Protein AF-A7B5L1-F1 (afdb_monomer_lite)

pLDDT: mean 74.88, std 20.3, range [23.23, 96.5]

Foldseek 3Di:
DPLVLVVLVLVLVCLVVDDLVVVVVLVPDPVSCCVVVDPCVVPVPPPDDPPDDPPPPPPVVVVLQPKPPPPPPPVVVVVVVVVLVVQLVVLVVVVVVVVVVVVVQVVQWAFDPDPLLVVLLVVLCVLVVPPDDQGETEGQPDLAWDWDDQPRIHIYGYVVCVVVDDSLLSSLRSNLNVLCVVVSVNNVVVSLSVQCSNPVVPVVSVVSSLVSVLVVSLVSLLVSVVSDDPVCLVVSLVSLVVSLVSSVPPDDPPPPDDRDDPVSNVVSSVSSVVHDDDDPVNVVVVVVVSVVSSVVSVSCSVVSSVVPPPPQFADDDPPQPAEDEDDPPVVCVPDDAKFWDQDLVVRHIYIYPVVRVRGRIRCNLVVLVLLLVLCPVVVVAHPVRFWDAAPQDDDPDPLLRGIDGSVSCNVVSRSVSSSVSDVVCDDVSSVVSVVVVVVVVVDSDDDDDPDSDDDD

InterPro domains:
  IPR001460 Penicillin-binding protein, transpeptidase [PF00905] (351-441)
  IPR008756 Peptidase M56 [PF05569] (2-272)
  IPR012338 Beta-lactamase/transpeptidase-like [G3DSA:3.40.710.10] (311-445)
  IPR012338 Beta-lactamase/transpeptidase-like [SSF56601] (328-439)
  IPR052173 Beta-lactam antibiotic response regulator [PTHR34978] (2-307)

Secondary structure (DSSP, 8-state):
-GGGGHHHHHHHHTGGGS-THHHHHHTT-GGG-GGGS-GGGT--S-TT-----TT-TTHHHHHHHS-------HHHHHHHHHHHHHHHHHHHHHHHHHHHHHHHHHHT-EE---HHHHHHHHHHHHHTT-SSPPPEEEESS-SS-EEE-SSS-EEEEEHHHHHS--HHHHHHHHHHHHHHHHHTHHHHHHHHHHHHHHTTT-HHHHHHHHHHHHHHHHHHHHHHHTTS-GGGHHHHHHHHHHHHHHHHTS--TT---SSPPHHHHHHHHHHHHT--PPPHHHHHHHHHHHHHHHHHHHHTHHHHHHHHS-TTB----TT---EEE---GGGSTT----EEEEETTTTEEEEE-HHHHHB----GGGHHHHHHHHHHHHTSS-SS---B---S---SSGGGSS-B-HHHHHHTT-HHHHHHHHHHH-HHHHHHHHHHHHHHHTS-------------

Sequence (456 aa):
MQYRLWFLLLSFMAVPFLPANIFSILQKFPALHLSDFPKRLFLSVPDGQVFIGENSTIGIVNDFAVSISSKTSSPVHLLLFSLWAVGAVTMSVLAARSFLRLRTLEQSALPLQNQQVKRLYENCCKEMHCKKKIPIYSTAFLKSPVTVGLIHPRIYLPIHLISDFNAKDMRFMLLHELQHCRQKDTRIVFLMNLAGILYWFNPFVWYALKEMRCDRELSCDSAVLHLLDETDYQAYGNTLINFAEKISHIPFPYATGMSGSMKQITRRILNIAAFQKETKRGKARGFLIYILIAFLSLSYAPVLAAAGSPQNEYRLPNDMKNISTIDLSNHFNGYQGSFVLYDTNQNAWNIFNIENAKERIAPNSTYKIYDALLGLESGIITPEDSDMTWNGEDYPFDAWEANQTLSSAMKNSVNWYFQSIDSQLGFHSVKSFYRRFNTEINRPVQTSTYTGQIYL

Radius of gyration: 35.28 Å; chains: 1; bounding box: 77×57×94 Å

Organism: Mediterraneibacter gnavus (strain ATCC 29149 / DSM 114966 / JCM 6515 / VPI C7-9) (NCBI:txid411470)

Structure (mmCIF, N/CA/C/O backbone):
data_AF-A7B5L1-F1
#
_entry.id   AF-A7B5L1-F1
#
loop_
_atom_site.group_PDB
_atom_site.id
_atom_site.type_symbol
_atom_site.label_atom_id
_atom_site.label_alt_id
_atom_site.label_comp_id
_atom_site.label_asym_id
_atom_site.label_entity_id
_atom_site.label_seq_id
_atom_site.pdbx_PDB_ins_code
_atom_site.Cartn_x
_atom_site.Cartn_y
_atom_site.Cartn_z
_atom_site.occupancy
_atom_site.B_iso_or_equiv
_atom_site.auth_seq_id
_atom_site.auth_comp_id
_atom_site.auth_asym_id
_atom_site.auth_atom_id
_atom_site.pdbx_PDB_model_num
ATOM 1 N N . MET A 1 1 ? 1.319 6.213 18.695 1.00 52.88 1 MET A N 1
ATOM 2 C CA . MET A 1 1 ? 2.142 6.744 17.575 1.00 52.88 1 MET A CA 1
ATOM 3 C C . MET A 1 1 ? 2.578 5.642 16.610 1.00 52.88 1 MET A C 1
ATOM 5 O O . MET A 1 1 ? 2.729 5.933 15.434 1.00 52.88 1 MET A O 1
ATOM 9 N N . GLN A 1 2 ? 2.735 4.400 17.076 1.00 63.69 2 GLN A N 1
ATOM 10 C CA . GLN A 1 2 ? 3.438 3.331 16.359 1.00 63.69 2 GLN A CA 1
ATOM 11 C C . GLN A 1 2 ? 2.842 2.974 14.987 1.00 63.69 2 GLN A C 1
ATOM 13 O O . GLN A 1 2 ? 3.548 3.102 13.994 1.00 63.69 2 GLN A O 1
ATOM 18 N N . TYR A 1 3 ? 1.542 2.665 14.872 1.00 76.19 3 TYR A N 1
ATOM 19 C CA . TYR A 1 3 ? 1.007 2.250 13.564 1.00 76.19 3 TYR A CA 1
ATOM 20 C C . TYR A 1 3 ? 0.977 3.373 12.510 1.00 76.19 3 TYR A C 1
ATOM 22 O O . TYR A 1 3 ? 0.849 3.103 11.318 1.00 76.19 3 TYR A O 1
ATOM 30 N N . ARG A 1 4 ? 1.098 4.646 12.919 1.00 77.50 4 ARG A N 1
ATOM 31 C CA . ARG A 1 4 ? 1.105 5.770 11.972 1.00 77.50 4 ARG A CA 1
ATOM 32 C C . ARG A 1 4 ? 2.359 5.785 11.098 1.00 77.50 4 ARG A C 1
ATOM 34 O O . ARG A 1 4 ? 2.313 6.368 10.023 1.00 77.50 4 ARG A O 1
ATOM 41 N N . LEU A 1 5 ? 3.441 5.122 11.517 1.00 79.88 5 LEU A N 1
ATOM 42 C CA . LEU A 1 5 ? 4.642 4.932 10.695 1.00 79.88 5 LEU A CA 1
ATOM 43 C C . LEU A 1 5 ? 4.323 4.207 9.382 1.00 79.88 5 LEU A C 1
ATOM 45 O O . LEU A 1 5 ? 4.891 4.541 8.347 1.00 79.88 5 LEU A O 1
ATOM 49 N N . TRP A 1 6 ? 3.345 3.298 9.388 1.00 84.94 6 TRP A N 1
ATOM 50 C CA . TRP A 1 6 ? 2.910 2.602 8.179 1.00 84.94 6 TRP A CA 1
ATOM 51 C C . TRP A 1 6 ? 2.299 3.540 7.131 1.00 84.94 6 TRP A C 1
ATOM 53 O O . TRP A 1 6 ? 2.307 3.204 5.951 1.00 84.94 6 TRP A O 1
ATOM 63 N N . PHE A 1 7 ? 1.839 4.744 7.505 1.00 82.38 7 PHE A N 1
ATOM 64 C CA . PHE A 1 7 ? 1.414 5.730 6.508 1.00 82.38 7 PHE A CA 1
ATOM 65 C C . PHE A 1 7 ? 2.577 6.221 5.649 1.00 82.38 7 PHE A C 1
ATOM 67 O O . PHE A 1 7 ? 2.346 6.511 4.480 1.00 82.38 7 PHE A O 1
ATOM 74 N N . LEU A 1 8 ? 3.809 6.273 6.172 1.00 81.31 8 LEU A N 1
ATOM 75 C CA . LEU A 1 8 ? 4.983 6.619 5.364 1.00 81.31 8 LEU A CA 1
ATOM 76 C C . LEU A 1 8 ? 5.222 5.561 4.292 1.00 81.31 8 LEU A C 1
ATOM 78 O O . LEU A 1 8 ? 5.408 5.910 3.133 1.00 81.31 8 LEU A O 1
ATOM 82 N N . LEU A 1 9 ? 5.113 4.281 4.660 1.00 82.88 9 LEU A N 1
ATOM 83 C CA . LEU A 1 9 ? 5.200 3.181 3.704 1.00 82.88 9 LEU A CA 1
ATOM 84 C C . LEU A 1 9 ? 4.096 3.274 2.642 1.00 82.88 9 LEU A C 1
ATOM 86 O O . LEU A 1 9 ? 4.396 3.233 1.455 1.00 82.88 9 LEU A O 1
ATOM 90 N N . LEU A 1 10 ? 2.835 3.457 3.048 1.00 81.25 10 LEU A N 1
ATOM 91 C CA . LEU A 1 10 ? 1.718 3.598 2.104 1.00 81.25 10 LEU A CA 1
ATOM 92 C C . LEU A 1 10 ? 1.875 4.825 1.190 1.00 81.25 10 LEU A C 1
ATOM 94 O O . LEU A 1 10 ? 1.542 4.756 0.010 1.00 81.25 10 LEU A O 1
ATOM 98 N N . SER A 1 11 ? 2.405 5.933 1.715 1.00 78.25 11 SER A N 1
ATOM 99 C CA . SER A 1 11 ? 2.653 7.158 0.943 1.00 78.25 11 SER A CA 1
ATOM 100 C C . SER A 1 11 ? 3.792 6.964 -0.053 1.00 78.25 11 SER A C 1
ATOM 102 O O . SER A 1 11 ? 3.667 7.368 -1.203 1.00 78.25 11 SER A O 1
ATOM 104 N N . PHE A 1 12 ? 4.872 6.299 0.364 1.00 78.75 12 PHE A N 1
ATOM 105 C CA . PHE A 1 12 ? 5.990 5.947 -0.507 1.00 78.75 12 PHE A CA 1
ATOM 106 C C . PHE A 1 12 ? 5.551 5.001 -1.624 1.00 78.75 12 PHE A C 1
ATOM 108 O O . PHE A 1 12 ? 5.904 5.196 -2.781 1.00 78.75 12 PHE A O 1
ATOM 115 N N . MET A 1 13 ? 4.710 4.018 -1.302 1.00 78.00 13 MET A N 1
ATOM 116 C CA . MET A 1 13 ? 4.131 3.137 -2.306 1.00 78.00 13 MET A CA 1
ATOM 117 C C . MET A 1 13 ? 3.318 3.926 -3.336 1.00 78.00 13 MET A C 1
ATOM 119 O O . MET A 1 13 ? 3.435 3.641 -4.515 1.00 78.00 13 MET A O 1
ATOM 123 N N . ALA A 1 14 ? 2.584 4.970 -2.947 1.00 76.75 14 ALA A N 1
ATOM 124 C CA . ALA A 1 14 ? 1.811 5.780 -3.890 1.00 76.75 14 ALA A CA 1
ATOM 125 C C . ALA A 1 14 ? 2.658 6.634 -4.865 1.00 76.75 14 ALA A C 1
ATOM 127 O O . ALA A 1 14 ? 2.110 7.131 -5.847 1.00 76.75 14 ALA A O 1
ATOM 128 N N . VAL A 1 15 ? 3.970 6.797 -4.631 1.00 73.00 15 VAL A N 1
ATOM 129 C CA . VAL A 1 15 ? 4.866 7.669 -5.421 1.00 73.00 15 VAL A CA 1
ATOM 130 C C . VAL A 1 15 ? 4.861 7.381 -6.929 1.00 73.00 15 VAL A C 1
ATOM 132 O O . VAL A 1 15 ? 4.736 8.344 -7.681 1.00 73.00 15 VAL A O 1
ATOM 135 N N . PRO A 1 16 ? 4.926 6.124 -7.413 1.00 68.06 16 PRO A N 1
ATOM 136 C CA . PRO A 1 16 ? 4.916 5.828 -8.847 1.00 68.06 16 PRO A CA 1
ATOM 137 C C . PRO A 1 16 ? 3.616 6.231 -9.558 1.00 68.06 16 PRO A C 1
ATOM 139 O O . PRO A 1 16 ? 3.598 6.328 -10.779 1.00 68.06 16 PRO A O 1
ATOM 142 N N . PHE A 1 17 ? 2.529 6.461 -8.814 1.00 68.50 17 PHE A N 1
ATOM 143 C CA . PHE A 1 17 ? 1.244 6.903 -9.363 1.00 68.50 17 PHE A CA 1
ATOM 144 C C . PHE A 1 17 ? 1.065 8.426 -9.330 1.00 68.50 17 PHE A C 1
ATOM 146 O O . PHE A 1 17 ? 0.053 8.935 -9.814 1.00 68.50 17 PHE A O 1
ATOM 153 N N . LEU A 1 18 ? 2.006 9.166 -8.736 1.00 66.56 18 LEU A N 1
ATOM 154 C CA . LEU A 1 18 ? 1.955 10.622 -8.708 1.00 66.56 18 LEU A CA 1
ATOM 155 C C . LEU A 1 18 ? 2.479 11.190 -10.036 1.00 66.56 18 LEU A C 1
ATOM 157 O O . LEU A 1 18 ? 3.530 10.759 -10.510 1.00 66.56 18 LEU A O 1
ATOM 161 N N . PRO A 1 19 ? 1.796 12.180 -10.639 1.00 60.25 19 PRO A N 1
ATOM 162 C CA . PRO A 1 19 ? 2.269 12.796 -11.872 1.00 60.25 19 PRO A CA 1
ATOM 163 C C . PRO A 1 19 ? 3.638 13.460 -11.673 1.00 60.25 19 PRO A C 1
ATOM 165 O O . PRO A 1 19 ? 3.857 14.168 -10.686 1.00 60.25 19 PRO A O 1
ATOM 168 N N . ALA A 1 20 ? 4.538 13.290 -12.650 1.00 56.50 20 ALA A N 1
ATOM 169 C CA . ALA A 1 20 ? 5.910 13.815 -12.625 1.00 56.50 20 ALA A CA 1
ATOM 170 C C . ALA A 1 20 ? 5.982 15.333 -12.343 1.00 56.50 20 ALA A C 1
ATOM 172 O O . ALA A 1 20 ? 6.915 15.816 -11.698 1.00 56.50 20 ALA A O 1
ATOM 173 N N . ASN A 1 21 ? 4.940 16.077 -12.729 1.00 56.50 21 ASN A N 1
ATOM 174 C CA . ASN A 1 21 ? 4.799 17.517 -12.498 1.00 56.50 21 ASN A CA 1
ATOM 175 C C . ASN A 1 21 ? 4.759 17.915 -11.010 1.00 56.50 21 ASN A C 1
ATOM 177 O O . ASN A 1 21 ? 5.046 19.061 -10.680 1.00 56.50 21 ASN A O 1
ATOM 181 N N . ILE A 1 22 ? 4.421 17.001 -10.094 1.00 58.28 22 ILE A N 1
ATOM 182 C CA . ILE A 1 22 ? 4.465 17.278 -8.647 1.00 58.28 22 ILE A CA 1
ATOM 183 C C . ILE A 1 22 ? 5.921 17.378 -8.166 1.00 58.28 22 ILE A C 1
ATOM 185 O O . ILE A 1 22 ? 6.236 18.194 -7.299 1.00 58.28 22 ILE A O 1
ATOM 189 N N . PHE A 1 23 ? 6.829 16.601 -8.759 1.00 55.53 23 PHE A N 1
ATOM 190 C CA . PHE A 1 23 ? 8.241 16.565 -8.372 1.00 55.53 23 PHE A CA 1
ATOM 191 C C . PHE A 1 23 ? 9.069 17.686 -9.013 1.00 55.53 23 PHE A C 1
ATOM 193 O O . PHE A 1 23 ? 10.079 18.094 -8.439 1.00 55.53 23 PHE A O 1
ATOM 200 N N . SER A 1 24 ? 8.614 18.265 -10.130 1.00 52.69 24 SER A N 1
ATOM 201 C CA . SER A 1 24 ? 9.244 19.460 -10.714 1.00 52.69 24 SER A CA 1
ATOM 202 C C . SER A 1 24 ? 9.114 20.697 -9.811 1.00 52.69 24 SER A C 1
ATOM 204 O O . SER A 1 24 ? 9.954 21.592 -9.859 1.00 52.69 24 SER A O 1
ATOM 206 N N . ILE A 1 25 ? 8.111 20.737 -8.922 1.00 50.81 25 ILE A N 1
ATOM 207 C CA . ILE A 1 25 ? 7.971 21.778 -7.892 1.00 50.81 25 ILE A CA 1
ATOM 208 C C . ILE A 1 25 ? 9.052 21.630 -6.813 1.00 50.81 25 ILE A C 1
ATOM 210 O O . ILE A 1 25 ? 9.597 22.638 -6.367 1.00 50.81 25 ILE A O 1
ATOM 214 N N . LEU A 1 26 ? 9.418 20.400 -6.426 1.00 46.28 26 LEU A N 1
ATOM 215 C CA . LEU A 1 26 ? 10.521 20.169 -5.482 1.00 46.28 26 LEU A CA 1
ATOM 216 C C . LEU A 1 26 ? 11.881 20.565 -6.073 1.00 46.28 26 LEU A C 1
ATOM 218 O O . LEU A 1 26 ? 12.726 21.075 -5.343 1.00 46.28 26 LEU A O 1
ATOM 222 N N . GLN A 1 27 ? 12.066 20.415 -7.389 1.00 49.78 27 GLN A N 1
ATOM 223 C CA . GLN A 1 27 ? 13.276 20.864 -8.092 1.00 49.78 27 GLN A CA 1
ATOM 224 C C . GLN A 1 27 ? 13.449 22.397 -8.098 1.00 49.78 27 GLN A C 1
ATOM 226 O O . GLN A 1 27 ? 14.557 22.879 -8.305 1.00 49.78 27 GLN A O 1
ATOM 231 N N . LYS A 1 28 ? 12.394 23.181 -7.824 1.00 49.62 28 LYS A N 1
ATOM 232 C CA . LYS A 1 28 ? 12.468 24.654 -7.734 1.00 49.62 28 LYS A CA 1
ATOM 233 C C . LYS A 1 28 ? 13.022 25.170 -6.400 1.00 49.62 28 LYS A C 1
ATOM 235 O O . LYS A 1 28 ? 13.259 26.369 -6.281 1.00 49.62 28 LYS A O 1
ATOM 240 N N . PHE A 1 29 ? 13.222 24.306 -5.401 1.00 50.44 29 PHE A N 1
ATOM 241 C CA . PHE A 1 29 ? 13.777 24.695 -4.104 1.00 50.44 29 PHE A CA 1
ATOM 242 C C . PHE A 1 29 ? 15.279 24.366 -4.035 1.00 50.44 29 PHE A C 1
ATOM 244 O O . PHE A 1 29 ? 15.634 23.204 -3.834 1.00 50.44 29 PHE A O 1
ATOM 251 N N . PRO A 1 30 ? 16.181 25.363 -4.130 1.00 48.88 30 PRO A N 1
ATOM 252 C CA . PRO A 1 30 ? 17.630 25.129 -4.159 1.00 48.88 30 PRO A CA 1
ATOM 253 C C . PRO A 1 30 ? 18.183 24.500 -2.867 1.00 48.88 30 PRO A C 1
ATOM 255 O O . PRO A 1 30 ? 19.207 23.831 -2.900 1.00 48.88 30 PRO A O 1
ATOM 258 N N . ALA A 1 31 ? 17.487 24.629 -1.731 1.00 48.00 31 ALA A N 1
ATOM 259 C CA . ALA A 1 31 ? 17.870 23.985 -0.467 1.00 48.00 31 ALA A CA 1
ATOM 260 C C . ALA A 1 31 ? 17.554 22.472 -0.407 1.00 48.00 31 ALA A C 1
ATOM 262 O O . ALA A 1 31 ? 18.081 21.765 0.447 1.00 48.00 31 ALA A O 1
ATOM 263 N N . LEU A 1 32 ? 16.688 21.978 -1.299 1.00 43.12 32 LEU A N 1
ATOM 264 C CA . LEU A 1 32 ? 16.340 20.559 -1.475 1.00 43.12 32 LEU A CA 1
ATOM 265 C C . LEU A 1 32 ? 16.986 19.967 -2.734 1.00 43.12 32 LEU A C 1
ATOM 267 O O . LEU A 1 32 ? 16.693 18.829 -3.104 1.00 43.12 32 LEU A O 1
ATOM 271 N N . HIS A 1 33 ? 17.880 20.728 -3.372 1.00 43.31 33 HIS A N 1
ATOM 272 C CA . HIS A 1 33 ? 18.732 20.274 -4.458 1.00 43.31 33 HIS A CA 1
ATOM 273 C C . HIS A 1 33 ? 19.763 19.293 -3.879 1.00 43.31 33 HIS A C 1
ATOM 275 O O . HIS A 1 33 ? 20.939 19.584 -3.704 1.00 43.31 33 HIS A O 1
ATOM 281 N N . LEU A 1 34 ? 19.308 18.077 -3.573 1.00 40.06 34 LEU A N 1
ATOM 282 C CA . LEU A 1 34 ? 20.147 16.935 -3.217 1.00 40.06 34 LEU A CA 1
ATOM 283 C C . LEU A 1 34 ? 20.913 16.409 -4.453 1.00 40.06 34 LEU A C 1
ATOM 285 O O . LEU A 1 34 ? 21.236 15.229 -4.532 1.00 40.06 34 LEU A O 1
ATOM 289 N N . SER A 1 35 ? 21.181 17.272 -5.442 1.00 42.44 35 SER A N 1
ATOM 290 C CA . SER A 1 35 ? 21.966 16.957 -6.638 1.00 42.44 35 SER A CA 1
ATOM 291 C C . SER A 1 35 ? 23.436 16.697 -6.320 1.00 42.44 35 SER A C 1
ATOM 293 O O . SER A 1 35 ? 24.105 16.051 -7.124 1.00 42.44 35 SER A O 1
ATOM 295 N N . ASP A 1 36 ? 23.899 17.156 -5.151 1.00 35.78 36 ASP A N 1
ATOM 296 C CA . ASP A 1 36 ? 25.274 16.986 -4.669 1.00 35.78 36 ASP A CA 1
ATOM 297 C C . ASP A 1 36 ? 25.410 15.890 -3.599 1.00 35.78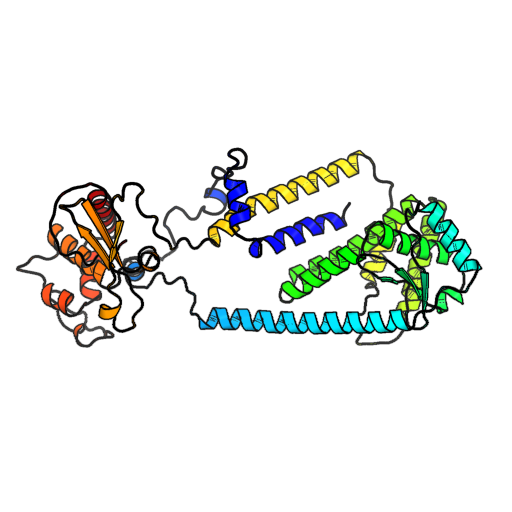 36 ASP A C 1
ATOM 299 O O . ASP A 1 36 ? 26.522 15.575 -3.172 1.00 35.78 36 ASP A O 1
ATOM 303 N N . PHE A 1 37 ? 24.309 15.240 -3.190 1.00 35.38 37 PHE A N 1
ATOM 304 C CA . PHE A 1 37 ? 24.430 13.946 -2.511 1.00 35.38 37 PHE A CA 1
ATOM 305 C C . PHE A 1 37 ? 25.050 12.982 -3.518 1.00 35.38 37 PHE A C 1
ATOM 307 O O . PHE A 1 37 ? 24.601 12.953 -4.668 1.00 35.38 37 PHE A O 1
ATOM 314 N N . PRO A 1 38 ? 26.104 12.237 -3.155 1.00 34.69 38 PRO A N 1
ATOM 315 C CA . PRO A 1 38 ? 26.978 11.657 -4.147 1.00 34.69 38 PRO A CA 1
ATOM 316 C C . PRO A 1 38 ? 26.167 10.700 -5.015 1.00 34.69 38 PRO A C 1
ATOM 318 O O . PRO A 1 38 ? 25.833 9.597 -4.584 1.00 34.69 38 PRO A O 1
ATOM 321 N N . LYS A 1 39 ? 25.951 11.083 -6.283 1.00 34.31 39 LYS A N 1
ATOM 322 C CA . LYS A 1 39 ? 25.639 10.145 -7.372 1.00 34.31 39 LYS A CA 1
ATOM 323 C C . LYS A 1 39 ? 26.540 8.903 -7.273 1.00 34.31 39 LYS A C 1
ATOM 325 O O . LYS A 1 39 ? 26.098 7.808 -7.573 1.00 34.31 39 LYS A O 1
ATOM 330 N N . ARG A 1 40 ? 27.745 9.047 -6.708 1.00 29.19 40 ARG A N 1
ATOM 331 C CA . ARG A 1 40 ? 28.707 7.979 -6.410 1.00 29.19 40 ARG A CA 1
ATOM 332 C C . ARG A 1 40 ? 28.276 6.901 -5.399 1.00 29.19 40 ARG A C 1
ATOM 334 O O . ARG A 1 40 ? 28.949 5.885 -5.378 1.00 29.19 40 ARG A O 1
ATOM 341 N N . LEU A 1 41 ? 27.244 7.059 -4.554 1.00 30.66 41 LEU A N 1
ATOM 342 C CA . LEU A 1 41 ? 26.928 6.020 -3.542 1.00 30.66 41 LEU A CA 1
ATOM 343 C C . LEU A 1 41 ? 26.017 4.892 -4.069 1.00 30.66 41 LEU A C 1
ATOM 345 O O . LEU A 1 41 ? 26.055 3.788 -3.539 1.00 30.66 41 LEU A O 1
ATOM 349 N N . PHE A 1 42 ? 25.225 5.160 -5.115 1.00 28.73 42 PHE A N 1
ATOM 350 C CA . PHE A 1 42 ? 24.426 4.149 -5.834 1.00 28.73 42 PHE A CA 1
ATOM 351 C C . PHE A 1 42 ? 24.822 4.011 -7.315 1.00 28.73 42 PHE A C 1
ATOM 353 O O . PHE A 1 42 ? 24.472 3.020 -7.946 1.00 28.73 42 PHE A O 1
ATOM 360 N N . LEU A 1 43 ? 25.591 4.966 -7.855 1.00 29.42 43 LEU A N 1
ATOM 361 C CA . LEU A 1 43 ? 26.266 4.895 -9.155 1.00 29.42 43 LEU A CA 1
ATOM 362 C C . LEU A 1 43 ? 27.789 4.969 -8.960 1.00 29.42 43 LEU A C 1
ATOM 364 O O . LEU A 1 43 ? 28.482 5.719 -9.638 1.00 29.42 43 LEU A O 1
ATOM 368 N N . SER A 1 44 ? 28.333 4.179 -8.032 1.00 29.44 44 SER A N 1
ATOM 369 C CA . SER A 1 44 ? 29.707 3.672 -8.159 1.00 29.44 44 SER A CA 1
ATOM 370 C C . SER A 1 44 ? 29.747 2.454 -9.092 1.00 29.44 44 SER A C 1
ATOM 372 O O . SER A 1 44 ? 30.523 1.528 -8.888 1.00 29.44 44 SER A O 1
ATOM 374 N N . VAL A 1 45 ? 28.921 2.455 -10.139 1.00 27.61 45 VAL A N 1
ATOM 375 C CA . VAL A 1 45 ? 29.394 1.961 -11.428 1.00 27.61 45 VAL A CA 1
ATOM 376 C C . VAL A 1 45 ? 30.197 3.137 -11.982 1.00 27.61 45 VAL A C 1
ATOM 378 O O . VAL A 1 45 ? 29.608 4.206 -12.160 1.00 27.61 45 VAL A O 1
ATOM 381 N N . PRO A 1 46 ? 31.525 3.015 -12.143 1.00 25.62 46 PRO A N 1
ATOM 382 C CA . PRO A 1 46 ? 32.336 4.067 -12.743 1.00 25.62 46 PRO A CA 1
ATOM 383 C C . PRO A 1 46 ? 31.664 4.540 -14.030 1.00 25.62 46 PRO A C 1
ATOM 385 O O . PRO A 1 46 ? 31.119 3.708 -14.760 1.00 25.62 46 PRO A O 1
ATOM 388 N N . ASP A 1 47 ? 31.687 5.850 -14.291 1.00 30.66 47 ASP A N 1
ATOM 389 C CA . ASP A 1 47 ? 31.295 6.412 -15.583 1.00 30.66 47 ASP A CA 1
ATOM 390 C C . ASP A 1 47 ? 31.871 5.532 -16.703 1.00 30.66 47 ASP A C 1
ATOM 392 O O . ASP A 1 47 ? 33.077 5.507 -16.940 1.00 30.66 47 ASP A O 1
ATOM 396 N N . GLY A 1 48 ? 30.993 4.758 -17.343 1.00 34.84 48 GLY A N 1
ATOM 397 C CA . GLY A 1 48 ? 31.331 3.877 -18.450 1.00 34.84 48 GLY A CA 1
ATOM 398 C C . GLY A 1 48 ? 32.223 2.679 -18.120 1.00 34.84 48 GLY A C 1
ATOM 399 O O . GLY A 1 48 ? 33.261 2.545 -18.750 1.00 34.84 48 GLY A O 1
ATOM 400 N N . GLN A 1 49 ? 31.783 1.759 -17.259 1.00 26.42 49 GLN A N 1
ATOM 401 C CA . GLN A 1 49 ? 32.033 0.324 -17.469 1.00 26.42 49 GLN A CA 1
ATOM 402 C C . GLN A 1 49 ? 30.797 -0.485 -17.056 1.00 26.42 49 GLN A C 1
ATOM 404 O O . GLN A 1 49 ? 30.652 -0.927 -15.917 1.00 26.42 49 GLN A O 1
ATOM 409 N N . VAL A 1 50 ? 29.891 -0.704 -18.014 1.00 24.86 50 VAL A N 1
ATOM 410 C CA . VAL A 1 50 ? 29.166 -1.979 -18.056 1.00 24.86 50 VAL A CA 1
ATOM 411 C C . VAL A 1 50 ? 30.259 -3.048 -18.078 1.00 24.86 50 VAL A C 1
ATOM 413 O O . VAL A 1 50 ? 31.171 -2.940 -18.897 1.00 24.86 50 VAL A O 1
ATOM 416 N N . PHE A 1 51 ? 30.215 -4.024 -17.168 1.00 23.55 51 PHE A N 1
ATOM 417 C CA . PHE A 1 51 ? 31.048 -5.227 -17.248 1.00 23.55 51 PHE A CA 1
ATOM 418 C C . PHE A 1 51 ? 30.664 -5.988 -18.521 1.00 23.55 51 PHE A C 1
ATOM 420 O O . PHE A 1 51 ? 29.876 -6.929 -18.506 1.00 23.55 51 PHE A O 1
ATOM 427 N N . ILE A 1 52 ? 31.197 -5.524 -19.640 1.00 27.36 52 ILE A N 1
ATOM 428 C CA . ILE A 1 52 ? 31.374 -6.295 -20.847 1.00 27.36 52 ILE A CA 1
ATOM 429 C C . ILE A 1 52 ? 32.785 -6.841 -20.700 1.00 27.36 52 ILE A C 1
ATOM 431 O O . ILE A 1 52 ? 33.735 -6.068 -20.563 1.00 27.36 52 ILE A O 1
ATOM 435 N N . GLY A 1 53 ? 32.905 -8.167 -20.624 1.00 25.42 53 GLY A N 1
ATOM 436 C CA . GLY A 1 53 ? 34.203 -8.829 -20.660 1.00 25.42 53 GLY A CA 1
ATOM 437 C C . GLY A 1 53 ? 35.051 -8.236 -21.784 1.00 25.42 53 GLY A C 1
ATOM 438 O O . GLY A 1 53 ? 34.528 -7.870 -22.833 1.00 25.42 53 GLY A O 1
ATOM 439 N N . GLU A 1 54 ? 36.344 -8.115 -21.524 1.00 28.09 54 GLU A N 1
ATOM 440 C CA . GLU A 1 54 ? 37.357 -7.312 -22.224 1.00 28.09 54 GLU A CA 1
ATOM 441 C C . GLU A 1 54 ? 37.592 -7.653 -23.719 1.00 28.09 54 GLU A C 1
ATOM 443 O O . GLU A 1 54 ? 38.600 -7.263 -24.287 1.00 28.09 54 GLU A O 1
ATOM 448 N N . ASN A 1 55 ? 36.658 -8.334 -24.393 1.00 31.00 55 ASN A N 1
ATOM 449 C CA . ASN A 1 55 ? 36.812 -8.899 -25.735 1.00 31.00 55 ASN A CA 1
ATOM 450 C C . ASN A 1 55 ? 35.732 -8.503 -26.759 1.00 31.00 55 ASN A C 1
ATOM 452 O O . ASN A 1 55 ? 35.582 -9.187 -27.768 1.00 31.00 55 ASN A O 1
ATOM 456 N N . SER A 1 56 ? 34.972 -7.422 -26.575 1.00 31.69 56 SER A N 1
ATOM 457 C CA . SER A 1 56 ? 33.987 -7.033 -27.600 1.00 31.69 56 SER A CA 1
ATOM 458 C C . SER A 1 56 ? 34.007 -5.547 -27.932 1.00 31.69 56 SER A C 1
ATOM 460 O O . SER A 1 56 ? 33.120 -4.784 -27.549 1.00 31.69 56 SER A O 1
ATOM 462 N N . THR A 1 57 ? 34.972 -5.181 -28.775 1.00 39.84 57 THR A N 1
ATOM 463 C CA . THR A 1 57 ? 34.905 -4.042 -29.712 1.00 39.84 57 THR A CA 1
ATOM 464 C C . THR A 1 57 ? 33.603 -4.024 -30.539 1.00 39.84 57 THR A C 1
ATOM 466 O O . THR A 1 57 ? 33.192 -2.975 -31.018 1.00 39.84 57 THR A O 1
ATOM 469 N N . ILE A 1 58 ? 32.895 -5.157 -30.612 1.00 39.75 58 ILE A N 1
ATOM 470 C CA . ILE A 1 58 ? 31.633 -5.386 -31.335 1.00 39.75 58 ILE A CA 1
ATOM 471 C C . ILE A 1 58 ? 30.401 -4.750 -30.639 1.00 39.75 58 ILE A C 1
ATOM 473 O O . ILE A 1 58 ? 29.380 -4.519 -31.281 1.00 39.75 58 ILE A O 1
ATOM 477 N N . GLY A 1 59 ? 30.457 -4.429 -29.338 1.00 36.03 59 GLY A N 1
ATOM 478 C CA . GLY A 1 59 ? 29.255 -4.101 -28.547 1.00 36.03 59 GLY A CA 1
ATOM 479 C C . GLY A 1 59 ? 28.665 -2.692 -28.721 1.00 36.03 59 GLY A C 1
ATOM 480 O O . GLY A 1 59 ? 27.452 -2.536 -28.643 1.00 36.03 59 GLY A O 1
ATOM 481 N N . ILE A 1 60 ? 29.488 -1.665 -28.961 1.00 41.69 60 ILE A N 1
ATOM 482 C CA . ILE A 1 60 ? 29.031 -0.257 -28.958 1.00 41.69 60 ILE A CA 1
ATOM 483 C C . ILE A 1 60 ? 28.520 0.183 -30.337 1.00 41.69 60 ILE A C 1
ATOM 485 O O . ILE A 1 60 ? 27.560 0.938 -30.423 1.00 41.69 60 ILE A O 1
ATOM 489 N N . VAL A 1 61 ? 29.094 -0.331 -31.427 1.00 43.31 61 VAL A N 1
ATOM 490 C CA . VAL A 1 61 ? 28.598 -0.062 -32.793 1.00 43.31 61 VAL A CA 1
ATOM 491 C C . VAL A 1 61 ? 27.264 -0.779 -33.026 1.00 43.31 61 VAL A C 1
ATOM 493 O O . VAL A 1 61 ? 26.356 -0.235 -33.654 1.00 43.31 61 VAL A O 1
ATOM 496 N N . ASN A 1 62 ? 27.086 -1.954 -32.409 1.00 40.59 62 ASN A N 1
ATOM 497 C CA . ASN A 1 62 ? 25.779 -2.602 -32.319 1.00 40.59 62 ASN A CA 1
ATOM 498 C C . ASN A 1 62 ? 24.754 -1.744 -31.558 1.00 40.59 62 ASN A C 1
ATOM 500 O O . ASN A 1 62 ? 23.580 -1.815 -31.882 1.00 40.59 62 ASN A O 1
ATOM 504 N N . ASP A 1 63 ? 25.168 -0.902 -30.609 1.00 41.47 63 ASP A N 1
ATOM 505 C CA . ASP A 1 63 ? 24.281 0.003 -29.855 1.00 41.47 63 ASP A CA 1
ATOM 506 C C . ASP A 1 63 ? 23.766 1.181 -30.718 1.00 41.47 63 ASP A C 1
ATOM 508 O O . ASP A 1 63 ? 22.686 1.712 -30.475 1.00 41.47 63 ASP A O 1
ATOM 512 N N . PHE A 1 64 ? 24.489 1.556 -31.786 1.00 45.41 64 PHE A N 1
ATOM 513 C CA . PHE A 1 64 ? 24.024 2.524 -32.798 1.00 45.41 64 PHE A CA 1
ATOM 514 C C . PHE A 1 64 ? 23.154 1.890 -33.897 1.00 45.41 64 PHE A C 1
ATOM 516 O O . PHE A 1 64 ? 22.390 2.592 -34.565 1.00 45.41 64 PHE A O 1
ATOM 523 N N . ALA A 1 65 ? 23.273 0.575 -34.102 1.00 38.78 65 ALA A N 1
ATOM 524 C CA . ALA A 1 65 ? 22.483 -0.193 -35.066 1.00 38.78 65 ALA A CA 1
ATOM 525 C C . ALA A 1 65 ? 21.216 -0.811 -34.445 1.00 38.78 65 ALA A C 1
ATOM 527 O O . ALA A 1 65 ? 20.224 -1.030 -35.140 1.00 38.78 65 ALA A O 1
ATOM 528 N N . VAL A 1 66 ? 21.229 -1.082 -33.140 1.00 37.16 66 VAL A N 1
ATOM 529 C CA . VAL A 1 66 ? 20.074 -1.543 -32.377 1.00 37.16 66 VAL A CA 1
ATOM 530 C C . VAL A 1 66 ? 19.304 -0.310 -31.936 1.00 37.16 66 VAL A C 1
ATOM 532 O O . VAL A 1 66 ? 19.782 0.510 -31.162 1.00 37.16 66 VAL A O 1
ATOM 535 N N . SER A 1 67 ? 18.085 -0.168 -32.450 1.00 38.44 67 SER A N 1
ATOM 536 C CA . SER A 1 67 ? 17.164 0.886 -32.040 1.00 38.44 67 SER A CA 1
ATOM 537 C C . SER A 1 67 ? 17.157 1.042 -30.516 1.00 38.44 67 SER A C 1
ATOM 539 O O . SER A 1 67 ? 16.780 0.096 -29.820 1.00 38.44 67 SER A O 1
ATOM 541 N N . ILE A 1 68 ? 17.450 2.247 -30.008 1.00 42.72 68 ILE A N 1
ATOM 542 C CA . ILE A 1 68 ? 17.171 2.682 -28.623 1.00 42.72 68 ILE A CA 1
ATOM 543 C C . ILE A 1 68 ? 15.646 2.837 -28.452 1.00 42.72 68 ILE A C 1
ATOM 545 O O . ILE A 1 68 ? 15.116 3.816 -27.934 1.00 42.72 68 ILE A O 1
ATOM 549 N N . SER A 1 69 ? 14.887 1.857 -28.935 1.00 39.69 69 SER A N 1
ATOM 550 C CA . SER A 1 69 ? 13.501 1.687 -28.576 1.00 39.69 69 SER A CA 1
ATOM 551 C C . SER A 1 69 ? 13.509 0.969 -27.236 1.00 39.69 69 SER A C 1
ATOM 553 O O . SER A 1 69 ? 13.337 -0.239 -27.133 1.00 39.69 69 SER A O 1
ATOM 555 N N . SER A 1 70 ? 13.665 1.747 -26.166 1.00 46.91 70 SER A N 1
ATOM 556 C CA . SER A 1 70 ? 13.288 1.329 -24.812 1.00 46.91 70 SER A CA 1
ATOM 557 C C . SER A 1 70 ? 11.776 1.072 -24.680 1.00 46.91 70 SER A C 1
ATOM 559 O O . SER A 1 70 ? 11.284 0.790 -23.585 1.00 46.91 70 SER A O 1
ATOM 561 N N . LYS A 1 71 ? 11.018 1.086 -25.790 1.00 45.12 71 LYS A N 1
ATOM 562 C CA . LYS A 1 71 ? 9.763 0.350 -25.906 1.00 45.12 71 LYS A CA 1
ATOM 563 C C . LYS A 1 71 ? 10.091 -1.138 -25.785 1.00 45.12 71 LYS A C 1
ATOM 565 O O . LYS A 1 71 ? 10.189 -1.849 -26.781 1.00 45.12 71 LYS A O 1
ATOM 570 N N . THR A 1 72 ? 10.227 -1.610 -24.539 1.00 48.88 72 THR A N 1
ATOM 571 C CA . THR A 1 72 ? 9.979 -3.017 -24.190 1.00 48.88 72 THR A CA 1
ATOM 572 C C . THR A 1 72 ? 8.847 -3.511 -25.078 1.00 48.88 72 THR A C 1
ATOM 574 O O . THR A 1 72 ? 7.841 -2.808 -25.215 1.00 48.88 72 THR A O 1
ATOM 577 N N . SER A 1 73 ? 9.069 -4.627 -25.778 1.00 52.94 73 SER A N 1
ATOM 578 C CA . SER A 1 73 ? 8.178 -5.091 -26.840 1.00 52.94 73 SER A CA 1
ATOM 579 C C . SER A 1 73 ? 6.723 -4.917 -26.402 1.00 52.94 73 SER A C 1
ATOM 581 O O . SER A 1 73 ? 6.302 -5.463 -25.384 1.00 52.94 73 SER A O 1
ATOM 583 N N . SER A 1 74 ? 5.974 -4.096 -27.149 1.00 63.62 74 SER A N 1
ATOM 584 C CA . SER A 1 74 ? 4.571 -3.743 -26.885 1.00 63.62 74 SER A CA 1
ATOM 585 C C . SER A 1 74 ? 3.714 -4.884 -26.288 1.00 63.62 74 SER A C 1
ATOM 587 O O . SER A 1 74 ? 2.989 -4.618 -25.321 1.00 63.62 74 SER A O 1
ATOM 589 N N . PRO A 1 75 ? 3.818 -6.156 -26.744 1.00 76.31 75 PRO A N 1
ATOM 590 C CA . PRO A 1 75 ? 3.069 -7.259 -26.138 1.00 76.31 75 PRO A CA 1
ATOM 591 C C . PRO A 1 75 ? 3.425 -7.569 -24.677 1.00 76.31 75 PRO A C 1
ATOM 593 O O . PRO A 1 75 ? 2.533 -7.948 -23.926 1.00 76.31 75 PRO A O 1
ATOM 596 N N . VAL A 1 76 ? 4.677 -7.411 -24.237 1.00 78.81 76 VAL A N 1
ATOM 597 C CA . VAL A 1 76 ? 5.086 -7.731 -22.856 1.00 78.81 76 VAL A CA 1
ATOM 598 C C . VAL A 1 76 ? 4.474 -6.743 -21.869 1.00 78.81 76 VAL A C 1
ATOM 600 O O . VAL A 1 76 ? 3.937 -7.161 -20.844 1.00 78.81 76 VAL A O 1
ATOM 603 N N . HIS A 1 77 ? 4.481 -5.446 -22.189 1.00 77.81 77 HIS A N 1
ATOM 604 C CA . HIS A 1 77 ? 3.814 -4.442 -21.358 1.00 77.81 77 HIS A CA 1
ATOM 605 C C . HIS A 1 77 ? 2.302 -4.697 -21.285 1.00 77.81 77 HIS A C 1
ATOM 607 O O . HIS A 1 77 ? 1.723 -4.672 -20.199 1.00 77.81 77 HIS A O 1
ATOM 613 N N . LEU A 1 78 ? 1.667 -4.998 -22.423 1.00 82.75 78 LEU A N 1
ATOM 614 C CA . LEU A 1 78 ? 0.245 -5.347 -22.467 1.00 82.75 78 LEU A CA 1
ATOM 615 C C . LEU A 1 78 ? -0.060 -6.603 -21.642 1.00 82.75 78 LEU A C 1
ATOM 617 O O . LEU A 1 78 ? -1.032 -6.612 -20.888 1.00 82.75 78 LEU A O 1
ATOM 621 N N . LEU A 1 79 ? 0.785 -7.633 -21.726 1.00 89.81 79 LEU A N 1
ATOM 622 C CA . LEU A 1 79 ? 0.641 -8.863 -20.953 1.00 89.81 79 LEU A CA 1
ATOM 623 C C . LEU A 1 79 ? 0.767 -8.584 -19.452 1.00 89.81 79 LEU A C 1
ATOM 625 O O . LEU A 1 79 ? -0.133 -8.950 -18.698 1.00 89.81 79 LEU A O 1
ATOM 629 N N . LEU A 1 80 ? 1.820 -7.891 -19.013 1.00 86.50 80 LEU A N 1
ATOM 630 C CA . LEU A 1 80 ? 2.025 -7.547 -17.601 1.00 86.50 80 LEU A CA 1
ATOM 631 C C . LEU A 1 80 ? 0.899 -6.664 -17.053 1.00 86.50 80 LEU A C 1
ATOM 633 O O . LEU A 1 80 ? 0.397 -6.918 -15.957 1.00 86.50 80 LEU A O 1
ATOM 637 N N . PHE A 1 81 ? 0.455 -5.671 -17.826 1.00 88.31 81 PHE A N 1
ATOM 638 C C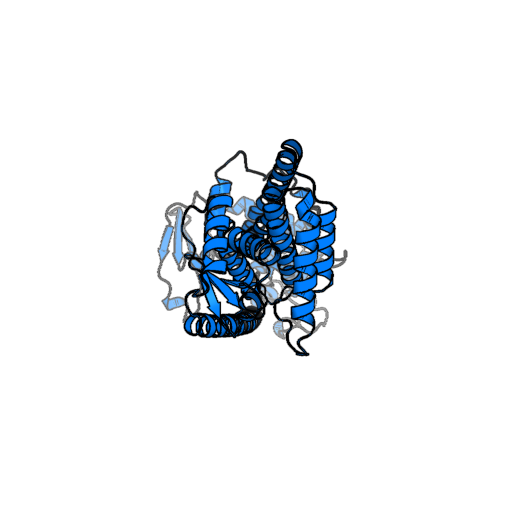A . PHE A 1 81 ? -0.681 -4.830 -17.463 1.00 88.31 81 PHE A CA 1
ATOM 639 C C . PHE A 1 81 ? -1.975 -5.643 -17.363 1.00 88.31 81 PHE A C 1
ATOM 641 O O . PHE A 1 81 ? -2.716 -5.493 -16.394 1.00 88.31 81 PHE A O 1
ATOM 648 N N . SER A 1 82 ? -2.232 -6.543 -18.317 1.00 89.94 82 SER A N 1
ATOM 649 C CA . SER A 1 82 ? -3.416 -7.407 -18.293 1.00 89.94 82 SER A CA 1
ATOM 650 C C . SER A 1 82 ? -3.412 -8.342 -17.081 1.00 89.94 82 SER A C 1
ATOM 652 O O . SER A 1 82 ? -4.419 -8.439 -16.382 1.00 89.94 82 SER A O 1
ATOM 654 N N . LEU A 1 83 ? -2.266 -8.953 -16.759 1.00 93.19 83 LEU A N 1
ATOM 655 C CA . LEU A 1 83 ? -2.099 -9.815 -15.591 1.00 93.19 83 LEU A CA 1
ATOM 656 C C . LEU A 1 83 ? -2.343 -9.035 -14.295 1.00 93.19 83 LEU A C 1
ATOM 658 O O . LEU A 1 83 ? -3.082 -9.489 -13.416 1.00 93.19 83 LEU A O 1
ATOM 662 N N . TRP A 1 84 ? -1.760 -7.839 -14.189 1.00 94.00 84 TRP A N 1
ATOM 663 C CA . TRP A 1 84 ? -1.986 -6.951 -13.054 1.00 94.00 84 TRP A CA 1
ATOM 664 C C . TRP A 1 84 ? -3.466 -6.569 -12.922 1.00 94.00 84 TRP A C 1
ATOM 666 O O . TRP A 1 84 ? -4.024 -6.682 -11.826 1.00 94.00 84 TRP A O 1
ATOM 676 N N . ALA A 1 85 ? -4.112 -6.186 -14.028 1.00 93.25 85 ALA A N 1
ATOM 677 C CA . ALA A 1 85 ? -5.509 -5.766 -14.068 1.00 93.25 85 ALA A CA 1
ATOM 678 C C . ALA A 1 85 ? -6.463 -6.902 -13.675 1.00 93.25 85 ALA A C 1
ATOM 680 O O . ALA A 1 85 ? -7.369 -6.682 -12.873 1.00 93.25 85 ALA A O 1
ATOM 681 N N . VAL A 1 86 ? -6.238 -8.127 -14.161 1.00 95.75 86 VAL A N 1
ATOM 682 C CA . VAL A 1 86 ? -7.035 -9.308 -13.786 1.00 95.75 86 VAL A CA 1
ATOM 683 C C . VAL A 1 86 ? -6.972 -9.553 -12.279 1.00 95.75 86 VAL A C 1
ATOM 685 O O . VAL A 1 86 ? -8.008 -9.753 -11.635 1.00 95.75 86 VAL A O 1
ATOM 688 N N . GLY A 1 87 ? -5.780 -9.490 -11.683 1.00 94.00 87 GLY A N 1
ATOM 689 C CA . GLY A 1 87 ? -5.642 -9.644 -10.237 1.00 94.00 87 GLY A CA 1
ATOM 690 C C . GLY A 1 87 ? -6.276 -8.493 -9.449 1.00 94.00 87 GLY A C 1
ATOM 691 O O . GLY A 1 87 ? -6.991 -8.740 -8.476 1.00 94.00 87 GLY A O 1
ATOM 692 N N . ALA A 1 88 ? -6.126 -7.246 -9.908 1.00 93.81 88 ALA A N 1
ATOM 693 C CA . ALA A 1 88 ? -6.755 -6.080 -9.285 1.00 93.81 88 ALA A CA 1
ATOM 694 C C . ALA A 1 88 ? -8.294 -6.150 -9.343 1.00 93.81 88 ALA A C 1
ATOM 696 O O . ALA A 1 88 ? -8.966 -5.869 -8.345 1.00 93.81 88 ALA A O 1
ATOM 697 N N . VAL A 1 89 ? -8.866 -6.585 -10.470 1.00 95.62 89 VAL A N 1
ATOM 698 C CA . VAL A 1 89 ? -10.310 -6.830 -10.622 1.00 95.62 89 VAL A CA 1
ATOM 699 C C . VAL A 1 89 ? -10.760 -7.945 -9.686 1.00 95.62 89 VAL A C 1
ATOM 701 O O . VAL A 1 89 ? -11.741 -7.774 -8.966 1.00 95.62 89 VAL A O 1
ATOM 704 N N . THR A 1 90 ? -10.019 -9.052 -9.617 1.00 94.38 90 THR A N 1
ATOM 705 C CA . THR A 1 90 ? -10.333 -10.173 -8.716 1.00 94.38 90 THR A CA 1
ATOM 706 C C . THR A 1 90 ? -10.375 -9.715 -7.256 1.00 94.38 90 THR A C 1
ATOM 708 O O . THR A 1 90 ? -11.362 -9.951 -6.554 1.00 94.38 90 THR A O 1
ATOM 711 N N . MET A 1 91 ? -9.356 -8.978 -6.806 1.00 91.56 91 MET A N 1
ATOM 712 C CA . MET A 1 91 ? -9.309 -8.414 -5.454 1.00 91.56 91 MET A CA 1
ATOM 713 C C . MET A 1 91 ? -10.429 -7.404 -5.197 1.00 91.56 91 MET A C 1
ATOM 715 O O . MET A 1 91 ? -11.019 -7.400 -4.115 1.00 91.56 91 MET A O 1
ATOM 719 N N . SER A 1 92 ? -10.777 -6.593 -6.196 1.00 93.19 92 SER A N 1
ATOM 720 C CA . SER A 1 92 ? -11.891 -5.644 -6.116 1.00 93.19 92 SER A CA 1
ATOM 721 C C . SER A 1 92 ? -13.238 -6.356 -5.983 1.00 93.19 92 SER A C 1
ATOM 723 O O . SER A 1 92 ? -14.058 -5.955 -5.161 1.00 93.19 92 SER A O 1
ATOM 725 N N . VAL A 1 93 ? -13.460 -7.453 -6.716 1.00 94.00 93 VAL A N 1
ATOM 726 C CA . VAL A 1 93 ? -14.672 -8.282 -6.598 1.00 94.00 93 VAL A CA 1
ATOM 727 C C . VAL A 1 93 ? -14.764 -8.919 -5.210 1.00 94.00 93 VAL A C 1
ATOM 729 O O . VAL A 1 93 ? -15.835 -8.904 -4.601 1.00 94.00 93 VAL A O 1
ATOM 732 N N . LEU A 1 94 ? -13.658 -9.440 -4.667 1.00 90.62 94 LEU A N 1
ATOM 733 C CA . LEU A 1 94 ? -13.626 -9.987 -3.305 1.00 90.62 94 LEU A CA 1
ATOM 734 C C . LEU A 1 94 ? -13.932 -8.912 -2.250 1.00 90.62 94 LEU A C 1
ATOM 736 O O . LEU A 1 94 ? -14.743 -9.141 -1.349 1.00 90.62 94 LEU A O 1
ATOM 740 N N . ALA A 1 95 ? -13.345 -7.721 -2.390 1.00 87.88 95 ALA A N 1
ATOM 741 C CA . ALA A 1 95 ? -13.617 -6.584 -1.516 1.00 87.88 95 ALA A CA 1
ATOM 742 C C . ALA A 1 95 ? -15.079 -6.115 -1.623 1.00 87.88 95 ALA A C 1
ATOM 744 O O . ALA A 1 95 ? -15.726 -5.885 -0.601 1.00 87.88 95 ALA A O 1
ATOM 745 N N . ALA A 1 96 ? -15.633 -6.049 -2.837 1.00 89.62 96 ALA A N 1
ATOM 746 C CA . ALA A 1 96 ? -17.027 -5.692 -3.080 1.00 89.62 96 ALA A CA 1
ATOM 747 C C . ALA A 1 96 ? -17.989 -6.716 -2.465 1.00 89.62 96 ALA A C 1
ATOM 749 O O . ALA A 1 96 ? -18.934 -6.326 -1.785 1.00 89.62 96 ALA A O 1
ATOM 750 N N . ARG A 1 97 ? -17.728 -8.023 -2.611 1.00 89.38 97 ARG A N 1
ATOM 751 C CA . ARG A 1 97 ? -18.513 -9.084 -1.952 1.00 89.38 97 ARG A CA 1
ATOM 752 C C . ARG A 1 97 ? -18.493 -8.946 -0.431 1.00 89.38 97 ARG A C 1
ATOM 754 O O . ARG A 1 97 ? -19.541 -9.049 0.204 1.00 89.38 97 ARG A O 1
ATOM 761 N N . SER A 1 98 ? -17.324 -8.673 0.148 1.00 85.06 98 SER A N 1
ATOM 762 C CA . SER A 1 98 ? -17.184 -8.417 1.587 1.00 85.06 98 SER A CA 1
ATOM 763 C C . SER A 1 98 ? -17.995 -7.190 2.026 1.00 85.06 98 SER A C 1
ATOM 765 O O . SER A 1 98 ? -18.740 -7.245 3.005 1.00 85.06 98 SER A O 1
ATOM 767 N N . PHE A 1 99 ? -17.937 -6.107 1.248 1.00 85.19 99 PHE A N 1
ATOM 768 C CA . PHE A 1 99 ? -18.699 -4.889 1.506 1.00 85.19 99 PHE A CA 1
ATOM 769 C C . PHE A 1 99 ? -20.216 -5.090 1.372 1.00 85.19 99 PHE A C 1
ATOM 771 O O . PHE A 1 99 ? -20.978 -4.588 2.194 1.00 85.19 99 PHE A O 1
ATOM 778 N N . LEU A 1 100 ? -20.673 -5.860 0.382 1.00 86.50 100 LEU A N 1
ATOM 779 C CA . LEU A 1 100 ? -22.087 -6.204 0.225 1.00 86.50 100 LEU A CA 1
ATOM 780 C C . LEU A 1 100 ? -22.588 -7.043 1.400 1.00 86.50 100 LEU A C 1
ATOM 782 O O . LEU A 1 100 ? -23.631 -6.725 1.961 1.00 86.50 100 LEU A O 1
ATOM 786 N N . ARG A 1 101 ? -21.815 -8.046 1.837 1.00 85.81 101 ARG A N 1
ATOM 787 C CA . ARG A 1 101 ? -22.135 -8.830 3.038 1.00 85.81 101 ARG A CA 1
ATOM 788 C C . ARG A 1 101 ? -22.256 -7.932 4.266 1.00 85.81 101 ARG A C 1
ATOM 790 O O . ARG A 1 101 ? -23.188 -8.091 5.049 1.00 85.81 101 ARG A O 1
ATOM 797 N N . LEU A 1 102 ? -21.347 -6.970 4.415 1.00 82.38 102 LEU A N 1
ATOM 798 C CA . LEU A 1 102 ? -21.414 -5.980 5.484 1.00 82.38 102 LEU A CA 1
ATOM 799 C C . LEU A 1 102 ? -22.686 -5.136 5.390 1.00 82.38 102 LEU A C 1
ATOM 801 O O . LEU A 1 102 ? -23.369 -4.965 6.389 1.00 82.38 102 LEU A O 1
ATOM 805 N N . ARG A 1 103 ? -23.060 -4.678 4.194 1.00 85.06 103 ARG A N 1
ATOM 806 C CA . ARG A 1 103 ? -24.292 -3.912 3.976 1.00 85.06 103 ARG A CA 1
ATOM 807 C C . ARG A 1 103 ? -25.547 -4.712 4.330 1.00 85.06 103 ARG A C 1
ATOM 809 O O . ARG A 1 103 ? -26.452 -4.163 4.950 1.00 85.06 103 ARG A O 1
ATOM 816 N N . THR A 1 104 ? -25.593 -5.999 3.994 1.00 85.81 104 THR A N 1
ATOM 817 C CA . THR A 1 104 ? -26.685 -6.896 4.407 1.00 85.81 104 THR A CA 1
ATOM 818 C C . THR A 1 104 ? -26.756 -7.024 5.934 1.00 85.81 104 THR A C 1
ATOM 820 O O . THR A 1 104 ? -27.849 -7.008 6.503 1.00 85.81 104 THR A O 1
ATOM 823 N N . LEU A 1 105 ? -25.604 -7.086 6.617 1.00 82.69 105 LEU A N 1
ATOM 824 C CA . LEU A 1 105 ? -25.542 -7.066 8.084 1.00 82.69 105 LEU A CA 1
ATOM 825 C C . LEU A 1 105 ? -26.058 -5.741 8.660 1.00 82.69 105 LEU A C 1
ATOM 827 O O . LEU A 1 105 ? -26.823 -5.770 9.621 1.00 82.69 105 LEU A O 1
ATOM 831 N N . GLU A 1 106 ? -25.681 -4.601 8.070 1.00 83.38 106 GLU A N 1
ATOM 832 C CA . GLU A 1 106 ? -26.162 -3.279 8.494 1.00 83.38 106 GLU A CA 1
ATOM 833 C C . GLU A 1 106 ? -27.684 -3.154 8.345 1.00 83.38 106 GLU A C 1
ATOM 835 O O . GLU A 1 106 ? -28.346 -2.634 9.237 1.00 83.38 106 GLU A O 1
ATOM 840 N N . GLN A 1 107 ? -28.247 -3.663 7.244 1.00 85.56 107 GLN A N 1
ATOM 841 C CA . GLN A 1 107 ? -29.694 -3.654 6.991 1.00 85.56 107 GLN A CA 1
ATOM 842 C C . GLN A 1 107 ? -30.479 -4.541 7.962 1.00 85.56 107 GLN A C 1
ATOM 844 O O . GLN A 1 107 ? -31.638 -4.257 8.246 1.00 85.56 107 GLN A O 1
ATOM 849 N N . SER A 1 108 ? -29.849 -5.597 8.477 1.00 85.31 108 SER A N 1
ATOM 850 C CA . SER A 1 108 ? -30.461 -6.524 9.437 1.00 85.31 108 SER A CA 1
ATOM 851 C C . SER A 1 108 ? -30.273 -6.086 10.895 1.00 85.31 108 SER A C 1
ATOM 853 O O . SER A 1 108 ? -30.728 -6.771 11.811 1.00 85.31 108 SER A O 1
ATOM 855 N N . ALA A 1 109 ? -29.549 -4.990 11.138 1.00 88.56 109 ALA A N 1
ATOM 856 C CA . ALA A 1 109 ? -29.240 -4.520 12.477 1.00 88.56 109 ALA A CA 1
ATOM 857 C C . ALA A 1 109 ? -30.383 -3.678 13.055 1.00 88.56 109 ALA A C 1
ATOM 859 O O . ALA A 1 109 ? -30.966 -2.829 12.383 1.00 88.56 109 ALA A O 1
ATOM 860 N N . LEU A 1 110 ? -30.661 -3.878 14.340 1.00 90.00 110 LEU A N 1
ATOM 861 C CA . LEU A 1 110 ? -31.700 -3.152 15.066 1.00 90.00 110 LEU A CA 1
ATOM 862 C C . LEU A 1 110 ? -31.070 -2.113 15.998 1.00 90.00 110 LEU A C 1
ATOM 864 O O . LEU A 1 110 ? -29.979 -2.351 16.517 1.00 90.00 110 LEU A O 1
ATOM 868 N N . PRO A 1 111 ? -31.713 -0.959 16.248 1.00 89.44 111 PRO A N 1
ATOM 869 C CA . PRO A 1 111 ? -31.260 -0.032 17.281 1.00 89.44 111 PRO A CA 1
ATOM 870 C C . PRO A 1 111 ? -31.129 -0.736 18.635 1.00 89.44 111 PRO A C 1
ATOM 872 O O . PRO A 1 111 ? -31.965 -1.569 18.979 1.00 89.44 111 PRO A O 1
ATOM 875 N N . LEU A 1 112 ? -30.105 -0.392 19.421 1.00 88.81 112 LEU A N 1
ATOM 876 C CA . LEU A 1 112 ? -29.896 -1.002 20.736 1.00 88.81 112 LEU A CA 1
ATOM 877 C C . LEU A 1 112 ? -31.092 -0.735 21.672 1.00 88.81 112 LEU A C 1
ATOM 879 O O . LEU A 1 112 ? -31.298 0.396 22.121 1.00 88.81 112 LEU A O 1
ATOM 883 N N . GLN A 1 113 ? -31.852 -1.788 21.988 1.00 86.88 113 GLN A N 1
ATOM 884 C CA . GLN A 1 113 ? -33.043 -1.707 22.846 1.00 86.88 113 GLN A CA 1
ATOM 885 C C . GLN A 1 113 ? -32.728 -1.870 24.341 1.00 86.88 113 GLN A C 1
ATOM 887 O O . GLN A 1 113 ? -33.409 -1.279 25.177 1.00 86.88 113 GLN A O 1
ATOM 892 N N . ASN A 1 114 ? -31.687 -2.634 24.700 1.00 89.06 114 ASN A N 1
ATOM 893 C CA . ASN A 1 114 ? -31.347 -2.896 26.101 1.00 89.06 114 ASN A CA 1
ATOM 894 C C . ASN A 1 114 ? -30.919 -1.601 26.822 1.00 89.06 114 ASN A C 1
ATOM 896 O O . ASN A 1 114 ? -29.896 -0.988 26.500 1.00 89.06 114 ASN A O 1
ATOM 900 N N . GLN A 1 115 ? -31.698 -1.198 27.831 1.00 90.06 115 GLN A N 1
ATOM 901 C CA . GLN A 1 115 ? -31.505 0.066 28.538 1.00 90.06 115 GLN A CA 1
ATOM 902 C C . GLN A 1 115 ? -30.237 0.085 29.409 1.00 90.06 115 GLN A C 1
ATOM 904 O O . GLN A 1 115 ? -29.619 1.140 29.542 1.00 90.06 115 GLN A O 1
ATOM 909 N N . GLN A 1 116 ? -29.821 -1.052 29.976 1.00 90.88 116 GLN A N 1
ATOM 910 C CA . GLN A 1 116 ? -28.603 -1.141 30.790 1.00 90.88 116 GLN A CA 1
ATOM 911 C C . GLN A 1 116 ? -27.358 -0.920 29.927 1.00 90.88 116 GLN A C 1
ATOM 913 O O . GLN A 1 116 ? -26.540 -0.053 30.238 1.00 90.88 116 GLN A O 1
ATOM 918 N N . VAL A 1 117 ? -27.266 -1.622 28.792 1.00 90.75 117 VAL A N 1
ATOM 919 C CA . VAL A 1 117 ? -26.161 -1.456 27.833 1.00 90.75 117 VAL A CA 1
ATOM 920 C C . VAL A 1 117 ? -26.150 -0.036 27.267 1.00 90.75 117 VAL A C 1
ATOM 922 O O . VAL A 1 117 ? -25.091 0.574 27.147 1.00 90.75 117 VAL A O 1
ATOM 925 N N . LYS A 1 118 ? -27.326 0.541 26.985 1.00 91.75 118 LYS A N 1
ATOM 926 C CA . LYS A 1 118 ? -27.439 1.926 26.511 1.00 91.75 118 LYS A CA 1
ATOM 927 C C . LYS A 1 118 ? -26.923 2.944 27.535 1.00 91.75 118 LYS A C 1
ATOM 929 O O . LYS A 1 118 ? -26.185 3.848 27.154 1.00 91.75 118 LYS A O 1
ATOM 934 N N . ARG A 1 119 ? -27.262 2.794 28.823 1.00 92.88 119 ARG A N 1
ATOM 935 C CA . ARG A 1 119 ? -26.731 3.658 29.899 1.00 92.88 119 ARG A CA 1
ATOM 936 C C . ARG A 1 119 ? -25.216 3.510 30.032 1.00 92.88 119 ARG A C 1
ATOM 938 O O . ARG A 1 119 ? -24.515 4.511 30.150 1.00 92.88 119 ARG A O 1
ATOM 945 N N . LEU A 1 120 ? -24.709 2.278 29.968 1.00 93.44 120 LEU A N 1
ATOM 946 C CA . LEU A 1 120 ? -23.273 2.009 30.028 1.00 93.44 120 LEU A CA 1
ATOM 947 C C . LEU A 1 120 ? -22.529 2.658 28.855 1.00 93.44 120 LEU A C 1
ATOM 949 O O . LEU A 1 120 ? -21.515 3.320 29.061 1.00 93.44 120 LEU A O 1
ATOM 953 N N . TYR A 1 121 ? -23.077 2.542 27.646 1.00 93.62 121 TYR A N 1
ATOM 954 C CA . TYR A 1 121 ? -22.577 3.216 26.452 1.00 93.62 121 TYR A CA 1
ATOM 955 C C . TYR A 1 121 ? -22.538 4.740 26.621 1.00 93.62 121 TYR A C 1
ATOM 957 O O . TYR A 1 121 ? -21.522 5.369 26.333 1.00 93.62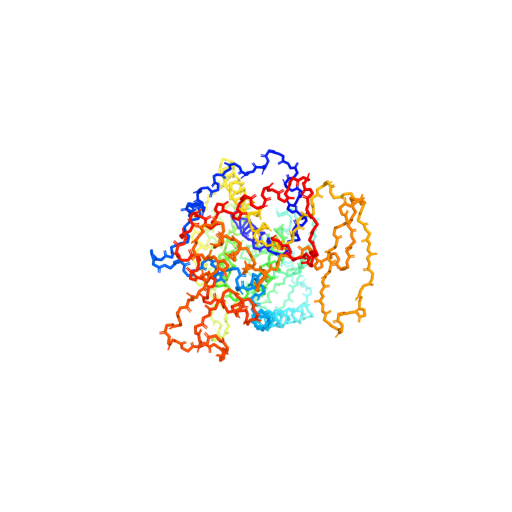 121 TYR A O 1
ATOM 965 N N . GLU A 1 122 ? -23.611 5.346 27.135 1.00 92.50 122 GLU A N 1
ATOM 966 C CA . GLU A 1 122 ? -23.666 6.793 27.363 1.00 92.50 122 GLU A CA 1
ATOM 967 C C . GLU A 1 122 ? -22.637 7.258 28.405 1.00 92.50 122 GLU A C 1
ATOM 969 O O . GLU A 1 122 ? -22.024 8.311 28.221 1.00 92.50 122 GLU A O 1
ATOM 974 N N . ASN A 1 123 ? -22.380 6.458 29.443 1.00 93.44 123 ASN A N 1
ATOM 975 C CA . ASN A 1 123 ? -21.310 6.718 30.409 1.00 93.44 123 ASN A CA 1
ATOM 976 C C . ASN A 1 123 ? -19.922 6.623 29.759 1.00 93.44 123 ASN A C 1
ATOM 978 O O . ASN A 1 123 ? -19.117 7.539 29.921 1.00 93.44 123 ASN A O 1
ATOM 982 N N . CYS A 1 124 ? -19.672 5.590 28.949 1.00 93.44 124 CYS A N 1
ATOM 983 C CA . CYS A 1 124 ? -18.415 5.447 28.208 1.00 93.44 124 CYS A CA 1
ATOM 984 C C . CYS A 1 124 ? -18.195 6.622 27.240 1.00 93.44 124 CYS A C 1
ATOM 986 O O . CYS A 1 124 ? -17.090 7.143 27.131 1.00 93.44 124 CYS A O 1
ATOM 988 N N . CYS A 1 125 ? -19.242 7.102 26.560 1.00 91.94 125 CYS A N 1
ATOM 989 C CA . CYS A 1 125 ? -19.141 8.279 25.694 1.00 91.94 125 CYS A CA 1
ATOM 990 C C . CYS A 1 125 ? -18.755 9.554 26.453 1.00 91.94 125 CYS A C 1
ATOM 992 O O . CYS A 1 125 ? -18.017 10.382 25.908 1.00 91.94 125 CYS A O 1
ATOM 994 N N . LYS A 1 126 ? -19.256 9.724 27.684 1.00 90.94 126 LYS A N 1
ATOM 995 C CA . LYS A 1 126 ? -18.875 10.843 28.558 1.00 90.94 126 LYS A CA 1
ATOM 996 C C . LYS A 1 126 ? -17.411 10.722 28.979 1.00 90.94 126 LYS A C 1
ATOM 998 O O . LYS A 1 126 ? -16.664 11.676 28.798 1.00 90.94 126 LYS A O 1
ATOM 1003 N N . GLU A 1 127 ? -16.993 9.541 29.431 1.00 90.94 127 GLU A N 1
ATOM 1004 C CA . GLU A 1 127 ? -15.607 9.229 29.814 1.00 90.94 127 GLU A CA 1
ATOM 1005 C C . GLU A 1 127 ? -14.618 9.506 28.661 1.00 90.94 127 GLU A C 1
ATOM 1007 O O . GLU A 1 127 ? -13.603 10.185 28.815 1.00 90.94 127 GLU A O 1
ATOM 1012 N N . MET A 1 128 ? -14.985 9.097 27.446 1.00 88.31 128 MET A N 1
ATOM 1013 C CA . MET A 1 128 ? -14.201 9.282 26.218 1.00 88.31 128 MET A CA 1
ATOM 1014 C C . MET A 1 128 ? -14.247 10.706 25.642 1.00 88.31 128 MET A C 1
ATOM 1016 O O . MET A 1 128 ? -13.560 10.991 24.649 1.00 88.31 128 MET A O 1
ATOM 1020 N N . HIS A 1 129 ? -15.062 11.597 26.221 1.00 88.19 129 HIS A N 1
ATOM 1021 C CA . HIS A 1 129 ? -15.321 12.952 25.729 1.00 88.19 129 HIS A CA 1
ATOM 1022 C C . HIS A 1 129 ? -15.701 12.966 24.235 1.00 88.19 129 HIS A C 1
ATOM 1024 O O . HIS A 1 129 ? -15.118 13.687 23.413 1.00 88.19 129 HIS A O 1
ATOM 1030 N N . CYS A 1 130 ? -16.651 12.109 23.848 1.00 84.88 130 CYS A N 1
ATOM 1031 C CA . CYS A 1 130 ? -17.091 11.972 22.461 1.00 84.88 130 CYS A CA 1
ATOM 1032 C C . CYS A 1 130 ? -17.744 13.269 21.951 1.00 84.88 130 CYS A C 1
ATOM 1034 O O . CYS A 1 130 ? -18.794 13.682 22.430 1.00 84.88 130 CYS A O 1
ATOM 1036 N N . LYS A 1 131 ? -17.164 13.885 20.909 1.00 78.00 131 LYS A N 1
ATOM 1037 C CA . LYS A 1 131 ? -17.689 15.129 20.304 1.00 78.00 131 LYS A CA 1
ATOM 1038 C C . LYS A 1 131 ? -19.026 14.958 19.573 1.00 78.00 131 LYS A C 1
ATOM 1040 O O . LYS A 1 131 ? -19.739 15.931 19.364 1.00 78.00 131 LYS A O 1
ATOM 1045 N N . LYS A 1 132 ? -19.331 13.744 19.108 1.00 82.56 132 LYS A N 1
ATOM 1046 C CA . LYS A 1 132 ? -20.566 13.393 18.394 1.00 82.56 132 LYS A CA 1
ATOM 1047 C C . LYS A 1 132 ? -21.077 12.060 18.928 1.00 82.56 132 LYS A C 1
ATOM 1049 O O . LYS A 1 132 ? -20.269 11.164 19.171 1.00 82.56 132 LYS A O 1
ATOM 1054 N N . LYS A 1 133 ? -22.398 11.924 19.086 1.00 84.44 133 LYS A N 1
ATOM 1055 C CA . LYS A 1 133 ? -23.025 10.662 19.499 1.00 84.44 133 LYS A CA 1
ATOM 1056 C C . LYS A 1 133 ? -22.888 9.648 18.363 1.00 84.44 133 LYS A C 1
ATOM 1058 O O . LYS A 1 133 ? -23.393 9.880 17.267 1.00 84.44 133 LYS A O 1
ATOM 1063 N N . ILE A 1 134 ? -22.177 8.555 18.621 1.00 88.94 134 ILE A N 1
ATOM 1064 C CA . ILE A 1 134 ? -22.000 7.471 17.653 1.00 88.94 134 ILE A CA 1
ATOM 1065 C C . ILE A 1 134 ? -23.251 6.574 17.720 1.00 88.94 134 ILE A C 1
ATOM 1067 O O . ILE A 1 134 ? -23.686 6.214 18.816 1.00 88.94 134 ILE A O 1
ATOM 1071 N N . PRO A 1 135 ? -23.910 6.248 16.601 1.00 90.94 135 PRO A N 1
ATOM 1072 C CA . PRO A 1 135 ? -25.033 5.317 16.627 1.00 90.94 135 PRO A CA 1
ATOM 1073 C C . PRO A 1 135 ? -24.576 3.905 17.014 1.00 90.94 135 PRO A C 1
ATOM 1075 O O . PRO A 1 135 ? -23.540 3.442 16.530 1.00 90.94 135 PRO A O 1
ATOM 1078 N N . ILE A 1 136 ? -25.363 3.230 17.854 1.00 92.62 136 ILE A N 1
ATOM 1079 C CA . ILE A 1 136 ? -25.109 1.856 18.297 1.00 92.62 136 ILE A CA 1
ATOM 1080 C C . ILE A 1 136 ? -26.300 0.953 17.961 1.00 92.62 136 ILE A C 1
ATOM 1082 O O . ILE A 1 136 ? -27.454 1.291 18.241 1.00 92.62 136 ILE A O 1
ATOM 1086 N N . TYR A 1 137 ? -26.003 -0.189 17.349 1.00 91.75 137 TYR A N 1
ATOM 1087 C CA . TYR A 1 137 ? -26.973 -1.175 16.879 1.00 91.75 137 TYR A CA 1
ATOM 1088 C C . TYR A 1 137 ? -26.647 -2.560 17.443 1.00 91.75 137 TYR A C 1
ATOM 1090 O O . TYR A 1 137 ? -25.510 -2.833 17.819 1.00 91.75 137 TYR A O 1
ATOM 1098 N N . SER A 1 138 ? -27.637 -3.443 17.472 1.00 90.31 138 SER A N 1
ATOM 1099 C CA . SER A 1 138 ? -27.528 -4.848 17.861 1.00 90.31 138 SER A CA 1
ATOM 1100 C C . SER A 1 138 ? -27.860 -5.772 16.687 1.00 90.31 138 SER A C 1
ATOM 1102 O O . SER A 1 138 ? -28.800 -5.503 15.939 1.00 90.31 138 SER A O 1
ATOM 1104 N N . THR A 1 139 ? -27.117 -6.869 16.525 1.00 87.00 139 THR A N 1
ATOM 1105 C CA . THR A 1 139 ? -27.324 -7.851 15.444 1.00 87.00 139 THR A CA 1
ATOM 1106 C C . THR A 1 139 ? -27.002 -9.283 15.884 1.00 87.00 139 THR A C 1
ATOM 1108 O O . THR A 1 139 ? -26.086 -9.512 16.670 1.00 87.00 139 THR A O 1
ATOM 1111 N N . ALA A 1 140 ? -27.755 -10.266 15.382 1.00 83.50 140 ALA A N 1
ATOM 1112 C CA . ALA A 1 140 ? -27.530 -11.689 15.666 1.00 83.50 140 ALA A CA 1
ATOM 1113 C C . ALA A 1 140 ? -26.374 -12.290 14.848 1.00 83.50 140 ALA A C 1
ATOM 1115 O O . ALA A 1 140 ? -25.836 -13.338 15.187 1.00 83.50 140 ALA A O 1
ATOM 1116 N N . PHE A 1 141 ? -25.998 -11.634 13.749 1.00 78.62 141 PHE A N 1
ATOM 1117 C CA . PHE A 1 141 ? -25.118 -12.204 12.727 1.00 78.62 141 PHE A CA 1
ATOM 1118 C C . PHE A 1 141 ? -23.633 -11.877 12.935 1.00 78.62 141 PHE A C 1
ATOM 1120 O O . PHE A 1 141 ? -22.788 -12.285 12.134 1.00 78.62 141 PHE A O 1
ATOM 1127 N N . LEU A 1 142 ? -23.302 -11.134 13.995 1.00 74.88 142 LEU A N 1
ATOM 1128 C CA . LEU A 1 142 ? -21.926 -10.840 14.375 1.00 74.88 142 LEU A CA 1
ATOM 1129 C C . LEU A 1 142 ? -21.460 -11.757 15.501 1.00 74.88 142 LEU A C 1
ATOM 1131 O O . LEU A 1 142 ? -22.195 -12.072 16.432 1.00 74.88 142 LEU A O 1
ATOM 1135 N N . LYS A 1 143 ? -20.186 -12.139 15.425 1.00 75.44 143 LYS A N 1
ATOM 1136 C CA . LYS A 1 143 ? -19.484 -12.846 16.503 1.00 75.44 143 LYS A CA 1
ATOM 1137 C C . LYS A 1 143 ? -18.787 -11.877 17.452 1.00 75.44 143 LYS A C 1
ATOM 1139 O O . LYS A 1 143 ? -18.640 -12.190 18.626 1.00 75.44 143 LYS A O 1
ATOM 1144 N N . SER A 1 144 ? -18.419 -10.698 16.949 1.00 75.12 144 SER A N 1
ATOM 1145 C CA . SER A 1 144 ? -17.706 -9.662 17.686 1.00 75.12 144 SER A CA 1
ATOM 1146 C C . SER A 1 144 ? -18.330 -8.288 17.493 1.00 75.12 144 SER A C 1
ATOM 1148 O O . SER A 1 144 ? -18.919 -8.068 16.431 1.00 75.12 144 SER A O 1
ATOM 1150 N N . PRO A 1 145 ? -18.188 -7.359 18.461 1.00 81.62 145 PRO A N 1
ATOM 1151 C CA . PRO A 1 145 ? -18.368 -5.943 18.200 1.00 81.62 145 PRO A CA 1
ATOM 1152 C C . PRO A 1 145 ? -17.549 -5.525 16.982 1.00 81.62 145 PRO A C 1
ATOM 1154 O O . PRO A 1 145 ? -16.429 -6.008 16.790 1.00 81.62 145 PRO A O 1
ATOM 1157 N N . VAL A 1 146 ? -18.141 -4.687 16.135 1.00 82.44 146 VAL A N 1
ATOM 1158 C CA . VAL A 1 146 ? -17.459 -4.118 14.971 1.00 82.44 146 VAL A CA 1
ATOM 1159 C C . VAL A 1 146 ? -17.885 -2.669 14.790 1.00 82.44 146 VAL A C 1
ATOM 1161 O O . VAL A 1 146 ? -19.076 -2.343 14.769 1.00 82.44 146 VAL A O 1
ATOM 1164 N N . THR A 1 147 ? -16.898 -1.809 14.573 1.00 85.31 147 THR A N 1
ATOM 1165 C CA . THR A 1 147 ? -17.090 -0.437 14.104 1.00 85.31 147 THR A CA 1
ATOM 1166 C C . THR A 1 147 ? -17.081 -0.376 12.571 1.00 85.31 147 THR A C 1
ATOM 1168 O O . THR A 1 147 ? -16.123 -0.795 11.923 1.00 85.31 147 THR A O 1
ATOM 1171 N N . VAL A 1 148 ? -18.132 0.193 11.972 1.00 84.00 148 VAL A N 1
ATOM 1172 C CA . VAL A 1 148 ? -18.309 0.307 10.509 1.00 84.00 148 VAL A CA 1
ATOM 1173 C C . VAL A 1 148 ? -18.653 1.745 10.120 1.00 84.00 148 VAL A C 1
ATOM 1175 O O . VAL A 1 148 ? -19.234 2.484 10.904 1.00 84.00 148 VAL A O 1
ATOM 1178 N N . GLY A 1 149 ? -18.321 2.154 8.893 1.00 80.88 149 GLY A N 1
ATOM 1179 C CA . GLY A 1 149 ? -18.679 3.459 8.326 1.00 80.88 149 GLY A CA 1
ATOM 1180 C C . GLY A 1 149 ? -17.484 4.405 8.176 1.00 80.88 149 GLY A C 1
ATOM 1181 O O . GLY A 1 149 ? -16.776 4.708 9.135 1.00 80.88 149 GLY A O 1
ATOM 1182 N N . LEU A 1 150 ? -17.248 4.878 6.946 1.00 78.44 150 LEU A N 1
ATOM 1183 C CA . LEU A 1 150 ? -16.052 5.653 6.583 1.00 78.44 150 LEU A CA 1
ATOM 1184 C C . LEU A 1 150 ? -16.098 7.112 7.080 1.00 78.44 150 LEU A C 1
ATOM 1186 O O . LEU A 1 150 ? -15.132 7.639 7.645 1.00 78.44 150 LEU A O 1
ATOM 1190 N N . ILE A 1 151 ? -17.232 7.778 6.849 1.00 81.00 151 ILE A N 1
ATOM 1191 C CA . ILE A 1 151 ? -17.463 9.183 7.224 1.00 81.00 151 ILE A CA 1
ATOM 1192 C C . ILE A 1 151 ? -18.239 9.263 8.543 1.00 81.00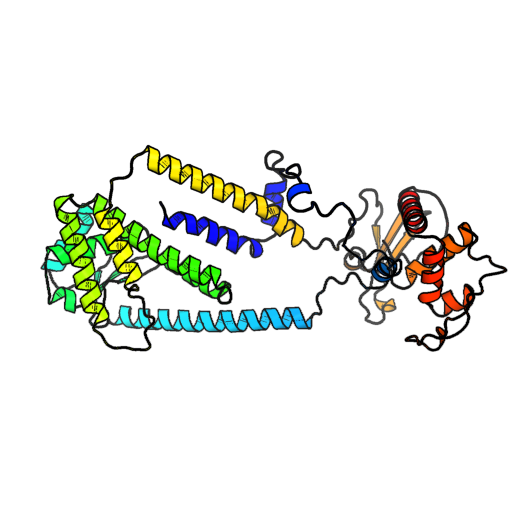 151 ILE A C 1
ATOM 1194 O O . ILE A 1 151 ? -17.885 10.063 9.411 1.00 81.00 151 ILE A O 1
ATOM 1198 N N . HIS A 1 152 ? -19.249 8.404 8.700 1.00 84.56 152 HIS A N 1
ATOM 1199 C CA . HIS A 1 152 ? -20.124 8.328 9.867 1.00 84.56 152 HIS A CA 1
ATOM 1200 C C . HIS A 1 152 ? -19.974 6.946 10.519 1.00 84.56 152 HIS A C 1
ATOM 1202 O O . HIS A 1 152 ? -20.638 6.010 10.070 1.00 84.56 152 HIS A O 1
ATOM 1208 N N . PRO A 1 153 ? -19.082 6.790 11.516 1.00 86.44 153 PRO A N 1
ATOM 1209 C CA . PRO A 1 153 ? -18.882 5.508 12.177 1.00 86.44 153 PRO A CA 1
ATOM 1210 C C . PRO A 1 153 ? -20.130 5.104 12.973 1.00 86.44 153 PRO A C 1
ATOM 1212 O O . PRO A 1 153 ? -20.833 5.956 13.521 1.00 86.44 153 PRO A O 1
ATOM 1215 N N . ARG A 1 154 ? -20.392 3.800 13.026 1.00 89.31 154 ARG A N 1
ATOM 1216 C CA . ARG A 1 154 ? -21.488 3.134 13.734 1.00 89.31 154 ARG A CA 1
ATOM 1217 C C . ARG A 1 154 ? -20.927 1.893 14.416 1.00 89.31 154 ARG A C 1
ATOM 1219 O O . ARG A 1 154 ? -20.099 1.200 13.827 1.00 89.31 154 ARG A O 1
ATOM 1226 N N . ILE A 1 155 ? -21.389 1.616 15.628 1.00 91.06 155 ILE A N 1
ATOM 1227 C CA . ILE A 1 155 ? -20.976 0.439 16.396 1.00 91.06 155 ILE A CA 1
ATOM 1228 C C . ILE A 1 155 ? -22.079 -0.612 16.290 1.00 91.06 155 ILE A C 1
ATOM 1230 O O . ILE A 1 155 ? -23.245 -0.316 16.552 1.00 91.06 155 ILE A O 1
ATOM 1234 N N . TYR A 1 156 ? -21.710 -1.835 15.924 1.00 88.88 156 TYR A N 1
ATOM 1235 C CA . TYR A 1 156 ? -22.613 -2.980 15.891 1.00 88.88 156 TYR A CA 1
ATOM 1236 C C . TYR A 1 156 ? -22.195 -3.975 16.965 1.00 88.88 156 TYR A C 1
ATOM 1238 O O . TYR A 1 156 ? -21.068 -4.464 16.956 1.00 88.88 156 TYR A O 1
ATOM 1246 N N . LEU A 1 157 ? -23.109 -4.268 17.886 1.00 88.56 157 LEU A N 1
ATOM 1247 C CA . LEU A 1 157 ? -22.921 -5.230 18.960 1.00 88.56 157 LEU A CA 1
ATOM 1248 C C . LEU A 1 157 ? -23.629 -6.550 18.644 1.00 88.56 157 LEU A C 1
ATOM 1250 O O . LEU A 1 157 ? -24.779 -6.546 18.196 1.00 88.56 157 LEU A O 1
ATOM 1254 N N . PRO A 1 158 ? -22.989 -7.692 18.910 1.00 86.50 158 PRO A N 1
ATOM 1255 C CA . PRO A 1 158 ? -23.642 -8.979 18.794 1.00 86.50 158 PRO A CA 1
ATOM 1256 C C . PRO A 1 158 ? -24.621 -9.215 19.956 1.00 86.50 158 PRO A C 1
ATOM 1258 O O . PRO A 1 158 ? -24.338 -8.859 21.100 1.00 86.50 158 PRO A O 1
ATOM 1261 N N . ILE A 1 159 ? -25.770 -9.837 19.675 1.00 85.19 159 ILE A N 1
ATOM 1262 C CA . ILE A 1 159 ? -26.827 -10.056 20.685 1.00 85.19 159 ILE A CA 1
ATOM 1263 C C . ILE A 1 159 ? -26.350 -10.950 21.838 1.00 85.19 159 ILE A C 1
ATOM 1265 O O . ILE A 1 159 ? -26.724 -10.703 22.979 1.00 85.19 159 ILE A O 1
ATOM 1269 N N . HIS A 1 160 ? -25.471 -11.925 21.581 1.00 82.31 160 HIS A N 1
ATOM 1270 C CA . HIS A 1 160 ? -24.955 -12.817 22.630 1.00 82.31 160 HIS A CA 1
ATOM 1271 C C . HIS A 1 160 ? -24.200 -12.068 23.741 1.00 82.31 160 HIS A C 1
ATOM 1273 O O . HIS A 1 160 ? -24.346 -12.420 24.904 1.00 82.31 160 HIS A O 1
ATOM 1279 N N . LEU A 1 161 ? -23.510 -10.964 23.423 1.00 80.62 161 LEU A N 1
ATOM 1280 C CA . LEU A 1 161 ? -22.863 -10.118 24.437 1.00 80.62 161 LEU A CA 1
ATOM 1281 C C . LEU A 1 161 ? -23.868 -9.317 25.272 1.00 80.62 161 LEU A C 1
ATOM 1283 O O . LEU A 1 161 ? -23.562 -8.902 26.386 1.00 80.62 161 LEU A O 1
ATOM 1287 N N . ILE A 1 162 ? -25.054 -9.061 24.722 1.00 83.00 162 ILE A N 1
ATOM 1288 C CA . ILE A 1 162 ? -26.144 -8.393 25.436 1.00 83.00 162 ILE A CA 1
ATOM 1289 C C . ILE A 1 162 ? -26.844 -9.390 26.368 1.00 83.00 162 ILE A C 1
ATOM 1291 O O . ILE A 1 162 ? -27.307 -8.992 27.433 1.00 83.00 162 ILE A O 1
ATOM 1295 N N . SER A 1 163 ? -26.918 -10.665 25.979 1.00 78.69 163 SER A N 1
ATOM 1296 C CA . SER A 1 163 ? -27.478 -11.747 26.796 1.00 78.69 163 SER A CA 1
ATOM 1297 C C . SER A 1 163 ? -26.539 -12.160 27.936 1.00 78.69 163 SER A C 1
ATOM 1299 O O . SER A 1 163 ? -26.976 -12.204 29.081 1.00 78.69 163 SER A O 1
ATOM 1301 N N . ASP A 1 164 ? -25.248 -12.362 27.655 1.00 79.94 164 ASP A N 1
ATOM 1302 C CA . ASP A 1 164 ? -24.196 -12.678 28.638 1.00 79.94 164 ASP A CA 1
ATOM 1303 C C . ASP A 1 164 ? -23.697 -11.410 29.364 1.00 79.94 164 ASP A C 1
ATOM 1305 O O . ASP A 1 164 ? -22.493 -11.184 29.517 1.00 79.94 164 ASP A O 1
ATOM 1309 N N . PHE A 1 165 ? -24.607 -10.510 29.745 1.00 82.06 165 PHE A N 1
ATOM 1310 C CA . PHE A 1 165 ? -24.237 -9.167 30.184 1.00 82.06 165 PHE A CA 1
ATOM 1311 C C . PHE A 1 165 ? -23.398 -9.180 31.472 1.00 82.06 165 PHE A C 1
ATOM 1313 O O . PHE A 1 165 ? -23.907 -9.384 32.573 1.00 82.06 165 PHE A O 1
ATOM 1320 N N . ASN A 1 166 ? -22.117 -8.842 31.331 1.00 88.81 166 ASN A N 1
ATOM 1321 C CA . ASN A 1 166 ? -21.247 -8.415 32.419 1.00 88.81 166 ASN A CA 1
ATOM 1322 C C . ASN A 1 166 ? -20.910 -6.932 32.222 1.00 88.81 166 ASN A C 1
ATOM 1324 O O . ASN A 1 166 ? -20.311 -6.545 31.217 1.00 88.81 166 ASN A O 1
ATOM 1328 N N . ALA A 1 167 ? -21.284 -6.093 33.191 1.00 88.38 167 ALA A N 1
ATOM 1329 C CA . ALA A 1 167 ? -21.106 -4.648 33.099 1.00 88.38 167 ALA A CA 1
ATOM 1330 C C . ALA A 1 167 ? -19.634 -4.228 32.921 1.00 88.38 167 ALA A C 1
ATOM 1332 O O . ALA A 1 167 ? -19.363 -3.269 32.196 1.00 88.38 167 ALA A O 1
ATOM 1333 N N . LYS A 1 168 ? -18.685 -4.937 33.550 1.00 90.38 168 LYS A N 1
ATOM 1334 C CA . LYS A 1 168 ? -17.258 -4.592 33.487 1.00 90.38 168 LYS A CA 1
ATOM 1335 C C . LYS A 1 168 ? -16.658 -4.971 32.130 1.00 90.38 168 LYS A C 1
ATOM 1337 O O . LYS A 1 168 ? -16.071 -4.120 31.463 1.00 90.38 168 LYS A O 1
ATOM 1342 N N . ASP A 1 169 ? -16.914 -6.194 31.678 1.00 89.75 169 ASP A N 1
ATOM 1343 C CA . ASP A 1 169 ? -16.434 -6.703 30.388 1.00 89.75 169 ASP A CA 1
ATOM 1344 C C . ASP A 1 169 ? -17.036 -5.904 29.220 1.00 89.75 169 ASP A C 1
ATOM 1346 O O . ASP A 1 169 ? -16.329 -5.482 28.303 1.00 89.75 169 ASP A O 1
ATOM 1350 N N . MET A 1 170 ? -18.338 -5.598 29.289 1.00 90.38 170 MET A N 1
ATOM 1351 C CA . MET A 1 170 ? -19.020 -4.770 28.292 1.00 90.38 170 MET A CA 1
ATOM 1352 C C . MET A 1 170 ? -18.456 -3.344 28.259 1.00 90.38 170 MET A C 1
ATOM 1354 O O . MET A 1 170 ? -18.274 -2.791 27.175 1.00 90.38 170 MET A O 1
ATOM 1358 N N . ARG A 1 171 ? -18.138 -2.741 29.418 1.00 93.12 171 ARG A N 1
ATOM 1359 C CA . ARG A 1 171 ? -17.489 -1.418 29.466 1.00 93.12 171 ARG A CA 1
ATOM 1360 C C . ARG A 1 171 ? -16.163 -1.448 28.714 1.00 93.12 171 ARG A C 1
ATOM 1362 O O . ARG A 1 171 ? -15.926 -0.582 27.877 1.00 93.12 171 ARG A O 1
ATOM 1369 N N . PHE A 1 172 ? -15.326 -2.447 28.973 1.00 92.75 172 PHE A N 1
ATOM 1370 C CA . PHE A 1 172 ? -14.035 -2.597 28.306 1.00 92.75 172 PHE A CA 1
ATOM 1371 C C . PHE A 1 172 ? -14.157 -2.757 26.786 1.00 92.75 172 PHE A C 1
ATOM 1373 O O . PHE A 1 172 ? -13.428 -2.095 26.044 1.00 92.75 172 PHE A O 1
ATOM 1380 N N . MET A 1 173 ? -15.112 -3.563 26.313 1.00 90.25 173 MET A N 1
ATOM 1381 C CA . MET A 1 173 ? -15.383 -3.719 24.879 1.00 90.25 173 MET A CA 1
ATOM 1382 C C . MET A 1 173 ? -15.894 -2.417 24.245 1.00 90.25 173 MET A C 1
ATOM 1384 O O . MET A 1 173 ? -15.438 -2.024 23.172 1.00 90.25 173 MET A O 1
ATOM 1388 N N . LEU A 1 174 ? -16.801 -1.703 24.920 1.00 91.81 174 LEU A N 1
ATOM 1389 C CA . LEU A 1 174 ? -17.333 -0.426 24.438 1.00 91.81 174 LEU A CA 1
ATOM 1390 C C . LEU A 1 174 ? -16.259 0.662 24.369 1.00 91.81 174 LEU A C 1
ATOM 1392 O O . LEU A 1 174 ? -16.215 1.396 23.382 1.00 91.81 174 LEU A O 1
ATOM 1396 N N . LEU A 1 175 ? -15.389 0.766 25.379 1.00 92.94 175 LEU A N 1
ATOM 1397 C CA . LEU A 1 175 ? -14.261 1.703 25.365 1.00 92.94 175 LEU A CA 1
ATOM 1398 C C . LEU A 1 175 ? -13.323 1.422 24.184 1.00 92.94 175 LEU A C 1
ATOM 1400 O O . LEU A 1 175 ? -12.907 2.362 23.508 1.00 92.94 175 LEU A O 1
ATOM 1404 N N . HIS A 1 176 ? -13.054 0.149 23.886 1.00 92.44 176 HIS A N 1
ATOM 1405 C CA . HIS A 1 176 ? -12.234 -0.266 22.746 1.00 92.44 176 HIS A CA 1
ATOM 1406 C C . HIS A 1 176 ? -12.865 0.125 21.392 1.00 92.44 176 HIS A C 1
ATOM 1408 O O . HIS A 1 176 ? -12.233 0.804 20.581 1.00 92.44 176 HIS A O 1
ATOM 1414 N N . GLU A 1 177 ? -14.145 -0.176 21.161 1.00 90.38 177 GLU A N 1
ATOM 1415 C CA . GLU A 1 177 ? -14.829 0.209 19.911 1.00 90.38 177 GLU A CA 1
ATOM 1416 C C . GLU A 1 177 ? -14.991 1.732 19.755 1.00 90.38 177 GLU A C 1
ATOM 1418 O O . GLU A 1 177 ? -14.793 2.305 18.675 1.00 90.38 177 GLU A O 1
ATOM 1423 N N . LEU A 1 178 ? -15.297 2.438 20.848 1.00 91.88 178 LEU A N 1
ATOM 1424 C CA . LEU A 1 178 ? -15.328 3.903 20.860 1.00 91.88 178 LEU A CA 1
ATOM 1425 C C . LEU A 1 178 ? -13.956 4.494 20.526 1.00 91.88 178 LEU A C 1
ATOM 1427 O O . LEU A 1 178 ? -13.867 5.532 19.859 1.00 91.88 178 LEU A O 1
ATOM 1431 N N . GLN A 1 179 ? -12.882 3.834 20.953 1.00 91.31 179 GLN A N 1
ATOM 1432 C CA . GLN A 1 179 ? -11.522 4.249 20.661 1.00 91.31 179 GLN A CA 1
ATOM 1433 C C . GLN A 1 179 ? -11.175 4.073 19.171 1.00 91.31 179 GLN A C 1
ATOM 1435 O O . GLN A 1 179 ? -10.585 4.993 18.591 1.00 91.31 179 GLN A O 1
ATOM 1440 N N . HIS A 1 180 ? -11.639 3.010 18.505 1.00 89.44 180 HIS A N 1
ATOM 1441 C CA . HIS A 1 180 ? -11.567 2.886 17.040 1.00 89.44 180 HIS A CA 1
ATOM 1442 C C . HIS A 1 180 ? -12.316 4.015 16.321 1.00 89.44 180 HIS A C 1
ATOM 1444 O O . HIS A 1 180 ? -11.787 4.631 15.385 1.00 89.44 180 HIS A O 1
ATOM 1450 N N . CYS A 1 181 ? -13.520 4.357 16.791 1.00 89.38 181 CYS A N 1
ATOM 1451 C CA . CYS A 1 181 ? -14.289 5.482 16.253 1.00 89.38 181 CYS A CA 1
ATOM 1452 C C . CYS A 1 181 ? -13.530 6.812 16.400 1.00 89.38 181 CYS A C 1
ATOM 1454 O O . CYS A 1 181 ? -13.479 7.617 15.465 1.00 89.38 181 CYS A O 1
ATOM 1456 N N . ARG A 1 182 ? -12.909 7.044 17.565 1.00 88.38 182 ARG A N 1
ATOM 1457 C CA . ARG A 1 182 ? -12.132 8.256 17.865 1.00 88.38 182 ARG A CA 1
ATOM 1458 C C . ARG A 1 182 ? -10.870 8.362 17.005 1.00 88.38 182 ARG A C 1
ATOM 1460 O O . ARG A 1 182 ? -10.540 9.462 16.558 1.00 88.38 182 ARG A O 1
ATOM 1467 N N . GLN A 1 183 ? -10.179 7.248 16.754 1.00 85.62 183 GLN A N 1
ATOM 1468 C CA . GLN A 1 183 ? -8.989 7.207 15.894 1.00 85.62 183 GLN A CA 1
ATOM 1469 C C . GLN A 1 183 ? -9.312 7.188 14.390 1.00 85.62 183 GLN A C 1
ATOM 1471 O O . GLN A 1 183 ? -8.421 7.446 13.582 1.00 85.62 183 GLN A O 1
ATOM 1476 N N . LYS A 1 184 ? -10.591 7.023 14.017 1.00 87.25 184 LYS A N 1
ATOM 1477 C CA . LYS A 1 184 ? -11.077 6.931 12.628 1.00 87.25 184 LYS A CA 1
ATOM 1478 C C . LYS A 1 184 ? -10.503 5.723 11.886 1.00 87.25 184 LYS A C 1
ATOM 1480 O O . LYS A 1 184 ? -10.232 5.801 10.684 1.00 87.25 184 LYS A O 1
ATOM 1485 N N . ASP A 1 185 ? -10.370 4.606 12.589 1.00 85.19 185 ASP A N 1
ATOM 1486 C CA . ASP A 1 185 ? -9.746 3.384 12.080 1.00 85.19 185 ASP A CA 1
ATOM 1487 C C . ASP A 1 185 ? -10.399 2.856 10.804 1.00 85.19 185 ASP A C 1
ATOM 1489 O O . ASP A 1 185 ? -9.701 2.351 9.929 1.00 85.19 185 ASP A O 1
ATOM 1493 N N . THR A 1 186 ? -11.702 3.072 10.606 1.00 84.50 186 THR A N 1
ATOM 1494 C CA . THR A 1 186 ? -12.391 2.680 9.369 1.00 84.50 186 THR A CA 1
ATOM 1495 C C . THR A 1 186 ? -11.764 3.294 8.114 1.00 84.50 186 THR A C 1
ATOM 1497 O O . THR A 1 186 ? -11.710 2.651 7.068 1.00 84.50 186 THR A O 1
ATOM 1500 N N . ARG A 1 187 ? -11.245 4.528 8.199 1.00 88.12 187 ARG A N 1
ATOM 1501 C CA . ARG A 1 187 ? -10.542 5.181 7.076 1.00 88.12 187 ARG A CA 1
ATOM 1502 C C . ARG A 1 187 ? -9.210 4.515 6.785 1.00 88.12 187 ARG A C 1
ATOM 1504 O O . ARG A 1 187 ? -8.809 4.396 5.635 1.00 88.12 187 ARG A O 1
ATOM 1511 N N . ILE A 1 188 ? -8.545 4.072 7.840 1.00 85.69 188 ILE A N 1
ATOM 1512 C CA . ILE A 1 188 ? -7.250 3.410 7.776 1.00 85.69 188 ILE A CA 1
ATOM 1513 C C . ILE A 1 188 ? -7.432 2.031 7.147 1.00 85.69 188 ILE A C 1
ATOM 1515 O O . ILE A 1 188 ? -6.748 1.710 6.184 1.00 85.69 188 ILE A O 1
ATOM 1519 N N . VAL A 1 189 ? -8.428 1.269 7.604 1.00 85.00 189 VAL A N 1
ATOM 1520 C CA . VAL A 1 189 ? -8.809 -0.023 7.016 1.00 85.00 189 VAL A CA 1
ATOM 1521 C C . VAL A 1 189 ? -9.176 0.125 5.537 1.00 85.00 189 VAL A C 1
ATOM 1523 O O . VAL A 1 189 ? -8.770 -0.702 4.725 1.00 85.00 189 VAL A O 1
ATOM 1526 N N . PHE A 1 190 ? -9.877 1.196 5.154 1.00 87.50 190 PHE A N 1
ATOM 1527 C CA . PHE A 1 190 ? -10.161 1.480 3.746 1.00 87.50 190 PHE A CA 1
ATOM 1528 C C . PHE A 1 190 ? -8.881 1.692 2.919 1.00 87.50 190 PHE A C 1
ATOM 1530 O O . PHE A 1 190 ? -8.723 1.055 1.879 1.00 87.50 190 PHE A O 1
ATOM 1537 N N . LEU A 1 191 ? -7.941 2.518 3.395 1.00 88.81 191 LEU A N 1
ATOM 1538 C CA . LEU A 1 191 ? -6.647 2.731 2.727 1.00 88.81 191 LEU A CA 1
ATOM 1539 C C . LEU A 1 191 ? -5.823 1.439 2.630 1.00 88.81 191 LEU A C 1
ATOM 1541 O O . LEU A 1 191 ? -5.219 1.166 1.597 1.00 88.81 191 LEU A O 1
ATOM 1545 N N . MET A 1 192 ? -5.833 0.620 3.682 1.00 88.12 192 MET A N 1
ATOM 1546 C CA . MET A 1 192 ? -5.171 -0.686 3.704 1.00 88.12 192 MET A CA 1
ATOM 1547 C C . MET A 1 192 ? -5.761 -1.647 2.668 1.00 88.12 192 MET A C 1
ATOM 1549 O O . MET A 1 192 ? -5.013 -2.345 1.988 1.00 88.12 192 MET A O 1
ATOM 1553 N N . ASN A 1 193 ? -7.088 -1.669 2.519 1.00 88.69 193 ASN A N 1
ATOM 1554 C CA . ASN A 1 193 ? -7.758 -2.485 1.506 1.00 88.69 193 ASN A CA 1
ATOM 1555 C C . ASN A 1 193 ? -7.431 -2.000 0.089 1.00 88.69 193 ASN A C 1
ATOM 1557 O O . ASN A 1 193 ? -7.160 -2.823 -0.778 1.00 88.69 193 ASN A O 1
ATOM 1561 N N . LEU A 1 194 ? -7.394 -0.682 -0.136 1.00 89.94 194 LEU A N 1
ATOM 1562 C CA . LEU A 1 194 ? -6.994 -0.110 -1.423 1.00 89.94 194 LEU A CA 1
ATOM 1563 C C . LEU A 1 194 ? -5.553 -0.499 -1.784 1.00 89.94 194 LEU A C 1
ATOM 1565 O O . LEU A 1 194 ? -5.302 -0.965 -2.893 1.00 89.94 194 LEU A O 1
ATOM 1569 N N . ALA A 1 195 ? -4.622 -0.387 -0.833 1.00 90.62 195 ALA A N 1
ATOM 1570 C CA . ALA A 1 195 ? -3.247 -0.840 -1.023 1.00 90.62 195 ALA A CA 1
ATOM 1571 C C . ALA A 1 195 ? -3.174 -2.352 -1.305 1.00 90.62 195 ALA A C 1
ATOM 1573 O O . ALA A 1 195 ? -2.444 -2.776 -2.196 1.00 90.62 195 ALA A O 1
ATOM 1574 N N . GLY A 1 196 ? -3.972 -3.168 -0.611 1.00 90.44 196 GLY A N 1
ATOM 1575 C CA . GLY A 1 196 ? -4.059 -4.609 -0.869 1.00 90.44 196 GLY A CA 1
ATOM 1576 C C . GLY A 1 196 ? -4.584 -4.962 -2.266 1.00 90.44 196 GLY A C 1
ATOM 1577 O O . GLY A 1 196 ? -4.180 -5.980 -2.818 1.00 90.44 196 GLY A O 1
ATOM 1578 N N . ILE A 1 197 ? -5.446 -4.126 -2.858 1.00 90.81 197 ILE A N 1
ATOM 1579 C CA . ILE A 1 197 ? -5.930 -4.298 -4.238 1.00 90.81 197 ILE A CA 1
ATOM 1580 C C . ILE A 1 197 ? -4.839 -3.920 -5.244 1.00 90.81 197 ILE A C 1
ATOM 1582 O O . ILE A 1 197 ? -4.562 -4.690 -6.159 1.00 90.81 197 ILE A O 1
ATOM 1586 N N . LEU A 1 198 ? -4.204 -2.756 -5.075 1.00 90.31 198 LEU A N 1
ATOM 1587 C CA . LEU A 1 198 ? -3.198 -2.252 -6.020 1.00 90.31 198 LEU A CA 1
ATOM 1588 C C . LEU A 1 198 ? -1.931 -3.118 -6.047 1.00 90.31 198 LEU A C 1
ATOM 1590 O O . LEU A 1 198 ? -1.345 -3.339 -7.108 1.00 90.31 198 LEU A O 1
ATOM 1594 N N . TYR A 1 199 ? -1.536 -3.635 -4.883 1.00 91.00 199 TYR A N 1
ATOM 1595 C CA . TYR A 1 199 ? -0.317 -4.419 -4.686 1.00 91.00 199 TYR A CA 1
ATOM 1596 C C . TYR A 1 199 ? -0.608 -5.872 -4.329 1.00 91.00 199 TYR A C 1
ATOM 1598 O O . TYR A 1 199 ? 0.143 -6.497 -3.581 1.00 91.00 199 TYR A O 1
ATOM 1606 N N . TRP A 1 200 ? -1.699 -6.421 -4.860 1.00 92.50 200 TRP A N 1
ATOM 1607 C CA . TRP A 1 200 ? -2.144 -7.782 -4.563 1.00 92.50 200 TRP A CA 1
ATOM 1608 C C . TRP A 1 200 ? -1.060 -8.845 -4.800 1.00 92.50 200 TRP A C 1
ATOM 1610 O O . TRP A 1 200 ? -1.027 -9.856 -4.103 1.00 92.50 200 TRP A O 1
ATOM 1620 N N . PHE A 1 201 ? -0.151 -8.602 -5.747 1.00 90.44 201 PHE A N 1
ATOM 1621 C CA . PHE A 1 201 ? 0.948 -9.497 -6.104 1.00 90.44 201 PHE A CA 1
ATOM 1622 C C . PHE A 1 201 ? 2.154 -9.403 -5.153 1.00 90.44 201 PHE A C 1
ATOM 1624 O O . PHE A 1 201 ? 3.033 -10.258 -5.197 1.00 90.44 201 PHE A O 1
ATOM 1631 N N . ASN A 1 202 ? 2.239 -8.369 -4.307 1.00 89.56 202 ASN A N 1
ATOM 1632 C CA . ASN A 1 202 ? 3.436 -8.084 -3.520 1.00 89.56 202 ASN A CA 1
ATOM 1633 C C . ASN A 1 202 ? 3.348 -8.692 -2.099 1.00 89.56 202 ASN A C 1
ATOM 1635 O O . ASN A 1 202 ? 2.622 -8.163 -1.248 1.00 89.56 202 ASN A O 1
ATOM 1639 N N . PRO A 1 203 ? 4.121 -9.750 -1.779 1.00 91.00 203 PRO A N 1
ATOM 1640 C CA . PRO A 1 203 ? 4.067 -10.410 -0.471 1.00 91.00 203 PRO A CA 1
ATOM 1641 C C . PRO A 1 203 ? 4.522 -9.509 0.688 1.00 91.00 203 PRO A C 1
ATOM 1643 O O . PRO A 1 203 ? 4.007 -9.633 1.802 1.00 91.00 203 PRO A O 1
ATOM 1646 N N . PHE A 1 204 ? 5.434 -8.561 0.446 1.00 89.81 204 PHE A N 1
ATOM 1647 C CA . PHE A 1 204 ? 5.883 -7.618 1.473 1.00 89.81 204 PHE A CA 1
ATOM 1648 C C . PHE A 1 204 ? 4.775 -6.646 1.874 1.00 89.81 204 PHE A C 1
ATOM 1650 O O . PHE A 1 204 ? 4.659 -6.297 3.048 1.00 89.81 204 PHE A O 1
ATOM 1657 N N . VAL A 1 205 ? 3.910 -6.265 0.930 1.00 89.12 205 VAL A N 1
ATOM 1658 C CA . VAL A 1 205 ? 2.736 -5.438 1.230 1.00 89.12 205 VAL A CA 1
ATOM 1659 C C . VAL A 1 205 ? 1.746 -6.218 2.083 1.00 89.12 205 VAL A C 1
ATOM 1661 O O . VAL A 1 205 ? 1.261 -5.696 3.082 1.00 89.12 205 VAL A O 1
ATOM 1664 N N . TRP A 1 206 ? 1.497 -7.491 1.772 1.00 89.50 206 TRP A N 1
ATOM 1665 C CA . TRP A 1 206 ? 0.651 -8.346 2.610 1.00 89.50 206 TRP A CA 1
ATOM 1666 C C . TRP A 1 206 ? 1.168 -8.470 4.044 1.00 89.50 206 TRP A C 1
ATOM 1668 O O . TRP A 1 206 ? 0.380 -8.374 4.993 1.00 89.50 206 TRP A O 1
ATOM 1678 N N . TYR A 1 207 ? 2.482 -8.638 4.206 1.00 89.38 207 TYR A N 1
ATOM 1679 C CA . TYR A 1 207 ? 3.133 -8.646 5.512 1.00 89.38 207 TYR A CA 1
ATOM 1680 C C . TYR A 1 207 ? 2.974 -7.302 6.236 1.00 89.38 207 TYR A C 1
ATOM 1682 O O . TYR A 1 207 ? 2.508 -7.272 7.375 1.00 89.38 207 TYR A O 1
ATOM 1690 N N . ALA A 1 208 ? 3.258 -6.185 5.563 1.00 89.25 208 ALA A N 1
ATOM 1691 C CA . ALA A 1 208 ? 3.112 -4.846 6.130 1.00 89.25 208 ALA A CA 1
ATOM 1692 C C . ALA A 1 208 ? 1.666 -4.548 6.554 1.00 89.25 208 ALA A C 1
ATOM 1694 O O . ALA A 1 208 ? 1.426 -4.074 7.660 1.00 89.25 208 ALA A O 1
ATOM 1695 N N . LEU A 1 209 ? 0.676 -4.891 5.724 1.00 88.69 209 LEU A N 1
ATOM 1696 C CA . LEU A 1 209 ? -0.741 -4.730 6.059 1.00 88.69 209 LEU A CA 1
ATOM 1697 C C . LEU A 1 209 ? -1.151 -5.615 7.246 1.00 88.69 209 LEU A C 1
ATOM 1699 O O . LEU A 1 209 ? -2.025 -5.231 8.025 1.00 88.69 209 LEU A O 1
ATOM 1703 N N . LYS A 1 210 ? -0.542 -6.796 7.405 1.00 87.50 210 LYS A N 1
ATOM 1704 C CA . LYS A 1 210 ? -0.758 -7.671 8.565 1.00 87.50 210 LYS A CA 1
ATOM 1705 C C . LYS A 1 210 ? -0.191 -7.059 9.845 1.00 87.50 210 LYS A C 1
ATOM 1707 O O . LYS A 1 210 ? -0.919 -6.997 10.835 1.00 87.50 210 LYS A O 1
ATOM 1712 N N . GLU A 1 211 ? 1.045 -6.572 9.818 1.00 88.00 211 GLU A N 1
ATOM 1713 C CA . GLU A 1 211 ? 1.662 -5.903 10.970 1.00 88.00 211 GLU A CA 1
ATOM 1714 C C . GLU A 1 211 ? 0.937 -4.601 11.320 1.00 88.00 211 GLU A C 1
ATOM 1716 O O . GLU A 1 211 ? 0.604 -4.375 12.479 1.00 88.00 211 GLU A O 1
ATOM 1721 N N . MET A 1 212 ? 0.543 -3.811 10.321 1.00 89.00 212 MET A N 1
ATOM 1722 C CA . MET A 1 212 ? -0.246 -2.597 10.523 1.00 89.00 212 MET A CA 1
ATOM 1723 C C . MET A 1 212 ? -1.600 -2.881 11.194 1.00 89.00 212 MET A C 1
ATOM 1725 O O . MET A 1 212 ? -2.034 -2.099 12.041 1.00 89.00 212 MET A O 1
ATOM 1729 N N . ARG A 1 213 ? -2.267 -4.007 10.877 1.00 86.44 213 ARG A N 1
ATOM 1730 C CA . ARG A 1 213 ? -3.481 -4.437 11.602 1.00 86.44 213 ARG A CA 1
ATOM 1731 C C . ARG A 1 213 ? -3.172 -4.747 13.063 1.00 86.44 213 ARG A C 1
ATOM 1733 O O . ARG A 1 213 ? -3.936 -4.333 13.927 1.00 86.44 213 ARG A O 1
ATOM 1740 N N . CYS A 1 214 ? -2.075 -5.452 13.333 1.00 86.75 214 CYS A N 1
ATOM 1741 C CA . CYS A 1 214 ? -1.660 -5.781 14.693 1.00 86.75 214 CYS A CA 1
ATOM 1742 C C . CYS A 1 214 ? -1.341 -4.517 15.504 1.00 86.75 214 CYS A C 1
ATOM 1744 O O . CYS A 1 214 ? -1.874 -4.335 16.594 1.00 86.75 214 CYS A O 1
ATOM 1746 N N . ASP A 1 215 ? -0.534 -3.610 14.956 1.00 88.81 215 ASP A N 1
ATOM 1747 C CA . ASP A 1 215 ? -0.138 -2.370 15.629 1.00 88.81 215 ASP A CA 1
ATOM 1748 C C . ASP A 1 215 ? -1.324 -1.422 15.868 1.00 88.81 215 ASP A C 1
ATOM 1750 O O . ASP A 1 215 ? -1.326 -0.657 16.836 1.00 88.81 215 ASP A O 1
ATOM 1754 N N . ARG A 1 216 ? -2.348 -1.466 15.005 1.00 89.00 216 ARG A N 1
ATOM 1755 C CA . ARG A 1 216 ? -3.604 -0.728 15.202 1.00 89.00 216 ARG A CA 1
ATOM 1756 C C . ARG A 1 216 ? -4.350 -1.219 16.444 1.00 89.00 216 ARG A C 1
ATOM 1758 O O . ARG A 1 216 ? -4.741 -0.392 17.263 1.00 89.00 216 ARG A O 1
ATOM 1765 N N . GLU A 1 217 ? -4.487 -2.535 16.613 1.00 88.62 217 GLU A N 1
ATOM 1766 C CA . GLU A 1 217 ? -5.098 -3.134 17.811 1.00 88.62 217 GLU A CA 1
ATOM 1767 C C . GLU A 1 217 ? -4.304 -2.787 19.076 1.00 88.62 217 GLU A C 1
ATOM 1769 O O . GLU A 1 217 ? -4.875 -2.283 20.039 1.00 88.62 217 GLU A O 1
ATOM 1774 N N . LEU A 1 218 ? -2.974 -2.934 19.041 1.00 89.94 218 LEU A N 1
ATOM 1775 C CA . LEU A 1 218 ? -2.101 -2.576 20.168 1.00 89.94 218 LEU A CA 1
ATOM 1776 C C . LEU A 1 218 ? -2.235 -1.099 20.550 1.00 89.94 218 LEU A C 1
ATOM 1778 O O . LEU A 1 218 ? -2.317 -0.759 21.728 1.00 89.94 218 LEU A O 1
ATOM 1782 N N . SER A 1 219 ? -2.293 -0.205 19.560 1.00 89.31 219 SER A N 1
ATOM 1783 C CA . SER A 1 219 ? -2.480 1.224 19.808 1.00 89.31 219 SER A CA 1
ATOM 1784 C C . SER A 1 219 ? -3.885 1.574 20.298 1.00 89.31 219 SER A C 1
ATOM 1786 O O . SER A 1 219 ? -4.043 2.638 20.907 1.00 89.31 219 SER A O 1
ATOM 1788 N N . CYS A 1 220 ? -4.895 0.760 19.988 1.00 89.12 220 CYS A N 1
ATOM 1789 C CA . CYS A 1 220 ? -6.236 0.898 20.539 1.00 89.12 220 CYS A CA 1
ATOM 1790 C C . CYS A 1 220 ? -6.226 0.487 22.015 1.00 89.12 220 CYS A C 1
ATOM 1792 O O . CYS A 1 220 ? -6.569 1.307 22.866 1.00 89.12 220 CYS A O 1
ATOM 1794 N N . ASP A 1 221 ? -5.704 -0.706 22.316 1.00 92.56 221 ASP A N 1
ATOM 1795 C CA . ASP A 1 221 ? -5.562 -1.238 23.675 1.00 92.56 221 ASP A CA 1
ATOM 1796 C C . ASP A 1 221 ? -4.792 -0.257 24.571 1.00 92.56 221 ASP A C 1
ATOM 1798 O O . ASP A 1 221 ? -5.294 0.164 25.608 1.00 92.56 221 ASP A O 1
ATOM 1802 N N . SER A 1 222 ? -3.618 0.218 24.137 1.00 91.75 222 SER A N 1
ATOM 1803 C CA . SER A 1 222 ? -2.833 1.206 24.891 1.00 91.75 222 SER A CA 1
ATOM 1804 C C . SER A 1 222 ? -3.582 2.521 25.133 1.00 91.75 222 SER A C 1
ATOM 1806 O O . SER A 1 222 ? -3.387 3.162 26.163 1.00 91.75 222 SER A O 1
ATOM 1808 N N . ALA A 1 223 ? -4.440 2.954 24.204 1.00 90.69 223 ALA A N 1
ATOM 1809 C CA . ALA A 1 223 ? -5.243 4.159 24.395 1.00 90.69 223 ALA A CA 1
ATOM 1810 C C . ALA A 1 223 ? -6.398 3.943 25.385 1.00 90.69 223 ALA A C 1
ATOM 1812 O O . ALA A 1 223 ? -6.724 4.873 26.118 1.00 90.69 223 ALA A O 1
ATOM 1813 N N . VAL A 1 224 ? -6.970 2.736 25.440 1.00 92.44 224 VAL A N 1
ATOM 1814 C CA . VAL A 1 224 ? -7.949 2.353 26.466 1.00 92.44 224 VAL A CA 1
ATOM 1815 C C . VAL A 1 224 ? -7.280 2.274 27.837 1.00 92.44 224 VAL A C 1
ATOM 1817 O O . VAL A 1 224 ? -7.792 2.859 28.782 1.00 92.44 224 VAL A O 1
ATOM 1820 N N . LEU A 1 225 ? -6.099 1.656 27.947 1.00 93.00 225 LEU A N 1
ATOM 1821 C CA . LEU A 1 225 ? -5.353 1.572 29.212 1.00 93.00 225 LEU A CA 1
ATOM 1822 C C . LEU A 1 225 ? -5.016 2.949 29.802 1.00 93.00 225 LEU A C 1
ATOM 1824 O O . LEU A 1 225 ? -4.944 3.096 31.013 1.00 93.00 225 LEU A O 1
ATOM 1828 N N . HIS A 1 226 ? -4.864 3.987 28.974 1.00 90.69 226 HIS A N 1
ATOM 1829 C CA . HIS A 1 226 ? -4.690 5.361 29.457 1.00 90.69 226 HIS A CA 1
ATOM 1830 C C . HIS A 1 226 ? -5.915 5.947 30.181 1.00 90.69 226 HIS A C 1
ATOM 1832 O O . HIS A 1 226 ? -5.765 6.959 30.865 1.00 90.69 226 HIS A O 1
ATOM 1838 N N . LEU A 1 227 ? -7.097 5.361 29.991 1.00 89.88 227 LEU A N 1
ATOM 1839 C CA . LEU A 1 227 ? -8.359 5.765 30.616 1.00 89.88 227 LEU A CA 1
ATOM 1840 C C . LEU A 1 227 ? -8.718 4.887 31.816 1.00 89.88 227 LEU A C 1
ATOM 1842 O O . LEU A 1 227 ? -9.562 5.270 32.617 1.00 89.88 227 LEU A O 1
ATOM 1846 N N . LEU A 1 228 ? -8.101 3.710 31.913 1.00 91.69 228 LEU A N 1
ATOM 1847 C CA . LEU A 1 228 ? -8.319 2.767 32.996 1.00 91.69 228 LEU A CA 1
ATOM 1848 C C . LEU A 1 228 ? -7.360 3.034 34.156 1.00 91.69 228 LEU A C 1
ATOM 1850 O O . LEU A 1 228 ? -6.243 3.524 33.970 1.00 91.69 228 LEU A O 1
ATOM 1854 N N . ASP A 1 229 ? -7.794 2.644 35.349 1.00 90.06 229 ASP A N 1
ATOM 1855 C CA . ASP A 1 229 ? -6.921 2.557 36.511 1.00 90.06 229 ASP A CA 1
ATOM 1856 C C . ASP A 1 229 ? -6.025 1.316 36.411 1.00 90.06 229 ASP A C 1
ATOM 1858 O O . ASP A 1 229 ? -6.374 0.317 35.778 1.00 90.06 229 ASP A O 1
ATOM 1862 N N . GLU A 1 230 ? -4.861 1.352 37.060 1.00 87.38 230 GLU A N 1
ATOM 1863 C CA . GLU A 1 230 ? -3.872 0.263 36.988 1.00 87.38 230 GLU A CA 1
ATOM 1864 C C . GLU A 1 230 ? -4.421 -1.071 37.521 1.00 87.38 230 GLU A C 1
ATOM 1866 O O . GLU A 1 230 ? -4.050 -2.141 37.039 1.00 87.38 230 GLU A O 1
ATOM 1871 N N . THR A 1 231 ? -5.377 -1.014 38.450 1.00 89.88 231 THR A N 1
ATOM 1872 C CA . THR A 1 231 ? -6.092 -2.179 38.990 1.00 89.88 231 THR A CA 1
ATOM 1873 C C . THR A 1 231 ? -6.991 -2.869 37.958 1.00 89.88 231 THR A C 1
ATOM 1875 O O . THR A 1 231 ? -7.310 -4.049 38.106 1.00 89.88 231 THR A O 1
ATOM 1878 N N . ASP A 1 232 ? -7.381 -2.168 36.890 1.00 92.38 232 ASP A N 1
ATOM 1879 C CA . ASP A 1 232 ? -8.280 -2.671 35.853 1.00 92.38 232 ASP A CA 1
ATOM 1880 C C . ASP A 1 232 ? -7.547 -3.304 34.659 1.00 92.38 232 ASP A C 1
ATOM 1882 O O . ASP A 1 232 ? -8.189 -3.965 33.840 1.00 92.38 232 ASP A O 1
ATOM 1886 N N . TYR A 1 233 ? -6.218 -3.179 34.554 1.00 92.12 233 TYR A N 1
ATOM 1887 C CA . TYR A 1 233 ? -5.454 -3.692 33.405 1.00 92.12 233 TYR A CA 1
ATOM 1888 C C . TYR A 1 233 ? -5.565 -5.214 33.252 1.00 92.12 233 TYR A C 1
ATOM 1890 O O . TYR A 1 233 ? -5.758 -5.722 32.146 1.00 92.12 233 TYR A O 1
ATOM 1898 N N . GLN A 1 234 ? -5.492 -5.950 34.365 1.00 92.69 234 GLN A N 1
ATOM 1899 C CA . GLN A 1 234 ? -5.637 -7.406 34.352 1.00 92.69 234 GLN A CA 1
ATOM 1900 C C . GLN A 1 234 ? -7.061 -7.820 33.962 1.00 92.69 234 GLN A C 1
ATOM 1902 O O . GLN A 1 234 ? -7.242 -8.727 33.152 1.00 92.69 234 GLN A O 1
ATOM 1907 N N . ALA A 1 235 ? -8.076 -7.134 34.496 1.00 92.75 235 ALA A N 1
ATOM 1908 C CA . ALA A 1 235 ? -9.471 -7.403 34.161 1.00 92.75 235 ALA A CA 1
ATOM 1909 C C . ALA A 1 235 ? -9.754 -7.126 32.672 1.00 92.75 235 ALA A C 1
ATOM 1911 O O . ALA A 1 235 ? -10.443 -7.908 32.014 1.00 92.75 235 ALA A O 1
ATOM 1912 N N . TYR A 1 236 ? -9.157 -6.064 32.125 1.00 93.56 236 TYR A N 1
ATOM 1913 C CA . TYR A 1 236 ? -9.197 -5.754 30.699 1.00 93.56 236 TYR A CA 1
ATOM 1914 C C . TYR A 1 236 ? -8.557 -6.865 29.853 1.00 93.56 236 TYR A C 1
ATOM 1916 O O . TYR A 1 236 ? -9.183 -7.377 28.924 1.00 93.56 236 TYR A O 1
ATOM 1924 N N . GLY A 1 237 ? -7.341 -7.296 30.206 1.00 91.69 237 GLY A N 1
ATOM 1925 C CA . GLY A 1 237 ? -6.650 -8.394 29.523 1.00 91.69 237 GLY A CA 1
ATOM 1926 C C . GLY A 1 237 ? -7.447 -9.702 29.546 1.00 91.69 237 GLY A C 1
ATOM 1927 O O . GLY A 1 237 ? -7.632 -10.328 28.504 1.00 91.69 237 GLY A O 1
ATOM 1928 N N . ASN A 1 238 ? -8.001 -10.071 30.704 1.00 90.94 238 ASN A N 1
ATOM 1929 C CA . ASN A 1 238 ? -8.846 -11.260 30.849 1.00 90.94 238 ASN A CA 1
ATOM 1930 C C . ASN A 1 238 ? -10.117 -11.174 29.995 1.00 90.94 238 ASN A C 1
ATOM 1932 O O . ASN A 1 238 ? -10.514 -12.165 29.388 1.00 90.94 238 ASN A O 1
ATOM 1936 N N . THR A 1 239 ? -10.719 -9.986 29.882 1.00 90.00 239 THR A N 1
ATOM 1937 C CA . THR A 1 239 ? -11.879 -9.765 29.004 1.00 90.00 239 THR A CA 1
ATOM 1938 C C . THR A 1 239 ? -11.539 -10.087 27.550 1.00 90.00 239 THR A C 1
ATOM 1940 O O . THR A 1 239 ? -12.310 -10.765 26.872 1.00 90.00 239 THR A O 1
ATOM 1943 N N . LEU A 1 240 ? -10.369 -9.650 27.070 1.00 86.88 240 LEU A N 1
ATOM 1944 C CA . LEU A 1 240 ? -9.914 -9.945 25.709 1.00 86.88 240 LEU A CA 1
ATOM 1945 C C . LEU A 1 240 ? -9.644 -11.441 25.493 1.00 86.88 240 LEU A C 1
ATOM 1947 O O . LEU A 1 240 ? -9.969 -11.953 24.422 1.00 86.88 240 LEU A O 1
ATOM 1951 N N . ILE A 1 241 ? -9.081 -12.140 26.487 1.00 85.56 241 ILE A N 1
ATOM 1952 C CA . ILE A 1 241 ? -8.824 -13.590 26.425 1.00 85.56 241 ILE A CA 1
ATOM 1953 C C . ILE A 1 241 ? -10.142 -14.365 26.363 1.00 85.56 241 ILE A C 1
ATOM 1955 O O . ILE A 1 241 ? -10.359 -15.099 25.400 1.00 85.56 241 ILE A O 1
ATOM 1959 N N . ASN A 1 242 ? -11.040 -14.141 27.327 1.00 82.81 242 ASN A N 1
ATOM 1960 C CA . ASN A 1 242 ? -12.338 -14.820 27.409 1.00 82.81 242 ASN A CA 1
ATOM 1961 C C . ASN A 1 242 ? -13.153 -14.620 26.127 1.00 82.81 242 ASN A C 1
ATOM 1963 O O . ASN A 1 242 ? -13.860 -15.508 25.653 1.00 82.81 242 ASN A O 1
ATOM 1967 N N . PHE A 1 243 ? -13.047 -13.431 25.541 1.00 77.50 243 PHE A N 1
ATOM 1968 C CA . PHE A 1 243 ? -13.721 -13.107 24.300 1.00 77.50 243 PHE A CA 1
ATOM 1969 C C . PHE A 1 243 ? -13.079 -13.774 23.073 1.00 77.50 243 PHE A C 1
ATOM 1971 O O . PHE A 1 243 ? -13.792 -14.304 22.220 1.00 77.50 243 PHE A O 1
ATOM 1978 N N . ALA A 1 244 ? -11.746 -13.794 22.987 1.00 76.19 244 ALA A N 1
ATOM 1979 C CA . ALA A 1 244 ? -11.031 -14.487 21.918 1.00 76.19 244 ALA A CA 1
ATOM 1980 C C . ALA A 1 244 ? -11.285 -16.004 21.943 1.00 76.19 244 ALA A C 1
ATOM 1982 O O . ALA A 1 244 ? -11.469 -16.604 20.884 1.00 76.19 244 ALA A O 1
ATOM 1983 N N . GLU A 1 245 ? -11.355 -16.603 23.134 1.00 71.50 245 GLU A N 1
ATOM 1984 C CA . GLU A 1 245 ? -11.711 -18.009 23.350 1.00 71.50 245 GLU A CA 1
ATOM 1985 C C . GLU A 1 245 ? -13.141 -18.305 22.870 1.00 71.50 245 GLU A C 1
ATOM 1987 O O . GLU A 1 245 ? -13.353 -19.188 22.040 1.00 71.50 245 GLU A O 1
ATOM 1992 N N . LYS A 1 246 ? -14.131 -17.492 23.268 1.00 67.81 246 LYS A N 1
ATOM 1993 C CA . LYS A 1 246 ? -15.520 -17.643 22.792 1.00 67.81 246 LYS A CA 1
ATOM 1994 C C . LYS A 1 246 ? -15.650 -17.571 21.261 1.00 67.81 246 LYS A C 1
ATOM 1996 O O . LYS A 1 246 ? -16.541 -18.200 20.692 1.00 67.81 246 LYS A O 1
ATOM 2001 N N . ILE A 1 247 ? -14.777 -16.827 20.576 1.00 64.75 247 ILE A N 1
ATOM 2002 C CA . ILE A 1 247 ? -14.786 -16.712 19.108 1.00 64.75 247 ILE A CA 1
ATOM 2003 C C . ILE A 1 247 ? -14.032 -17.866 18.424 1.00 64.75 247 ILE A C 1
ATOM 2005 O O . ILE A 1 247 ? -14.434 -18.277 17.329 1.00 64.75 247 ILE A O 1
ATOM 2009 N N . SER A 1 248 ? -12.961 -18.391 19.032 1.00 56.44 248 SER A N 1
ATOM 2010 C CA . SER A 1 248 ? -12.111 -19.440 18.445 1.00 56.44 248 SER A CA 1
ATOM 2011 C C . SER A 1 248 ? -12.782 -20.818 18.402 1.00 56.44 248 SER A C 1
ATOM 2013 O O . SER A 1 248 ? -12.509 -21.595 17.489 1.00 56.44 248 SER A O 1
ATOM 2015 N N . HIS A 1 249 ? -13.716 -21.102 19.314 1.00 48.44 249 HIS A N 1
ATOM 2016 C CA . HIS A 1 249 ? -14.428 -22.385 19.401 1.00 48.44 249 HIS A CA 1
ATOM 2017 C C . HIS A 1 249 ? -15.519 -22.619 18.336 1.00 48.44 249 HIS A C 1
ATOM 2019 O O . HIS A 1 249 ? -16.217 -23.631 18.388 1.00 48.44 249 HIS A O 1
ATOM 2025 N N . ILE A 1 250 ? -15.683 -21.736 17.342 1.00 45.69 250 ILE A N 1
ATOM 2026 C CA . ILE A 1 250 ? -16.704 -21.901 16.292 1.00 45.69 250 ILE A CA 1
ATOM 2027 C C . ILE A 1 250 ? -16.059 -22.522 15.034 1.00 45.69 250 ILE A C 1
ATOM 2029 O O . ILE A 1 250 ? -15.298 -21.834 14.347 1.00 45.69 250 ILE A O 1
ATOM 2033 N N . PRO A 1 251 ? -16.370 -23.785 14.683 1.00 31.88 251 PRO A N 1
ATOM 2034 C CA . PRO A 1 251 ? -15.609 -24.571 13.717 1.00 31.88 251 PRO A CA 1
ATOM 2035 C C . PRO A 1 251 ? -15.944 -24.152 12.281 1.00 31.88 251 PRO A C 1
ATOM 2037 O O . PRO A 1 251 ? -16.978 -24.528 11.740 1.00 31.88 251 PRO A O 1
ATOM 2040 N N . PHE A 1 252 ? -15.073 -23.375 11.635 1.00 37.84 252 PHE A N 1
ATOM 2041 C CA . PHE A 1 252 ? -15.115 -23.183 10.181 1.00 37.84 252 PHE A CA 1
ATOM 2042 C C . PHE A 1 252 ? -13.697 -23.263 9.591 1.00 37.84 252 PHE A C 1
ATOM 2044 O O . PHE A 1 252 ? -12.938 -22.300 9.711 1.00 37.84 252 PHE A O 1
ATOM 2051 N N . PRO A 1 253 ? -13.332 -24.374 8.921 1.00 34.19 253 PRO A N 1
ATOM 2052 C CA . PRO A 1 253 ? -11.959 -24.648 8.477 1.00 34.19 253 PRO A CA 1
ATOM 2053 C C . PRO A 1 253 ? -11.467 -23.784 7.300 1.00 34.19 253 PRO A C 1
ATOM 2055 O O . PRO A 1 253 ? -10.292 -23.842 6.956 1.00 34.19 253 PRO A O 1
ATOM 2058 N N . TYR A 1 254 ? -12.322 -22.940 6.711 1.00 31.64 254 TYR A N 1
ATOM 2059 C CA . TYR A 1 254 ? -11.969 -22.072 5.573 1.00 31.64 254 TYR A CA 1
ATOM 2060 C C . TYR A 1 254 ? -12.091 -20.570 5.859 1.00 31.64 254 TYR A C 1
ATOM 2062 O O . TYR A 1 254 ? -11.938 -19.746 4.958 1.00 31.64 254 TYR A O 1
ATOM 2070 N N . ALA A 1 255 ? -12.348 -20.176 7.107 1.00 32.66 255 ALA A N 1
ATOM 2071 C CA . ALA A 1 255 ? -12.401 -18.770 7.475 1.00 32.66 255 ALA A CA 1
ATOM 2072 C C . ALA A 1 255 ? -11.016 -18.285 7.928 1.00 32.66 255 ALA A C 1
ATOM 2074 O O . ALA A 1 255 ? -10.715 -18.248 9.117 1.00 32.66 255 ALA A O 1
ATOM 2075 N N . THR A 1 256 ? -10.204 -17.774 7.001 1.00 32.03 256 THR A N 1
ATOM 2076 C CA . THR A 1 256 ? -9.197 -16.735 7.305 1.00 32.03 256 THR A CA 1
ATOM 2077 C C . THR A 1 256 ? -9.912 -15.418 7.645 1.00 32.03 256 THR A C 1
ATOM 2079 O O . THR A 1 256 ? -9.705 -14.368 7.045 1.00 32.03 256 THR A O 1
ATOM 2082 N N . GLY A 1 257 ? -10.864 -15.484 8.571 1.00 32.59 257 GLY A N 1
ATOM 2083 C CA . GLY A 1 257 ? -11.807 -14.420 8.850 1.00 32.59 257 GLY A CA 1
ATOM 2084 C C . GLY A 1 257 ? -11.390 -13.673 10.093 1.00 32.59 257 GLY A C 1
ATOM 2085 O O . GLY A 1 257 ? -11.663 -14.175 11.170 1.00 32.59 257 GLY A O 1
ATOM 2086 N N . MET A 1 258 ? -10.786 -12.493 9.907 1.00 38.91 258 MET A N 1
ATOM 2087 C CA . MET A 1 258 ? -10.906 -11.250 10.705 1.00 38.91 258 MET A CA 1
ATOM 2088 C C . MET A 1 258 ? -10.768 -11.273 12.245 1.00 38.91 258 MET A C 1
ATOM 2090 O O . MET A 1 258 ? -10.635 -10.206 12.834 1.00 38.91 258 MET A O 1
ATOM 2094 N N . SER A 1 259 ? -10.750 -12.427 12.898 1.00 42.62 259 SER A N 1
ATOM 2095 C CA . SER A 1 259 ? -10.467 -12.630 14.309 1.00 42.62 259 SER A CA 1
ATOM 2096 C C . SER A 1 259 ? -8.989 -12.968 14.416 1.00 42.62 259 SER A C 1
ATOM 2098 O O . SER A 1 259 ? -8.501 -13.862 13.722 1.00 42.62 259 SER A O 1
ATOM 2100 N N . GLY A 1 260 ? -8.253 -12.186 15.200 1.00 54.84 260 GLY A N 1
ATOM 2101 C CA . GLY A 1 260 ? -6.796 -12.248 15.242 1.00 54.84 260 GLY A CA 1
ATOM 2102 C C . GLY A 1 260 ? -6.254 -13.656 15.496 1.00 54.84 260 GLY A C 1
ATOM 2103 O O . GLY A 1 260 ? -6.825 -14.438 16.248 1.00 54.84 260 GLY A O 1
ATOM 2104 N N . SER A 1 261 ? -5.119 -13.976 14.868 1.00 66.44 261 SER A N 1
ATOM 2105 C CA . SER A 1 261 ? -4.361 -15.201 15.161 1.00 66.44 261 SER A CA 1
ATOM 2106 C C . SER A 1 261 ? -4.028 -15.266 16.659 1.00 66.44 261 SER A C 1
ATOM 2108 O O . SER A 1 261 ? -3.799 -14.222 17.264 1.00 66.44 261 SER A O 1
ATOM 2110 N N . MET A 1 262 ? -3.899 -16.460 17.252 1.00 71.50 262 MET A N 1
ATOM 2111 C CA . MET A 1 262 ? -3.429 -16.616 18.642 1.00 71.50 262 MET A CA 1
ATOM 2112 C C . MET A 1 262 ? -2.174 -15.781 18.936 1.00 71.50 262 MET A C 1
ATOM 2114 O O . MET A 1 262 ? -2.107 -15.117 19.964 1.00 71.50 262 MET A O 1
ATOM 2118 N N . LYS A 1 263 ? -1.238 -15.694 17.977 1.00 78.12 263 LYS A N 1
ATOM 2119 C CA . LYS A 1 263 ? -0.046 -14.832 18.078 1.00 78.12 263 LYS A CA 1
ATOM 2120 C C . LYS A 1 263 ? -0.388 -13.349 18.298 1.00 78.12 263 LYS A C 1
ATOM 2122 O O . LYS A 1 263 ? 0.316 -12.659 19.028 1.00 78.12 263 LYS A O 1
ATOM 2127 N N . GLN A 1 264 ? -1.455 -12.856 17.671 1.00 79.94 264 GLN A N 1
ATOM 2128 C CA . GLN A 1 264 ? -1.928 -11.479 17.816 1.00 79.94 264 GLN A CA 1
ATOM 2129 C C . GLN A 1 264 ? -2.517 -11.240 19.209 1.00 79.94 264 GLN A C 1
ATOM 2131 O O . GLN A 1 264 ? -2.183 -10.237 19.830 1.00 79.94 264 GLN A O 1
ATOM 2136 N N . ILE A 1 265 ? -3.334 -12.165 19.724 1.00 83.94 265 ILE A N 1
ATOM 2137 C CA . ILE A 1 265 ? -3.857 -12.074 21.095 1.00 83.94 265 ILE A CA 1
ATOM 2138 C C . ILE A 1 265 ? -2.710 -12.119 22.107 1.00 83.94 265 ILE A C 1
ATOM 2140 O O . ILE A 1 265 ? -2.633 -11.240 22.960 1.00 83.94 265 ILE A O 1
ATOM 2144 N N . THR A 1 266 ? -1.753 -13.042 21.962 1.00 86.81 266 THR A N 1
ATOM 2145 C CA . THR A 1 266 ? -0.557 -13.095 22.820 1.00 86.81 266 THR A CA 1
ATOM 2146 C C . THR A 1 266 ? 0.187 -11.760 22.835 1.00 86.81 266 THR A C 1
ATOM 2148 O O . THR A 1 266 ? 0.509 -11.249 23.904 1.00 86.81 266 THR A O 1
ATOM 2151 N N . ARG A 1 267 ? 0.414 -11.147 21.666 1.00 88.44 267 ARG A N 1
ATOM 2152 C CA . ARG A 1 267 ? 1.096 -9.848 21.573 1.00 88.44 267 ARG A CA 1
ATOM 2153 C C . ARG A 1 267 ? 0.307 -8.723 22.252 1.00 88.44 267 ARG A C 1
ATOM 2155 O O . ARG A 1 267 ? 0.922 -7.878 22.895 1.00 88.44 267 ARG A O 1
ATOM 2162 N N . ARG A 1 268 ? -1.029 -8.728 22.160 1.00 91.25 268 ARG A N 1
ATOM 2163 C CA . ARG A 1 268 ? -1.896 -7.772 22.875 1.00 91.25 268 ARG A CA 1
ATOM 2164 C C . ARG A 1 268 ? -1.769 -7.917 24.387 1.00 91.25 268 ARG A C 1
ATOM 2166 O O . ARG A 1 268 ? -1.511 -6.925 25.059 1.00 91.25 268 ARG A O 1
ATOM 2173 N N . ILE A 1 269 ? -1.859 -9.140 24.911 1.00 91.38 269 ILE A N 1
ATOM 2174 C CA . ILE A 1 269 ? -1.748 -9.402 26.354 1.00 91.38 269 ILE A CA 1
ATOM 2175 C C . ILE A 1 269 ? -0.363 -9.032 26.888 1.00 91.38 269 ILE A C 1
ATOM 2177 O O . ILE A 1 269 ? -0.272 -8.361 27.912 1.00 91.38 269 ILE A O 1
ATOM 2181 N N . LEU A 1 270 ? 0.710 -9.383 26.172 1.00 90.81 270 LEU A N 1
ATOM 2182 C CA . LEU A 1 270 ? 2.069 -8.977 26.545 1.00 90.81 270 LEU A CA 1
ATOM 2183 C C . LEU A 1 270 ? 2.223 -7.450 26.569 1.00 90.81 270 LEU A C 1
ATOM 2185 O O . LEU A 1 270 ? 2.834 -6.913 27.487 1.00 90.81 270 LEU A O 1
ATOM 2189 N N . ASN A 1 271 ? 1.638 -6.744 25.598 1.00 90.69 271 ASN A N 1
ATOM 2190 C CA . ASN A 1 271 ? 1.680 -5.283 25.553 1.00 90.69 271 ASN A CA 1
ATOM 2191 C C . ASN A 1 271 ? 0.854 -4.629 26.673 1.00 90.69 271 ASN A C 1
ATOM 2193 O O . ASN A 1 271 ? 1.251 -3.588 27.183 1.00 90.69 271 ASN A O 1
ATOM 2197 N N . ILE A 1 272 ? -0.270 -5.235 27.070 1.00 91.94 272 ILE A N 1
ATOM 2198 C CA . ILE A 1 272 ? -1.072 -4.792 28.221 1.00 91.94 272 ILE A CA 1
ATOM 2199 C C . ILE A 1 272 ? -0.294 -5.010 29.524 1.00 91.94 272 ILE A C 1
ATOM 2201 O O . ILE A 1 272 ? -0.219 -4.105 30.348 1.00 91.94 272 ILE A O 1
ATOM 2205 N N . ALA A 1 273 ? 0.327 -6.179 29.693 1.00 89.50 273 ALA A N 1
ATOM 2206 C CA . ALA A 1 273 ? 1.106 -6.513 30.884 1.00 89.50 273 ALA A CA 1
ATOM 2207 C C . ALA A 1 273 ? 2.359 -5.634 31.038 1.00 89.50 273 ALA A C 1
ATOM 2209 O O . ALA A 1 273 ? 2.715 -5.249 32.147 1.00 89.50 273 ALA A O 1
ATOM 2210 N N . ALA A 1 274 ? 3.011 -5.291 29.926 1.00 89.00 274 ALA A N 1
ATOM 2211 C CA . ALA A 1 274 ? 4.178 -4.412 29.900 1.00 89.00 274 ALA A CA 1
ATOM 2212 C C . ALA A 1 274 ? 3.820 -2.921 29.754 1.00 89.00 274 ALA A C 1
ATOM 2214 O O . ALA A 1 274 ? 4.707 -2.098 29.511 1.00 89.00 274 ALA A O 1
ATOM 2215 N N . PHE A 1 275 ? 2.538 -2.554 29.849 1.00 86.88 275 PHE A N 1
ATOM 2216 C CA . PHE A 1 275 ? 2.103 -1.192 29.570 1.00 86.88 275 PHE A CA 1
ATOM 2217 C C . PHE A 1 275 ? 2.685 -0.196 30.574 1.00 86.88 275 PHE A C 1
ATOM 2219 O O . PHE A 1 275 ? 2.517 -0.315 31.786 1.00 86.88 275 PHE A O 1
ATOM 2226 N N . GLN A 1 276 ? 3.325 0.845 30.046 1.00 82.62 276 GLN A N 1
ATOM 2227 C CA . GLN A 1 276 ? 3.806 1.985 30.816 1.00 82.62 276 GLN A CA 1
ATOM 2228 C C . GLN A 1 276 ? 3.337 3.277 30.152 1.00 82.62 276 GLN A C 1
ATOM 2230 O O . GLN A 1 276 ? 3.392 3.424 28.928 1.00 82.62 276 GLN A O 1
ATOM 2235 N N . LYS A 1 277 ? 2.886 4.244 30.961 1.00 80.75 277 LYS A N 1
ATOM 2236 C CA . LYS A 1 277 ? 2.432 5.545 30.452 1.00 80.75 277 LYS A CA 1
ATOM 2237 C C . LYS A 1 277 ? 3.592 6.252 29.748 1.00 80.75 277 LYS A C 1
ATOM 2239 O O . LYS A 1 277 ? 4.630 6.525 30.346 1.00 80.75 277 LYS A O 1
ATOM 2244 N N . GLU A 1 278 ? 3.406 6.580 28.471 1.00 75.31 278 GLU A N 1
ATOM 2245 C CA . GLU A 1 278 ? 4.483 7.178 27.683 1.00 75.31 278 GLU A CA 1
ATOM 2246 C C . GLU A 1 278 ? 4.917 8.555 28.204 1.00 75.31 278 GLU A C 1
ATOM 2248 O O . GLU A 1 278 ? 4.113 9.483 28.349 1.00 75.31 278 GLU A O 1
ATOM 2253 N N . THR A 1 279 ? 6.228 8.721 28.395 1.00 82.12 279 THR A N 1
ATOM 2254 C CA . THR A 1 279 ? 6.828 10.004 28.775 1.00 82.12 279 THR A CA 1
ATOM 2255 C C . THR A 1 279 ? 6.869 10.977 27.592 1.00 82.12 279 THR A C 1
ATOM 2257 O O . THR A 1 279 ? 6.958 10.584 26.424 1.00 82.12 279 THR A O 1
ATOM 2260 N N . LYS A 1 280 ? 6.877 12.290 27.874 1.00 81.19 280 LYS A N 1
ATOM 2261 C CA . LYS A 1 280 ? 7.022 13.334 26.836 1.00 81.19 280 LYS A CA 1
ATOM 2262 C C . LYS A 1 280 ? 8.287 13.136 25.981 1.00 81.19 280 LYS A C 1
ATOM 2264 O O . LYS A 1 280 ? 8.246 13.351 24.772 1.00 81.19 280 LYS A O 1
ATOM 2269 N N . ARG A 1 281 ? 9.387 12.668 26.593 1.00 80.75 281 ARG A N 1
ATOM 2270 C CA . ARG A 1 281 ? 10.652 12.346 25.905 1.00 80.75 281 ARG A CA 1
ATOM 2271 C C . ARG A 1 281 ? 10.504 11.165 24.938 1.00 80.75 281 ARG A C 1
ATOM 2273 O O . ARG A 1 281 ? 11.042 11.229 23.837 1.00 80.75 281 ARG A O 1
ATOM 2280 N N . GLY A 1 282 ? 9.748 10.129 25.311 1.00 78.75 282 GLY A N 1
ATOM 2281 C CA . GLY A 1 282 ? 9.443 8.994 24.431 1.00 78.75 282 GLY A CA 1
ATOM 2282 C C . GLY A 1 282 ? 8.689 9.421 23.168 1.00 78.75 282 GLY A C 1
ATOM 2283 O O . GLY A 1 282 ? 9.102 9.089 22.057 1.00 78.75 282 GLY A O 1
ATOM 2284 N N . LYS A 1 283 ? 7.664 10.270 23.322 1.00 80.56 283 LYS A N 1
ATOM 2285 C CA . LYS A 1 283 ? 6.901 10.824 22.187 1.00 80.56 283 LYS A CA 1
ATOM 2286 C C . LYS A 1 283 ? 7.766 11.659 21.243 1.00 80.56 283 LYS A C 1
ATOM 2288 O O . LYS A 1 283 ? 7.634 11.527 20.030 1.00 80.56 283 LYS A O 1
ATOM 2293 N N . ALA A 1 284 ? 8.659 12.487 21.789 1.00 84.06 284 ALA A N 1
ATOM 2294 C CA . ALA A 1 284 ? 9.581 13.292 20.990 1.00 84.06 284 ALA A CA 1
ATOM 2295 C C . ALA A 1 284 ? 10.557 12.415 20.187 1.00 84.06 284 ALA A C 1
ATOM 2297 O O . ALA A 1 284 ? 10.727 12.634 18.991 1.00 84.06 284 ALA A O 1
ATOM 2298 N N . ARG A 1 285 ? 11.135 11.374 20.807 1.00 85.00 285 ARG A N 1
ATOM 2299 C CA . ARG A 1 285 ? 12.001 10.405 20.110 1.00 85.00 285 ARG A CA 1
ATOM 2300 C C . ARG A 1 285 ? 11.270 9.701 18.967 1.00 85.00 285 ARG A C 1
ATOM 2302 O O . ARG A 1 285 ? 11.793 9.648 17.860 1.00 85.00 285 ARG A O 1
ATOM 2309 N N . GLY A 1 286 ? 10.048 9.220 19.207 1.00 83.00 286 GLY A N 1
ATOM 2310 C CA . GLY A 1 286 ? 9.237 8.588 18.162 1.00 83.00 286 GLY A CA 1
ATOM 2311 C C . GLY A 1 286 ? 8.912 9.537 17.003 1.00 83.00 286 GLY A C 1
ATOM 2312 O O . GLY A 1 286 ? 8.952 9.134 15.844 1.00 83.00 286 GLY A O 1
ATOM 2313 N N . PHE A 1 287 ? 8.644 10.810 17.303 1.00 84.38 287 PHE A N 1
ATOM 2314 C CA . PHE A 1 287 ? 8.401 11.832 16.286 1.00 84.38 287 PHE A CA 1
ATOM 2315 C C . PHE A 1 287 ? 9.651 12.144 15.449 1.00 84.38 287 PHE A C 1
ATOM 2317 O O . PHE A 1 287 ? 9.552 12.257 14.230 1.00 84.38 287 PHE A O 1
ATOM 2324 N N . LEU A 1 288 ? 10.833 12.211 16.071 1.00 86.81 288 LEU A N 1
ATOM 2325 C CA . LEU A 1 288 ? 12.100 12.394 15.354 1.00 86.81 288 LEU A CA 1
ATOM 2326 C C . LEU A 1 288 ? 12.401 11.225 14.410 1.00 86.81 288 LEU A C 1
ATOM 2328 O O . LEU A 1 288 ? 12.766 11.454 13.260 1.00 86.81 288 LEU A O 1
ATOM 2332 N N . ILE A 1 289 ? 12.186 9.983 14.859 1.00 86.19 289 ILE A N 1
ATOM 2333 C CA . ILE A 1 289 ? 12.348 8.788 14.014 1.00 86.19 289 ILE A CA 1
ATOM 2334 C C . ILE A 1 289 ? 11.384 8.838 12.822 1.00 86.19 289 ILE A C 1
ATOM 2336 O O . ILE A 1 289 ? 11.786 8.566 11.693 1.00 86.19 289 ILE A O 1
ATOM 2340 N N . TYR A 1 290 ? 10.129 9.237 13.051 1.00 84.69 290 TYR A N 1
ATOM 2341 C CA . TYR A 1 290 ? 9.146 9.412 11.981 1.00 84.69 290 TYR A CA 1
ATOM 2342 C C . TYR A 1 290 ? 9.618 10.434 10.934 1.00 84.69 290 TYR A C 1
ATOM 2344 O O . TYR A 1 290 ? 9.558 10.148 9.741 1.00 84.69 290 TYR A O 1
ATOM 2352 N N . ILE A 1 291 ? 10.121 11.601 11.362 1.00 86.50 291 ILE A N 1
ATOM 2353 C CA . ILE A 1 291 ? 10.647 12.633 10.451 1.00 86.50 291 ILE A CA 1
ATOM 2354 C C . ILE A 1 291 ? 11.853 12.115 9.667 1.00 86.50 291 ILE A C 1
ATOM 2356 O O . ILE A 1 291 ? 11.923 12.334 8.461 1.00 86.50 291 ILE A O 1
ATOM 2360 N N . LEU A 1 292 ? 12.777 11.413 10.324 1.00 87.69 292 LEU A N 1
ATOM 2361 C CA . LEU A 1 292 ? 13.971 10.873 9.678 1.00 87.69 292 LEU A CA 1
ATOM 2362 C C . LEU A 1 292 ? 13.609 9.873 8.571 1.00 87.69 292 LEU A C 1
ATOM 2364 O O . LEU A 1 292 ? 14.114 9.981 7.457 1.00 87.69 292 LEU A O 1
ATOM 2368 N N . ILE A 1 293 ? 12.699 8.935 8.856 1.00 85.19 293 ILE A N 1
ATOM 2369 C CA . ILE A 1 293 ? 12.221 7.956 7.868 1.00 85.19 293 ILE A CA 1
ATOM 2370 C C . ILE A 1 293 ? 11.477 8.663 6.731 1.00 85.19 293 ILE A C 1
ATOM 2372 O O . ILE A 1 293 ? 11.691 8.337 5.566 1.00 85.19 293 ILE A O 1
ATOM 2376 N N . ALA A 1 294 ? 10.638 9.654 7.049 1.00 83.12 294 ALA A N 1
ATOM 2377 C CA . ALA A 1 294 ? 9.926 10.434 6.042 1.00 83.12 294 ALA A CA 1
ATOM 2378 C C . ALA A 1 294 ? 10.902 11.162 5.104 1.00 83.12 294 ALA A C 1
ATOM 2380 O O . ALA A 1 294 ? 10.759 11.071 3.887 1.00 83.12 294 ALA A O 1
ATOM 2381 N N . PHE A 1 295 ? 11.925 11.817 5.659 1.00 83.69 295 PHE A N 1
ATOM 2382 C CA . PHE A 1 295 ? 12.956 12.518 4.897 1.00 83.69 295 PHE A CA 1
ATOM 2383 C C . PHE A 1 295 ? 13.742 11.566 3.990 1.00 83.69 295 PHE A C 1
ATOM 2385 O O . PHE A 1 295 ? 13.837 11.818 2.791 1.00 83.69 295 PHE A O 1
ATOM 2392 N N . LEU A 1 296 ? 14.211 10.436 4.533 1.00 82.00 296 LEU A N 1
ATOM 2393 C CA . LEU A 1 296 ? 14.900 9.398 3.760 1.00 82.00 296 LEU A CA 1
ATOM 2394 C C . LEU A 1 296 ? 14.016 8.847 2.637 1.00 82.00 296 LEU A C 1
ATOM 2396 O O . LEU A 1 296 ? 14.482 8.678 1.521 1.00 82.00 296 LEU A O 1
ATOM 2400 N N . SER A 1 297 ? 12.730 8.595 2.895 1.00 75.44 297 SER A N 1
ATOM 2401 C CA . SER A 1 297 ? 11.815 8.103 1.857 1.00 75.44 297 SER A CA 1
ATOM 2402 C C . SER A 1 297 ? 11.575 9.136 0.749 1.00 75.44 297 SER A C 1
ATOM 2404 O O . SER A 1 297 ? 11.537 8.785 -0.429 1.00 75.44 297 SER A O 1
ATOM 2406 N N . LEU A 1 298 ? 11.476 10.420 1.108 1.00 72.56 298 LEU A N 1
ATOM 2407 C CA . LEU A 1 298 ? 11.222 11.502 0.163 1.00 72.56 298 LEU A CA 1
ATOM 2408 C C . LEU A 1 298 ? 12.462 11.836 -0.677 1.00 72.56 298 LEU A C 1
ATOM 2410 O O . LEU A 1 298 ? 12.309 12.200 -1.841 1.00 72.56 298 LEU A O 1
ATOM 2414 N N . SER A 1 299 ? 13.678 11.649 -0.147 1.00 71.38 299 SER A N 1
ATOM 2415 C CA . SER A 1 299 ? 14.914 11.871 -0.911 1.00 71.38 299 SER A CA 1
ATOM 2416 C C . SER A 1 299 ? 15.074 10.930 -2.109 1.00 71.38 299 SER A C 1
ATOM 2418 O O . SER A 1 299 ? 15.762 11.285 -3.061 1.00 71.38 299 SER A O 1
ATOM 2420 N N . TYR A 1 300 ? 14.413 9.765 -2.112 1.00 66.19 300 TYR A N 1
ATOM 2421 C CA . TYR A 1 300 ? 14.416 8.846 -3.260 1.00 66.19 300 TYR A CA 1
ATOM 2422 C C . TYR A 1 300 ? 13.365 9.187 -4.326 1.00 66.19 300 TYR A C 1
ATOM 2424 O O . TYR A 1 300 ? 13.467 8.713 -5.458 1.00 66.19 300 TYR A O 1
ATOM 2432 N N . ALA A 1 301 ? 12.367 10.019 -4.012 1.00 65.00 301 ALA A N 1
ATOM 2433 C CA . ALA A 1 301 ? 11.285 10.327 -4.946 1.00 65.00 301 ALA A CA 1
ATOM 2434 C C . ALA A 1 301 ? 11.758 11.028 -6.242 1.00 65.00 301 ALA A C 1
ATOM 2436 O O . ALA A 1 301 ? 11.302 10.627 -7.314 1.00 65.00 301 ALA A O 1
ATOM 2437 N N . PRO A 1 302 ? 12.710 11.988 -6.214 1.00 62.41 302 PRO A N 1
ATOM 2438 C CA . PRO A 1 302 ? 13.252 12.590 -7.434 1.00 62.41 302 PRO A CA 1
ATOM 2439 C C . PRO A 1 302 ? 14.005 11.597 -8.325 1.00 62.41 302 PRO A C 1
ATOM 2441 O O . PRO A 1 302 ? 13.952 11.727 -9.542 1.00 62.41 302 PRO A O 1
ATOM 2444 N N . VAL A 1 303 ? 14.683 10.601 -7.740 1.00 63.06 303 VAL A N 1
ATOM 2445 C CA . VAL A 1 303 ? 15.410 9.564 -8.494 1.00 63.06 303 VAL A CA 1
ATOM 2446 C C . VAL A 1 303 ? 14.426 8.675 -9.252 1.00 63.06 303 VAL A C 1
ATOM 2448 O O . VAL A 1 303 ? 14.613 8.424 -10.438 1.00 63.06 303 VAL A O 1
ATOM 2451 N N . LEU A 1 304 ? 13.341 8.260 -8.593 1.00 57.06 304 LEU A N 1
ATOM 2452 C CA . LEU A 1 304 ? 12.274 7.474 -9.218 1.00 57.06 304 LEU A CA 1
ATOM 2453 C C . LEU A 1 304 ? 11.534 8.272 -10.302 1.00 57.06 304 LEU A C 1
ATOM 2455 O O . LEU A 1 304 ? 11.243 7.735 -11.367 1.00 57.06 304 LEU A O 1
ATOM 2459 N N . ALA A 1 305 ? 11.273 9.560 -10.059 1.00 52.62 305 ALA A N 1
ATOM 2460 C CA . ALA A 1 305 ? 10.635 10.440 -11.035 1.00 52.62 305 ALA A CA 1
ATOM 2461 C C . ALA A 1 305 ? 11.536 10.721 -12.251 1.00 52.62 305 ALA A C 1
ATOM 2463 O O . ALA A 1 305 ? 11.049 10.730 -13.377 1.00 52.62 305 ALA A O 1
ATOM 2464 N N . ALA A 1 306 ? 12.843 10.912 -12.044 1.00 52.94 306 ALA A N 1
ATOM 2465 C CA . ALA A 1 306 ? 13.807 11.090 -13.129 1.00 52.94 306 ALA A CA 1
ATOM 2466 C C . ALA A 1 306 ? 13.978 9.809 -13.959 1.00 52.94 306 ALA A C 1
ATOM 2468 O O . ALA A 1 306 ? 14.021 9.891 -15.179 1.00 52.94 306 ALA A O 1
ATOM 2469 N N . ALA A 1 307 ? 14.002 8.634 -13.321 1.00 50.94 307 ALA A N 1
ATOM 2470 C CA . ALA A 1 307 ? 14.059 7.347 -14.018 1.00 50.94 307 ALA A CA 1
ATOM 2471 C C . ALA A 1 307 ? 12.794 7.051 -14.849 1.00 50.94 307 ALA A C 1
ATOM 2473 O O . ALA A 1 307 ? 12.867 6.320 -15.831 1.00 50.94 307 ALA A O 1
ATOM 2474 N N . GLY A 1 308 ? 11.641 7.607 -14.455 1.00 46.78 308 GLY A N 1
ATOM 2475 C CA . GLY A 1 308 ? 10.376 7.493 -15.188 1.00 46.78 308 GLY A CA 1
ATOM 2476 C C . GLY A 1 308 ? 10.119 8.606 -16.210 1.00 46.78 308 GLY A C 1
ATOM 2477 O O . GLY A 1 308 ? 9.143 8.523 -16.953 1.00 46.78 308 GLY A O 1
ATOM 2478 N N . SER A 1 309 ? 10.953 9.651 -16.254 1.00 46.62 309 SER A N 1
ATOM 2479 C CA . SER A 1 309 ? 10.855 10.687 -17.281 1.00 46.62 309 SER A CA 1
ATOM 2480 C C . SER A 1 309 ? 11.361 10.107 -18.602 1.00 46.62 309 SER A C 1
ATOM 2482 O O . SER A 1 309 ? 12.474 9.580 -18.622 1.00 46.62 309 SER A O 1
ATOM 2484 N N . PRO A 1 310 ? 10.610 10.207 -19.713 1.00 46.94 310 PRO A N 1
ATOM 2485 C CA . PRO A 1 310 ? 11.128 9.821 -21.016 1.00 46.94 310 PRO A CA 1
ATOM 2486 C C . PRO A 1 310 ? 12.309 10.739 -21.353 1.00 46.94 310 PRO A C 1
ATOM 2488 O O . PRO A 1 310 ? 12.146 11.874 -21.782 1.00 46.94 310 PRO A O 1
ATOM 2491 N N . GLN A 1 311 ? 13.528 10.251 -21.128 1.00 49.78 311 GLN A N 1
ATOM 2492 C CA . GLN A 1 311 ? 14.771 10.931 -21.501 1.00 49.78 311 GLN A CA 1
ATOM 2493 C C . GLN A 1 311 ? 15.006 10.895 -23.027 1.00 49.78 311 GLN A C 1
ATOM 2495 O O . GLN A 1 311 ? 16.054 11.323 -23.508 1.00 49.78 311 GLN A O 1
ATOM 2500 N N . ASN A 1 312 ? 14.041 10.361 -23.782 1.00 51.44 312 ASN A N 1
ATOM 2501 C CA . ASN A 1 312 ? 14.124 10.128 -25.218 1.00 51.44 312 ASN A CA 1
ATOM 2502 C C . ASN A 1 312 ? 13.816 11.376 -26.055 1.00 51.44 312 ASN A C 1
ATOM 2504 O O . ASN A 1 312 ? 13.869 11.282 -27.273 1.00 51.44 312 ASN A O 1
ATOM 2508 N N . GLU A 1 313 ? 13.521 12.529 -25.452 1.00 52.69 313 GLU A N 1
ATOM 2509 C CA . GLU A 1 313 ? 13.328 13.773 -26.202 1.00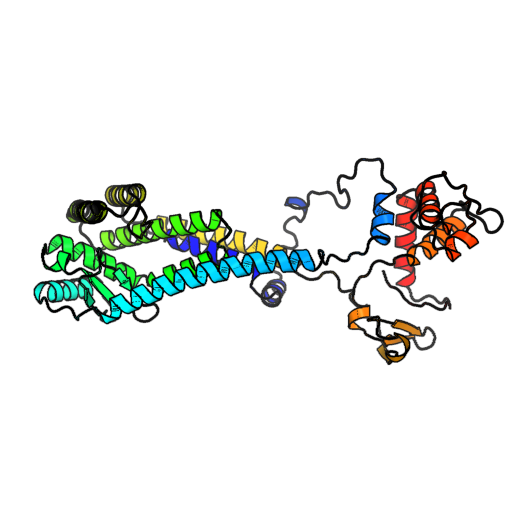 52.69 313 GLU A CA 1
ATOM 2510 C C . GLU A 1 313 ? 14.633 14.582 -26.302 1.00 52.69 313 GLU A C 1
ATOM 2512 O O . GLU A 1 313 ? 15.238 14.993 -25.304 1.00 52.69 313 GLU A O 1
ATOM 2517 N N . TYR A 1 314 ? 15.070 14.832 -27.533 1.00 59.50 314 TYR A N 1
ATOM 2518 C CA . TYR A 1 314 ? 16.084 15.806 -27.891 1.00 59.50 314 TYR A CA 1
ATOM 2519 C C . TYR A 1 314 ? 15.577 17.217 -27.577 1.00 59.50 314 TYR A C 1
ATOM 2521 O O . TYR A 1 314 ? 14.517 17.655 -28.032 1.00 59.50 314 TYR A O 1
ATOM 2529 N N . ARG A 1 315 ? 16.358 17.956 -26.784 1.00 58.91 315 ARG A N 1
ATOM 2530 C CA . ARG A 1 315 ? 16.082 19.363 -26.491 1.00 58.91 315 ARG A CA 1
ATOM 2531 C C . ARG A 1 315 ? 16.652 20.207 -27.617 1.00 58.91 315 ARG A C 1
ATOM 2533 O O . ARG A 1 315 ? 17.869 20.275 -27.763 1.00 58.91 315 ARG A O 1
ATOM 2540 N N . LEU A 1 316 ? 15.768 20.859 -28.366 1.00 63.34 316 LEU A N 1
ATOM 2541 C CA . LEU A 1 316 ? 16.161 21.805 -29.403 1.00 63.34 316 LEU A CA 1
ATOM 2542 C C . LEU A 1 316 ? 17.060 22.900 -28.790 1.00 63.34 316 LEU A C 1
ATOM 2544 O O . LEU A 1 316 ? 16.727 23.416 -27.717 1.00 63.34 316 LEU A O 1
ATOM 2548 N N . PRO A 1 317 ? 18.193 23.240 -29.428 1.00 61.47 317 PRO A N 1
ATOM 2549 C CA . PRO A 1 317 ? 19.069 24.308 -28.967 1.00 61.47 317 PRO A CA 1
ATOM 2550 C C . PRO A 1 317 ? 18.321 25.645 -28.827 1.00 61.47 317 PRO A C 1
ATOM 2552 O O . PRO A 1 317 ? 17.501 26.006 -29.671 1.00 61.47 317 PRO A O 1
ATOM 2555 N N . ASN A 1 318 ? 18.595 26.396 -27.754 1.00 57.59 318 ASN A N 1
ATOM 2556 C CA . ASN A 1 318 ? 17.913 27.670 -27.457 1.00 57.59 318 ASN A CA 1
ATOM 2557 C C . ASN A 1 318 ? 18.208 28.781 -28.488 1.00 57.59 318 ASN A C 1
ATOM 2559 O O . ASN A 1 318 ? 17.542 29.815 -28.506 1.00 57.59 318 ASN A O 1
ATOM 2563 N N . ASP A 1 319 ? 19.232 28.592 -29.311 1.00 59.84 319 ASP A N 1
ATOM 2564 C CA . ASP A 1 319 ? 19.680 29.453 -30.403 1.00 59.84 319 ASP A CA 1
ATOM 2565 C C . ASP A 1 319 ? 19.027 29.119 -31.754 1.00 59.84 319 ASP A C 1
ATOM 2567 O O . ASP A 1 319 ? 19.231 29.861 -32.718 1.00 59.84 319 ASP A O 1
ATOM 2571 N N . MET A 1 320 ? 18.184 28.080 -31.819 1.00 64.38 320 MET A N 1
ATOM 2572 C CA . MET A 1 320 ? 17.361 27.765 -32.987 1.00 64.38 320 MET A CA 1
ATOM 2573 C C . MET A 1 320 ? 16.314 28.871 -33.210 1.00 64.38 320 MET A C 1
ATOM 2575 O O . MET A 1 320 ? 15.213 28.853 -32.658 1.00 64.38 320 MET A O 1
ATOM 2579 N N . LYS A 1 321 ? 16.672 29.875 -34.013 1.00 65.94 321 LYS A N 1
ATOM 2580 C CA . LYS A 1 321 ? 15.773 30.945 -34.466 1.00 65.94 321 LYS A CA 1
ATOM 2581 C C . LYS A 1 321 ? 15.150 30.552 -35.812 1.00 65.94 321 LYS A C 1
ATOM 2583 O O . LYS A 1 321 ? 15.744 29.797 -36.570 1.00 65.94 321 LYS A O 1
ATOM 2588 N N . ASN A 1 322 ? 13.959 31.077 -36.102 1.00 76.12 322 ASN A N 1
ATOM 2589 C CA . ASN A 1 322 ? 13.251 30.907 -37.381 1.00 76.12 322 ASN A CA 1
ATOM 2590 C C . ASN A 1 322 ? 12.888 29.449 -37.734 1.00 76.12 322 ASN A C 1
ATOM 2592 O O . ASN A 1 322 ? 13.326 28.927 -38.756 1.00 76.12 322 ASN A O 1
ATOM 2596 N N . ILE A 1 323 ? 12.061 28.804 -36.903 1.00 80.31 323 ILE A N 1
ATOM 2597 C CA . ILE A 1 323 ? 11.460 27.500 -37.227 1.00 80.31 323 ILE A CA 1
ATOM 2598 C C . ILE A 1 323 ? 10.139 27.717 -37.975 1.00 80.31 323 ILE A C 1
ATOM 2600 O O . ILE A 1 323 ? 9.194 28.281 -37.421 1.00 80.31 323 ILE A O 1
ATOM 2604 N N . SER A 1 324 ? 10.051 27.224 -39.205 1.00 83.62 324 SER A N 1
ATOM 2605 C CA . SER A 1 324 ? 8.825 27.093 -39.992 1.00 83.62 324 SER A CA 1
ATOM 2606 C C . SER A 1 324 ? 8.400 25.630 -40.078 1.00 83.62 324 SER A C 1
ATOM 2608 O O . SER A 1 324 ? 9.215 24.712 -40.164 1.00 83.62 324 SER A O 1
ATOM 2610 N N . THR A 1 325 ? 7.089 25.396 -40.046 1.00 84.38 325 THR A N 1
ATOM 2611 C CA . THR A 1 325 ? 6.528 24.064 -40.290 1.00 84.38 325 THR A CA 1
ATOM 2612 C C . THR A 1 325 ? 6.245 23.908 -41.777 1.00 84.38 325 THR A C 1
ATOM 2614 O O . THR A 1 325 ? 5.599 24.769 -42.371 1.00 84.38 325 THR A O 1
ATOM 2617 N N . ILE A 1 326 ? 6.718 22.815 -42.366 1.00 86.25 326 ILE A N 1
ATOM 2618 C CA . ILE A 1 326 ? 6.419 22.430 -43.750 1.00 86.25 326 ILE A CA 1
ATOM 2619 C C . ILE A 1 326 ? 5.529 21.195 -43.737 1.00 86.25 326 ILE A C 1
ATOM 2621 O O . ILE A 1 326 ? 5.741 20.306 -42.917 1.00 86.25 326 ILE A O 1
ATOM 2625 N N . ASP A 1 327 ? 4.531 21.134 -44.618 1.00 86.62 327 ASP A N 1
ATOM 2626 C CA . ASP A 1 327 ? 3.691 19.945 -44.767 1.00 86.62 327 ASP A CA 1
ATOM 2627 C C . ASP A 1 327 ? 4.258 19.042 -45.862 1.00 86.62 327 ASP A C 1
ATOM 2629 O O . ASP A 1 327 ? 4.262 19.386 -47.044 1.00 86.62 327 ASP A O 1
ATOM 2633 N N . LEU A 1 328 ? 4.751 17.879 -45.448 1.00 85.69 328 LEU A N 1
ATOM 2634 C CA . LEU A 1 328 ? 5.255 16.839 -46.336 1.00 85.69 328 LEU A CA 1
ATOM 2635 C C . LEU A 1 328 ? 4.457 15.540 -46.210 1.00 85.69 328 LEU A C 1
ATOM 2637 O O . LEU A 1 328 ? 4.894 14.526 -46.743 1.00 85.69 328 LEU A O 1
ATOM 2641 N N . SER A 1 329 ? 3.287 15.554 -45.565 1.00 83.69 329 SER A N 1
ATOM 2642 C CA . SER A 1 329 ? 2.482 14.358 -45.270 1.00 83.69 329 SER A CA 1
ATOM 2643 C C . SER A 1 329 ? 2.267 13.440 -46.481 1.00 83.69 329 SER A C 1
ATOM 2645 O O . SER A 1 329 ? 2.443 12.225 -46.375 1.00 83.69 329 SER A O 1
ATOM 2647 N N . ASN A 1 330 ? 2.002 14.019 -47.656 1.00 84.88 330 ASN A N 1
ATOM 2648 C CA . ASN A 1 330 ? 1.799 13.288 -48.912 1.00 84.88 330 ASN A CA 1
ATOM 2649 C C . ASN A 1 330 ? 3.035 12.513 -49.411 1.00 84.88 330 ASN A C 1
ATOM 2651 O O . ASN A 1 330 ? 2.889 11.59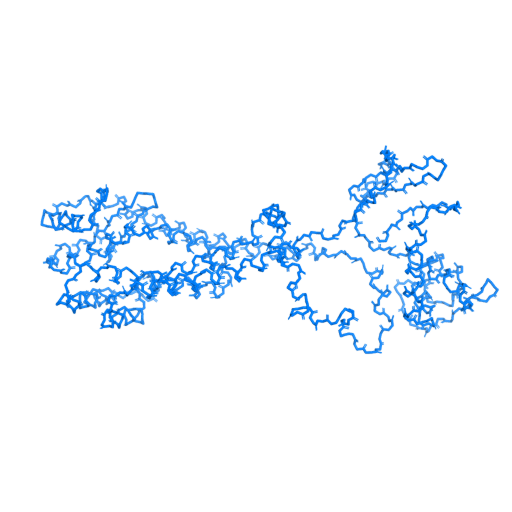3 -50.207 1.00 84.88 330 ASN A O 1
ATOM 2655 N N . HIS A 1 331 ? 4.242 12.849 -48.948 1.00 84.31 331 HIS A N 1
ATOM 2656 C CA . HIS A 1 331 ? 5.488 12.181 -49.346 1.00 84.31 331 HIS A CA 1
ATOM 2657 C C . HIS A 1 331 ? 5.825 10.974 -48.468 1.00 84.31 331 HIS A C 1
ATOM 2659 O O . HIS A 1 331 ? 6.653 10.150 -48.847 1.00 84.31 331 HIS A O 1
ATOM 2665 N N . PHE A 1 332 ? 5.182 10.848 -47.305 1.00 79.50 332 PHE A N 1
ATOM 2666 C CA . PHE A 1 332 ? 5.450 9.759 -46.371 1.00 79.50 332 PHE A CA 1
ATOM 2667 C C . PHE A 1 332 ? 4.587 8.518 -46.630 1.00 79.50 332 PHE A C 1
ATOM 2669 O O . PHE A 1 332 ? 4.749 7.546 -45.910 1.00 79.50 332 PHE A O 1
ATOM 2676 N N . ASN A 1 333 ? 3.697 8.490 -47.635 1.00 78.44 333 ASN A N 1
ATOM 2677 C CA . ASN A 1 333 ? 2.927 7.296 -48.045 1.00 78.44 333 ASN A CA 1
ATOM 2678 C C . ASN A 1 333 ? 2.287 6.498 -46.878 1.00 78.44 333 ASN A C 1
ATOM 2680 O O . ASN A 1 333 ? 2.237 5.270 -46.904 1.00 78.44 333 ASN A O 1
ATOM 2684 N N . GLY A 1 334 ? 1.812 7.190 -45.834 1.00 75.69 334 GLY A N 1
ATOM 2685 C CA . GLY A 1 334 ? 1.208 6.581 -44.638 1.00 75.69 334 GLY A CA 1
ATOM 2686 C C . GLY A 1 334 ? 2.187 6.183 -43.523 1.00 75.69 334 GLY A C 1
ATOM 2687 O O . GLY A 1 334 ? 1.744 5.785 -42.445 1.00 75.69 334 GLY A O 1
ATOM 2688 N N . TYR A 1 335 ? 3.496 6.325 -43.732 1.00 74.75 335 TYR A N 1
ATOM 2689 C CA . TYR A 1 335 ? 4.506 6.170 -42.688 1.00 74.75 335 TYR A CA 1
ATOM 2690 C C . TYR A 1 335 ? 4.509 7.373 -41.734 1.00 74.75 335 TYR A C 1
ATOM 2692 O O . TYR A 1 335 ? 4.341 8.523 -42.138 1.00 74.75 335 TYR A O 1
ATOM 2700 N N . GLN A 1 336 ? 4.722 7.106 -40.444 1.00 76.88 336 GLN A N 1
ATOM 2701 C CA . GLN A 1 336 ? 4.983 8.143 -39.445 1.00 76.88 336 GLN A CA 1
ATOM 2702 C C . GLN A 1 336 ? 6.468 8.501 -39.497 1.00 76.88 336 GLN A C 1
ATOM 2704 O O . GLN A 1 336 ? 7.319 7.634 -39.303 1.00 76.88 336 GLN A O 1
ATOM 2709 N N . GLY A 1 337 ? 6.777 9.764 -39.775 1.00 77.38 337 GLY A N 1
ATOM 2710 C CA . GLY A 1 337 ? 8.148 10.245 -39.869 1.00 77.38 337 GLY A CA 1
ATOM 2711 C C . GLY A 1 337 ? 8.245 11.747 -39.653 1.00 77.38 337 GLY A C 1
ATOM 2712 O O . GLY A 1 337 ? 7.235 12.439 -39.503 1.00 77.38 337 GLY A O 1
ATOM 2713 N N . SER A 1 338 ? 9.478 12.235 -39.625 1.00 84.62 338 SER A N 1
ATOM 2714 C CA . SER A 1 338 ? 9.822 13.651 -39.555 1.00 84.62 338 SER A CA 1
ATOM 2715 C C . SER A 1 338 ? 10.816 13.993 -40.653 1.00 84.62 338 SER A C 1
ATOM 2717 O O . SER A 1 338 ? 11.497 13.127 -41.201 1.00 84.62 338 SER A O 1
ATOM 2719 N N . PHE A 1 339 ? 10.881 15.274 -40.990 1.00 83.94 339 PHE A N 1
ATOM 2720 C CA . PHE A 1 339 ? 11.895 15.804 -41.888 1.00 83.94 339 PHE A CA 1
ATOM 2721 C C . PHE A 1 339 ? 12.374 17.137 -41.334 1.00 83.94 339 PHE A C 1
ATOM 2723 O O . PHE A 1 339 ? 11.557 17.977 -40.957 1.00 83.94 339 PHE A O 1
ATOM 2730 N N . VAL A 1 340 ? 13.690 17.313 -41.267 1.00 81.75 340 VAL A N 1
ATOM 2731 C CA . VAL A 1 340 ? 14.324 18.529 -40.761 1.00 81.75 340 VAL A CA 1
ATOM 2732 C C . VAL A 1 340 ? 15.259 19.045 -41.847 1.00 81.75 340 VAL A C 1
ATOM 2734 O O . VAL A 1 340 ? 16.129 18.319 -42.326 1.00 81.75 340 VAL A O 1
ATOM 2737 N N . LEU A 1 341 ? 15.044 20.291 -42.260 1.00 83.62 341 LEU A N 1
ATOM 2738 C CA . LEU A 1 341 ? 15.885 20.993 -43.217 1.00 83.62 341 LEU A CA 1
ATOM 2739 C C . LEU A 1 341 ? 16.398 22.275 -42.579 1.00 83.62 341 LEU A C 1
ATOM 2741 O O . LEU A 1 341 ? 15.611 23.118 -42.150 1.00 83.62 341 LEU A O 1
ATOM 2745 N N . TYR A 1 342 ? 17.714 22.442 -42.585 1.00 81.50 342 TYR A N 1
ATOM 2746 C CA . TYR A 1 342 ? 18.357 23.691 -42.208 1.00 81.50 342 TYR A CA 1
ATOM 2747 C C . TYR A 1 342 ? 18.824 24.439 -43.457 1.00 81.50 342 TYR A C 1
ATOM 2749 O O . TYR A 1 342 ? 19.636 23.928 -44.228 1.00 81.50 342 TYR A O 1
ATOM 2757 N N . ASP A 1 343 ? 18.310 25.650 -43.652 1.00 80.56 343 ASP A N 1
ATOM 2758 C CA . ASP A 1 343 ? 18.770 26.565 -44.692 1.00 80.56 343 ASP A CA 1
ATOM 2759 C C . ASP A 1 343 ? 19.897 27.441 -44.132 1.00 80.56 343 ASP A C 1
ATOM 2761 O O . ASP A 1 343 ? 19.670 28.338 -43.314 1.00 80.56 343 ASP A O 1
ATOM 2765 N N . THR A 1 344 ? 21.121 27.195 -44.599 1.00 80.69 344 THR A N 1
ATOM 2766 C CA . THR A 1 344 ? 22.320 27.930 -44.177 1.00 80.69 344 THR A CA 1
ATOM 2767 C C . THR A 1 344 ? 22.331 29.388 -44.633 1.00 80.69 344 THR A C 1
ATOM 2769 O O . THR A 1 344 ? 22.985 30.209 -43.996 1.00 80.69 344 THR A O 1
ATOM 2772 N N . ASN A 1 345 ? 21.638 29.725 -45.725 1.00 84.00 345 ASN A N 1
ATOM 2773 C CA . ASN A 1 345 ? 21.590 31.088 -46.259 1.00 84.00 345 ASN A CA 1
ATOM 2774 C C . ASN A 1 345 ? 20.619 31.957 -45.458 1.00 84.00 345 ASN A C 1
ATOM 2776 O O . ASN A 1 345 ? 20.893 33.126 -45.199 1.00 84.00 345 ASN A O 1
ATOM 2780 N N . GLN A 1 346 ? 19.484 31.377 -45.065 1.00 81.19 346 GLN A N 1
ATOM 2781 C CA . GLN A 1 346 ? 18.433 32.071 -44.316 1.00 81.19 346 GLN A CA 1
ATOM 2782 C C . GLN A 1 346 ? 18.567 31.906 -42.797 1.00 81.19 346 GLN A C 1
ATOM 2784 O O . GLN A 1 346 ? 17.848 32.571 -42.048 1.00 81.19 346 GLN A O 1
ATOM 2789 N N . ASN A 1 347 ? 19.479 31.037 -42.344 1.00 80.88 347 ASN A N 1
ATOM 2790 C CA . ASN A 1 347 ? 19.613 30.628 -40.948 1.00 80.88 347 ASN A CA 1
ATOM 2791 C C . ASN A 1 347 ? 18.242 30.233 -40.362 1.00 80.88 347 ASN A C 1
ATOM 2793 O O . ASN A 1 347 ? 17.799 30.773 -39.344 1.00 80.88 347 ASN A O 1
ATOM 2797 N N . ALA A 1 348 ? 17.528 29.367 -41.087 1.00 82.62 348 ALA A N 1
ATOM 2798 C CA . ALA A 1 348 ? 16.140 29.006 -40.813 1.00 82.62 348 ALA A CA 1
ATOM 2799 C C . ALA A 1 348 ? 15.927 27.493 -40.901 1.00 82.62 348 ALA A C 1
ATOM 2801 O O . ALA A 1 348 ? 16.571 26.797 -41.688 1.00 82.62 348 ALA A O 1
ATOM 2802 N N . TRP A 1 349 ? 14.994 26.995 -40.097 1.00 83.69 349 TRP A N 1
ATOM 2803 C CA . TRP A 1 349 ? 14.688 25.576 -39.958 1.00 83.69 349 TRP A CA 1
ATOM 2804 C C . TRP A 1 349 ? 13.300 25.288 -40.509 1.00 83.69 349 TRP A C 1
ATOM 2806 O O . TRP A 1 349 ? 12.323 25.850 -40.030 1.00 83.69 349 TRP A O 1
ATOM 2816 N N . ASN A 1 350 ? 13.194 24.382 -41.473 1.00 85.56 350 ASN A N 1
ATOM 2817 C CA . ASN A 1 350 ? 11.922 23.897 -41.994 1.00 85.56 350 ASN A CA 1
ATOM 2818 C C . ASN A 1 350 ? 11.698 22.467 -41.503 1.00 85.56 350 ASN A C 1
ATOM 2820 O O . ASN A 1 350 ? 12.455 21.565 -41.863 1.00 85.56 350 ASN A O 1
ATOM 2824 N N . ILE A 1 351 ? 10.678 22.263 -40.668 1.00 85.94 351 ILE A N 1
ATOM 2825 C CA . ILE A 1 351 ? 10.444 20.983 -39.990 1.00 85.94 351 ILE A CA 1
ATOM 2826 C C . ILE A 1 351 ? 9.055 20.441 -40.319 1.00 85.94 351 ILE A C 1
ATOM 2828 O O . ILE A 1 351 ? 8.049 21.120 -40.121 1.00 85.94 351 ILE A O 1
ATOM 2832 N N . PHE A 1 352 ? 8.993 19.192 -40.769 1.00 84.94 352 PHE A N 1
ATOM 2833 C CA . PHE A 1 352 ? 7.772 18.392 -40.791 1.00 84.94 352 PHE A CA 1
ATOM 2834 C C . PHE A 1 352 ? 7.762 17.463 -39.573 1.00 84.94 352 PHE A C 1
ATOM 2836 O O . PHE A 1 352 ? 8.735 16.746 -39.336 1.00 84.94 352 PHE A O 1
ATOM 2843 N N . ASN A 1 353 ? 6.655 17.465 -38.824 1.00 82.25 353 ASN A N 1
ATOM 2844 C CA . ASN A 1 353 ? 6.438 16.646 -37.625 1.00 82.25 353 ASN A CA 1
ATOM 2845 C C . ASN A 1 353 ? 7.516 16.835 -36.534 1.00 82.25 353 ASN A C 1
ATOM 2847 O O . ASN A 1 353 ? 8.350 15.967 -36.277 1.00 82.25 353 ASN A O 1
ATOM 2851 N N . ILE A 1 354 ? 7.480 17.999 -35.877 1.00 80.31 354 ILE A N 1
ATOM 2852 C CA . ILE A 1 354 ? 8.463 18.393 -34.857 1.00 80.31 354 ILE A CA 1
ATOM 2853 C C . ILE A 1 354 ? 8.497 17.457 -33.642 1.00 80.31 354 ILE A C 1
ATOM 2855 O O . ILE A 1 354 ? 9.555 17.269 -33.053 1.00 80.31 354 ILE A O 1
ATOM 2859 N N . GLU A 1 355 ? 7.367 16.853 -33.275 1.00 78.44 355 GLU A N 1
ATOM 2860 C CA . GLU A 1 355 ? 7.305 15.935 -32.134 1.00 78.44 355 GLU A CA 1
ATOM 2861 C C . GLU A 1 355 ? 8.106 14.665 -32.430 1.00 78.44 355 GLU A C 1
ATOM 2863 O O . GLU A 1 355 ? 8.968 14.291 -31.643 1.00 78.44 355 GLU A O 1
ATOM 2868 N N . ASN A 1 356 ? 7.946 14.093 -33.627 1.00 75.88 356 ASN A N 1
ATOM 2869 C CA . ASN A 1 356 ? 8.761 12.961 -34.064 1.00 75.88 356 ASN A CA 1
ATOM 2870 C C . ASN A 1 356 ? 10.230 13.352 -34.317 1.00 75.88 356 ASN A C 1
ATOM 2872 O O . ASN A 1 356 ? 11.123 12.534 -34.144 1.00 75.88 356 ASN A O 1
ATOM 2876 N N . ALA A 1 357 ? 10.512 14.605 -34.697 1.00 75.44 357 ALA A N 1
ATOM 2877 C CA . ALA A 1 357 ? 11.883 15.114 -34.841 1.00 75.44 357 ALA A CA 1
ATOM 2878 C C . ALA A 1 357 ? 12.626 15.266 -33.502 1.00 75.44 357 ALA A C 1
ATOM 2880 O O . ALA A 1 357 ? 13.855 15.290 -33.486 1.00 75.44 357 ALA A O 1
ATOM 2881 N N . LYS A 1 358 ? 11.898 15.385 -32.385 1.00 71.31 358 LYS A N 1
ATOM 2882 C CA . LYS A 1 358 ? 12.484 15.415 -31.041 1.00 71.31 358 LYS A CA 1
ATOM 2883 C C . LYS A 1 358 ? 12.746 14.016 -30.494 1.00 71.31 358 LYS A C 1
ATOM 2885 O O . LYS A 1 358 ? 13.474 13.907 -29.517 1.00 71.31 358 LYS A O 1
ATOM 2890 N N . GLU A 1 359 ? 12.186 12.950 -31.058 1.00 64.06 359 GLU A N 1
ATOM 2891 C CA . GLU A 1 359 ? 12.451 11.602 -30.552 1.00 64.06 359 GLU A CA 1
ATOM 2892 C C . GLU A 1 359 ? 13.885 11.158 -30.890 1.00 64.06 359 GLU A C 1
ATOM 2894 O O . GLU A 1 359 ? 14.313 11.188 -32.043 1.00 64.06 359 GLU A O 1
ATOM 2899 N N . ARG A 1 360 ? 14.640 10.707 -29.882 1.00 62.03 360 ARG A N 1
ATOM 2900 C CA . ARG A 1 360 ? 15.934 10.044 -30.073 1.00 62.03 360 ARG A CA 1
ATOM 2901 C C . ARG A 1 360 ? 15.702 8.668 -30.688 1.00 62.03 360 ARG A C 1
ATOM 2903 O O . ARG A 1 360 ? 15.201 7.762 -30.021 1.00 62.03 360 ARG A O 1
ATOM 2910 N N . ILE A 1 361 ? 16.110 8.509 -31.940 1.00 61.75 361 ILE A N 1
ATOM 2911 C CA . ILE A 1 361 ? 16.087 7.242 -32.672 1.00 61.75 361 ILE A CA 1
ATOM 2912 C C . ILE A 1 361 ? 17.515 6.825 -33.018 1.00 61.75 361 ILE A C 1
ATOM 2914 O O . ILE A 1 361 ? 18.393 7.670 -33.175 1.00 61.75 361 ILE A O 1
ATOM 2918 N N . ALA A 1 362 ? 17.765 5.519 -33.122 1.00 62.09 362 ALA A N 1
ATOM 2919 C CA . ALA A 1 362 ? 19.073 5.053 -33.567 1.00 62.09 362 ALA A CA 1
ATOM 2920 C C . ALA A 1 362 ? 19.328 5.512 -35.015 1.00 62.09 362 ALA A C 1
ATOM 2922 O O . ALA A 1 362 ? 18.403 5.471 -35.835 1.00 62.09 362 ALA A O 1
ATOM 2923 N N . PRO A 1 363 ? 20.567 5.909 -35.358 1.00 61.69 363 PRO A N 1
ATOM 2924 C CA . PRO A 1 363 ? 20.906 6.379 -36.701 1.00 61.69 363 PRO A CA 1
ATOM 2925 C C . PRO A 1 363 ? 20.759 5.286 -37.771 1.00 61.69 363 PRO A C 1
ATOM 2927 O O . PRO A 1 363 ? 20.765 5.603 -38.965 1.00 61.69 363 PRO A O 1
ATOM 2930 N N . ASN A 1 364 ? 20.612 4.012 -37.368 1.00 70.00 364 ASN A N 1
ATOM 2931 C CA . ASN A 1 364 ? 20.555 2.850 -38.255 1.00 70.00 364 ASN A CA 1
ATOM 2932 C C . ASN A 1 364 ? 21.700 2.936 -39.278 1.00 70.00 364 ASN A C 1
ATOM 2934 O O . ASN A 1 364 ? 22.797 3.340 -38.925 1.00 70.00 364 ASN A O 1
ATOM 2938 N N . SER A 1 365 ? 21.495 2.636 -40.561 1.00 76.25 365 SER A N 1
ATOM 2939 C CA . SER A 1 365 ? 22.589 2.661 -41.546 1.00 76.25 365 SER A CA 1
ATOM 2940 C C . SER A 1 365 ? 23.277 4.017 -41.776 1.00 76.25 365 SER A C 1
ATOM 2942 O O . SER A 1 365 ? 24.285 4.045 -42.474 1.00 76.25 365 SER A O 1
ATOM 2944 N N . THR A 1 366 ? 22.806 5.117 -41.182 1.00 74.62 366 THR A N 1
ATOM 2945 C CA . THR A 1 366 ? 23.402 6.454 -41.354 1.00 74.62 366 THR A CA 1
ATOM 2946 C C . THR A 1 366 ? 24.772 6.586 -40.678 1.00 74.62 366 THR A C 1
ATOM 2948 O O . THR A 1 366 ? 25.599 7.364 -41.148 1.00 74.62 366 THR A O 1
ATOM 2951 N N . TYR A 1 367 ? 25.064 5.800 -39.628 1.00 75.25 367 TYR A N 1
ATOM 2952 C CA . TYR A 1 367 ? 26.376 5.844 -38.954 1.00 75.25 367 TYR A CA 1
ATOM 2953 C C . TYR A 1 367 ? 27.532 5.489 -39.912 1.00 75.25 367 TYR A C 1
ATOM 2955 O O . TYR A 1 367 ? 28.616 6.053 -39.813 1.00 75.25 367 TYR A O 1
ATOM 2963 N N . LYS A 1 368 ? 27.265 4.641 -40.916 1.00 86.25 368 LYS A N 1
ATOM 2964 C CA . LYS A 1 368 ? 28.245 4.164 -41.905 1.00 86.25 368 LYS A CA 1
ATOM 2965 C C . LYS A 1 368 ? 28.904 5.290 -42.704 1.00 86.25 368 LYS A C 1
ATOM 2967 O O . LYS A 1 368 ? 30.028 5.134 -43.163 1.00 86.25 368 LYS A O 1
ATOM 2972 N N . ILE A 1 369 ? 28.222 6.428 -42.864 1.00 86.56 369 ILE A N 1
ATOM 2973 C CA . ILE A 1 369 ? 28.782 7.618 -43.523 1.00 86.56 369 ILE A CA 1
ATOM 2974 C C . ILE A 1 369 ? 29.963 8.166 -42.711 1.00 86.56 369 ILE A C 1
ATOM 2976 O O . ILE A 1 369 ? 30.989 8.537 -43.279 1.00 86.56 369 ILE A O 1
ATOM 2980 N N . TYR A 1 370 ? 29.825 8.204 -41.386 1.00 83.94 370 TYR A N 1
ATOM 2981 C CA . TYR A 1 370 ? 30.864 8.694 -40.487 1.00 83.94 370 TYR A CA 1
ATOM 2982 C C . TYR A 1 370 ? 32.013 7.699 -40.371 1.00 83.94 370 TYR A C 1
ATOM 2984 O O . TYR A 1 370 ? 33.163 8.123 -40.423 1.00 83.94 370 TYR A O 1
ATOM 2992 N N . ASP A 1 371 ? 31.721 6.400 -40.305 1.00 86.94 371 ASP A N 1
ATOM 2993 C CA . ASP A 1 371 ? 32.764 5.368 -40.294 1.00 86.94 371 ASP A CA 1
ATOM 2994 C C . ASP A 1 371 ? 33.542 5.346 -41.614 1.00 86.94 371 ASP A C 1
ATOM 2996 O O . ASP A 1 371 ? 34.765 5.239 -41.603 1.00 86.94 371 ASP A O 1
ATOM 3000 N N . ALA A 1 372 ? 32.865 5.517 -42.757 1.00 90.88 372 ALA A N 1
ATOM 3001 C CA . ALA A 1 372 ? 33.521 5.670 -44.055 1.00 90.88 372 ALA A CA 1
ATOM 3002 C C . ALA A 1 372 ? 34.482 6.864 -44.059 1.00 90.88 372 ALA A C 1
ATOM 3004 O O . ALA A 1 372 ? 35.637 6.735 -44.461 1.00 90.88 372 ALA A O 1
ATOM 3005 N N . LEU A 1 373 ? 34.007 8.026 -43.600 1.00 91.31 373 LEU A N 1
ATOM 3006 C CA . LEU A 1 373 ? 34.810 9.243 -43.544 1.00 91.31 373 LEU A CA 1
ATOM 3007 C C . LEU A 1 373 ? 36.004 9.081 -42.601 1.00 91.31 373 LEU A C 1
ATOM 3009 O O . LEU A 1 373 ? 37.120 9.452 -42.950 1.00 91.31 373 LEU A O 1
ATOM 3013 N N . LEU A 1 374 ? 35.783 8.489 -41.432 1.00 88.44 374 LEU A N 1
ATOM 3014 C CA . LEU A 1 374 ? 36.832 8.217 -40.462 1.00 88.44 374 LEU A CA 1
ATOM 3015 C C . LEU A 1 374 ? 37.860 7.213 -41.003 1.00 88.44 374 LEU A C 1
ATOM 3017 O O . LEU A 1 374 ? 39.062 7.414 -40.830 1.00 88.44 374 LEU A O 1
ATOM 3021 N N . GLY A 1 375 ? 37.412 6.165 -41.694 1.00 90.94 375 GLY A N 1
ATOM 3022 C CA . GLY A 1 375 ? 38.278 5.204 -42.375 1.00 90.94 375 GLY A CA 1
ATOM 3023 C C . GLY A 1 375 ? 39.161 5.861 -43.438 1.00 90.94 375 GLY A C 1
ATOM 3024 O O . GLY A 1 375 ? 40.346 5.544 -43.523 1.00 90.94 375 GLY A O 1
ATOM 3025 N N . LEU A 1 376 ? 38.614 6.820 -44.192 1.00 93.56 376 LEU A N 1
ATOM 3026 C CA . LEU A 1 376 ? 39.358 7.606 -45.182 1.00 93.56 376 LEU A CA 1
ATOM 3027 C C . LEU A 1 376 ? 40.346 8.585 -44.527 1.00 93.56 376 LEU A C 1
ATOM 3029 O O . LEU A 1 376 ? 41.502 8.650 -44.931 1.00 93.56 376 LEU A O 1
ATOM 3033 N N . GLU A 1 377 ? 39.927 9.330 -43.497 1.00 91.62 377 GLU A N 1
ATOM 3034 C CA . GLU A 1 377 ? 40.796 10.290 -42.791 1.00 91.62 377 GLU A CA 1
ATOM 3035 C C . GLU A 1 377 ? 41.964 9.616 -42.064 1.00 91.62 377 GLU A C 1
ATOM 3037 O O . GLU A 1 377 ? 43.042 10.196 -41.930 1.00 91.62 377 GLU A O 1
ATOM 3042 N N . SER A 1 378 ? 41.744 8.399 -41.570 1.00 89.88 378 SER A N 1
ATOM 3043 C CA . SER A 1 378 ? 42.759 7.601 -40.880 1.00 89.88 378 SER A CA 1
ATOM 3044 C C . SER A 1 378 ? 43.665 6.807 -41.821 1.00 89.88 378 SER A C 1
ATOM 3046 O O . SER A 1 378 ? 44.688 6.292 -41.371 1.00 89.88 378 SER A O 1
ATOM 3048 N N . GLY A 1 379 ? 43.306 6.708 -43.106 1.00 91.81 379 GLY A N 1
ATOM 3049 C CA . GLY A 1 379 ? 44.048 5.953 -44.115 1.00 91.81 379 GLY A CA 1
ATOM 3050 C C . GLY A 1 379 ? 43.885 4.433 -44.033 1.00 91.81 379 GLY A C 1
ATOM 3051 O O . GLY A 1 379 ? 44.673 3.720 -44.644 1.00 91.81 379 GLY A O 1
ATOM 3052 N N . ILE A 1 380 ? 42.892 3.922 -43.295 1.00 91.56 380 ILE A N 1
ATOM 3053 C CA . ILE A 1 380 ? 42.554 2.483 -43.276 1.00 91.56 380 ILE A CA 1
ATOM 3054 C C . ILE A 1 380 ? 41.966 2.041 -44.608 1.00 91.56 380 ILE A C 1
ATOM 3056 O O . ILE A 1 380 ? 42.188 0.918 -45.049 1.00 91.56 380 ILE A O 1
ATOM 3060 N N . ILE A 1 381 ? 41.205 2.935 -45.230 1.00 94.56 381 ILE A N 1
ATOM 3061 C CA . ILE A 1 381 ? 40.743 2.788 -46.600 1.00 94.56 381 ILE A CA 1
ATOM 3062 C C . ILE A 1 381 ? 41.148 4.026 -47.383 1.00 94.56 381 ILE A C 1
ATOM 3064 O O . ILE A 1 381 ? 41.258 5.125 -46.839 1.00 94.56 381 ILE A O 1
ATOM 3068 N N . THR A 1 382 ? 41.330 3.852 -48.681 1.00 93.00 382 THR A N 1
ATOM 3069 C CA . THR A 1 382 ? 41.591 4.928 -49.633 1.00 93.00 382 THR A CA 1
ATOM 3070 C C . THR A 1 382 ? 40.654 4.781 -50.833 1.00 93.00 382 THR A C 1
ATOM 3072 O O . THR A 1 382 ? 40.053 3.719 -51.016 1.00 93.00 382 THR A O 1
ATOM 3075 N N . PRO A 1 383 ? 40.472 5.826 -51.657 1.00 87.81 383 PRO A N 1
ATOM 3076 C CA . PRO A 1 383 ? 39.676 5.708 -52.877 1.00 87.81 383 PRO A CA 1
ATOM 3077 C C . PRO A 1 383 ? 40.187 4.618 -53.832 1.00 87.81 383 PRO A C 1
ATOM 3079 O O . PRO A 1 383 ? 39.384 4.001 -54.530 1.00 87.81 383 PRO A O 1
ATOM 3082 N N . GLU A 1 384 ? 41.500 4.378 -53.855 1.00 89.50 384 GLU A N 1
ATOM 3083 C CA . GLU A 1 384 ? 42.156 3.391 -54.716 1.00 89.50 384 GLU A CA 1
ATOM 3084 C C . GLU A 1 384 ? 42.264 1.993 -54.085 1.00 89.50 384 GLU A C 1
ATOM 3086 O O . GLU A 1 384 ? 42.386 1.015 -54.819 1.00 89.50 384 GLU A O 1
ATOM 3091 N N . ASP A 1 385 ? 42.208 1.894 -52.755 1.00 91.19 385 ASP A N 1
ATOM 3092 C CA . ASP A 1 385 ? 42.329 0.648 -51.993 1.00 91.19 385 ASP A CA 1
ATOM 3093 C C . ASP A 1 385 ? 41.340 0.652 -50.818 1.00 91.19 385 ASP A C 1
ATOM 3095 O O . ASP A 1 385 ? 41.573 1.262 -49.769 1.00 91.19 385 ASP A O 1
ATOM 3099 N N . SER A 1 386 ? 40.188 0.016 -51.033 1.00 95.19 386 SER A N 1
ATOM 3100 C CA . SER A 1 386 ? 39.114 -0.115 -50.038 1.00 95.19 386 SER A CA 1
ATOM 3101 C C . SER A 1 386 ? 38.564 -1.539 -49.962 1.00 95.19 386 SER A C 1
ATOM 3103 O O . SER A 1 386 ? 37.477 -1.760 -49.433 1.00 95.19 386 SER A O 1
ATOM 3105 N N . ASP A 1 387 ? 39.286 -2.506 -50.527 1.00 94.75 387 ASP A N 1
ATOM 3106 C CA . ASP A 1 387 ? 38.850 -3.892 -50.595 1.00 94.75 387 ASP A CA 1
ATOM 3107 C C . ASP A 1 387 ? 39.017 -4.583 -49.236 1.00 94.75 387 ASP A C 1
ATOM 3109 O O . ASP A 1 387 ? 40.107 -4.678 -48.675 1.00 94.75 387 ASP A O 1
ATOM 3113 N N . MET A 1 388 ? 37.922 -5.124 -48.712 1.00 94.25 388 MET A N 1
ATOM 3114 C CA . MET A 1 388 ? 37.911 -5.963 -47.519 1.00 94.25 388 MET A CA 1
ATOM 3115 C C . MET A 1 388 ? 37.387 -7.352 -47.864 1.00 94.25 388 MET A C 1
ATOM 3117 O O . MET A 1 388 ? 36.350 -7.510 -48.515 1.00 94.25 388 MET A O 1
ATOM 3121 N N . THR A 1 389 ? 38.122 -8.371 -47.418 1.00 94.88 389 THR A N 1
ATOM 3122 C CA . THR A 1 389 ? 37.806 -9.773 -47.706 1.00 94.88 389 THR A CA 1
ATOM 3123 C C . THR A 1 389 ? 36.721 -10.280 -46.767 1.00 94.88 389 THR A C 1
ATOM 3125 O O . THR A 1 389 ? 36.810 -10.091 -45.553 1.00 94.88 389 THR A O 1
ATOM 3128 N N . TRP A 1 390 ? 35.708 -10.937 -47.325 1.00 92.12 390 TRP A N 1
ATOM 3129 C CA . TRP A 1 390 ? 34.676 -11.594 -46.533 1.00 92.12 390 TRP A CA 1
ATOM 3130 C C . TRP A 1 390 ? 35.255 -12.813 -45.807 1.00 92.12 390 TRP A C 1
ATOM 3132 O O . TRP A 1 390 ? 36.029 -13.589 -46.365 1.00 92.12 390 TRP A O 1
ATOM 3142 N N . ASN A 1 391 ? 34.874 -12.979 -44.544 1.00 86.56 391 ASN A N 1
ATOM 3143 C CA . ASN A 1 391 ? 35.371 -14.032 -43.660 1.00 86.56 391 ASN A CA 1
ATOM 3144 C C . ASN A 1 391 ? 34.716 -15.408 -43.896 1.00 86.56 391 ASN A C 1
ATOM 3146 O O . ASN A 1 391 ? 35.114 -16.374 -43.246 1.00 86.56 391 ASN A O 1
ATOM 3150 N N . GLY A 1 392 ? 33.743 -15.508 -44.808 1.00 86.62 392 GLY A N 1
ATOM 3151 C CA . GLY A 1 392 ? 33.017 -16.747 -45.093 1.00 86.62 392 GLY A CA 1
ATOM 3152 C C . GLY A 1 392 ? 31.884 -17.056 -44.108 1.00 86.62 392 GLY A C 1
ATOM 3153 O O . GLY A 1 392 ? 31.371 -18.171 -44.132 1.00 86.62 392 GLY A O 1
ATOM 3154 N N . GLU A 1 393 ? 31.523 -16.119 -43.224 1.00 86.06 393 GLU A N 1
ATOM 3155 C CA . GLU A 1 393 ? 30.387 -16.273 -42.308 1.00 86.06 393 GLU A CA 1
ATOM 3156 C C . GLU A 1 393 ? 29.061 -15.896 -42.972 1.00 86.06 393 GLU A C 1
ATOM 3158 O O . GLU A 1 393 ? 28.982 -14.893 -43.685 1.00 86.06 393 GLU A O 1
ATOM 3163 N N . ASP A 1 394 ? 28.015 -16.662 -42.664 1.00 84.31 394 ASP A N 1
ATOM 3164 C CA . ASP A 1 394 ? 26.659 -16.412 -43.153 1.00 84.31 394 ASP A CA 1
ATOM 3165 C C . ASP A 1 394 ? 26.096 -15.096 -42.583 1.00 84.31 394 ASP A C 1
ATOM 3167 O O . ASP A 1 394 ? 26.133 -14.848 -41.370 1.00 84.31 394 ASP A O 1
ATOM 3171 N N . TYR A 1 395 ? 25.508 -14.268 -43.449 1.00 81.75 395 TYR A N 1
ATOM 3172 C CA . TYR A 1 395 ? 24.876 -13.001 -43.079 1.00 81.75 395 TYR A CA 1
ATOM 3173 C C . TYR A 1 395 ? 23.401 -12.955 -43.512 1.00 81.75 395 TYR A C 1
ATOM 3175 O O . TYR A 1 395 ? 22.985 -13.654 -44.426 1.00 81.75 395 TYR A O 1
ATOM 3183 N N . PRO A 1 396 ? 22.559 -12.090 -42.908 1.00 78.38 396 PRO A N 1
ATOM 3184 C CA . PRO A 1 396 ? 21.130 -12.024 -43.246 1.00 78.38 396 PRO A CA 1
ATOM 3185 C C . PRO A 1 396 ? 20.801 -11.601 -44.688 1.00 78.38 396 PRO A C 1
ATOM 3187 O O . PRO A 1 396 ? 19.631 -11.629 -45.071 1.00 78.38 396 PRO A O 1
ATOM 3190 N N . PHE A 1 397 ? 21.793 -11.144 -45.456 1.00 83.62 397 PHE A N 1
ATOM 3191 C CA . PHE A 1 397 ? 21.630 -10.662 -46.821 1.00 83.62 397 PHE A CA 1
ATOM 3192 C C . PHE A 1 397 ? 22.748 -11.221 -47.699 1.00 83.62 397 PHE A C 1
ATOM 3194 O O . PHE A 1 397 ? 23.913 -10.918 -47.451 1.00 83.62 397 PHE A O 1
ATOM 3201 N N . ASP A 1 398 ? 22.394 -11.906 -48.786 1.00 88.00 398 ASP A N 1
ATOM 3202 C CA . ASP A 1 398 ? 23.347 -12.491 -49.744 1.00 88.00 398 ASP A CA 1
ATOM 3203 C C . ASP A 1 398 ? 24.379 -11.466 -50.253 1.00 88.00 398 ASP A C 1
ATOM 3205 O O . ASP A 1 398 ? 25.543 -11.772 -50.487 1.00 88.00 398 ASP A O 1
ATOM 3209 N N . ALA A 1 399 ? 23.979 -10.194 -50.383 1.00 89.31 399 ALA A N 1
ATOM 3210 C CA . ALA A 1 399 ? 24.861 -9.111 -50.824 1.00 89.31 399 ALA A CA 1
ATOM 3211 C C . ALA A 1 399 ? 26.009 -8.789 -49.842 1.00 89.31 399 ALA A C 1
ATOM 3213 O O . ALA A 1 399 ? 26.922 -8.041 -50.202 1.00 89.31 399 ALA A O 1
ATOM 3214 N N . TRP A 1 400 ? 25.944 -9.286 -48.603 1.00 90.19 400 TRP A N 1
ATOM 3215 C CA . TRP A 1 400 ? 26.974 -9.113 -47.576 1.00 90.19 400 TRP A CA 1
ATOM 3216 C C . TRP A 1 400 ? 28.022 -10.233 -47.623 1.00 90.19 400 TRP A C 1
ATOM 3218 O O . TRP A 1 400 ? 29.116 -10.042 -47.100 1.00 90.19 400 TRP A O 1
ATOM 3228 N N . GLU A 1 401 ? 27.725 -11.355 -48.280 1.00 92.50 401 GLU A N 1
ATOM 3229 C CA . GLU A 1 401 ? 28.552 -12.570 -48.346 1.00 92.50 401 GLU A CA 1
ATOM 3230 C C . GLU A 1 401 ? 29.544 -12.534 -49.520 1.00 92.50 401 GLU A C 1
ATOM 3232 O O . GLU A 1 401 ? 29.647 -13.440 -50.345 1.00 92.50 401 GLU A O 1
ATOM 3237 N N . ALA A 1 402 ? 30.258 -11.421 -49.645 1.00 93.88 402 ALA A N 1
ATOM 3238 C CA . ALA A 1 402 ? 31.243 -11.209 -50.697 1.00 93.88 402 ALA A CA 1
ATOM 3239 C C . ALA A 1 402 ? 32.269 -10.174 -50.252 1.00 93.88 402 ALA A C 1
ATOM 3241 O O . ALA A 1 402 ? 31.976 -9.346 -49.388 1.00 93.88 402 ALA A O 1
ATOM 3242 N N . ASN A 1 403 ? 33.447 -10.182 -50.877 1.00 95.94 403 ASN A N 1
ATOM 3243 C CA . ASN A 1 403 ? 34.423 -9.109 -50.703 1.00 95.94 403 ASN A CA 1
ATOM 3244 C C . ASN A 1 403 ? 33.778 -7.764 -51.046 1.00 95.94 403 ASN A C 1
ATOM 3246 O O . ASN A 1 403 ? 33.012 -7.660 -52.008 1.00 95.94 403 ASN A O 1
ATOM 3250 N N . GLN A 1 404 ? 34.082 -6.744 -50.251 1.00 96.50 404 GLN A N 1
ATOM 3251 C CA . GLN A 1 404 ? 33.461 -5.433 -50.384 1.00 96.50 404 GLN A CA 1
ATOM 3252 C C . GLN A 1 404 ? 34.509 -4.363 -50.623 1.00 96.50 404 GLN A C 1
ATOM 3254 O O . GLN A 1 404 ? 35.546 -4.358 -49.974 1.00 96.50 404 GLN A O 1
ATOM 3259 N N . THR A 1 405 ? 34.171 -3.420 -51.491 1.00 96.00 405 THR A N 1
ATOM 3260 C CA . THR A 1 405 ? 34.801 -2.098 -51.554 1.00 96.00 405 THR A CA 1
ATOM 3261 C C . THR A 1 405 ? 33.972 -1.120 -50.730 1.00 96.00 405 THR A C 1
ATOM 3263 O O . THR A 1 405 ? 32.803 -1.394 -50.429 1.00 96.00 405 THR A O 1
ATOM 3266 N N . LEU A 1 406 ? 34.490 0.082 -50.466 1.00 95.00 406 LEU A N 1
ATOM 3267 C CA . LEU A 1 406 ? 33.681 1.139 -49.851 1.00 95.00 406 LEU A CA 1
ATOM 3268 C C . LEU A 1 406 ? 32.386 1.397 -50.646 1.00 95.00 406 LEU A C 1
ATOM 3270 O O . LEU A 1 406 ? 31.316 1.587 -50.065 1.00 95.00 406 LEU A O 1
ATOM 3274 N N . SER A 1 407 ? 32.461 1.361 -51.981 1.00 94.19 407 SER A N 1
ATOM 3275 C CA . SER A 1 407 ? 31.305 1.587 -52.856 1.00 94.19 407 SER A CA 1
ATOM 3276 C C . SER A 1 407 ? 30.241 0.497 -52.708 1.00 94.19 407 SER A C 1
ATOM 3278 O O . SER A 1 407 ? 29.059 0.807 -52.526 1.00 94.19 407 SER A O 1
ATOM 3280 N N . SER A 1 408 ? 30.640 -0.778 -52.743 1.00 94.81 408 SER A N 1
ATOM 3281 C CA . SER A 1 408 ? 29.691 -1.887 -52.604 1.00 94.81 408 SER A CA 1
ATOM 3282 C C . SER A 1 408 ? 29.127 -1.975 -51.183 1.00 94.81 408 SER A C 1
ATOM 3284 O O . SER A 1 408 ? 27.919 -2.171 -51.025 1.00 94.81 408 SER A O 1
ATOM 3286 N N . ALA A 1 409 ? 29.952 -1.716 -50.163 1.00 92.56 409 ALA A N 1
ATOM 3287 C CA . ALA A 1 409 ? 29.537 -1.678 -48.766 1.00 92.56 409 ALA A CA 1
ATOM 3288 C C . ALA A 1 409 ? 28.503 -0.577 -48.492 1.00 92.56 409 ALA A C 1
ATOM 3290 O O . ALA A 1 409 ? 27.490 -0.835 -47.839 1.00 92.56 409 ALA A O 1
ATOM 3291 N N . MET A 1 410 ? 28.705 0.631 -49.032 1.00 91.62 410 MET A N 1
ATOM 3292 C CA . MET A 1 410 ? 27.739 1.730 -48.927 1.00 91.62 410 MET A CA 1
ATOM 3293 C C . MET A 1 410 ? 26.440 1.416 -49.675 1.00 91.62 410 MET A C 1
ATOM 3295 O O . MET A 1 410 ? 25.353 1.578 -49.120 1.00 91.62 410 MET A O 1
ATOM 3299 N N . LYS A 1 411 ? 26.539 0.916 -50.914 1.00 92.56 411 LYS A N 1
ATOM 3300 C CA . LYS A 1 411 ? 25.374 0.582 -51.748 1.00 92.56 411 LYS A CA 1
ATOM 3301 C C . LYS A 1 411 ? 24.488 -0.487 -51.106 1.00 92.56 411 LYS A C 1
ATOM 3303 O O . LYS A 1 411 ? 23.268 -0.350 -51.111 1.00 92.56 411 LYS A O 1
ATOM 3308 N N . ASN A 1 412 ? 25.101 -1.529 -50.549 1.00 90.50 412 ASN A N 1
ATOM 3309 C CA . ASN A 1 412 ? 24.396 -2.673 -49.970 1.00 90.50 412 ASN A CA 1
ATOM 3310 C C . ASN A 1 412 ? 24.224 -2.562 -48.443 1.00 90.50 412 ASN A C 1
ATOM 3312 O O . ASN A 1 412 ? 23.741 -3.500 -47.808 1.00 90.50 412 ASN A O 1
ATOM 3316 N N . SER A 1 413 ? 24.606 -1.423 -47.847 1.00 88.81 413 SER A N 1
ATOM 3317 C CA . SER A 1 413 ? 24.560 -1.175 -46.399 1.00 88.81 413 SER A CA 1
ATOM 3318 C C . SER A 1 413 ? 25.204 -2.295 -45.568 1.00 88.81 413 SER A C 1
ATOM 3320 O O . SER A 1 413 ? 24.647 -2.719 -44.558 1.00 88.81 413 SER A O 1
ATOM 3322 N N . VAL A 1 414 ? 26.379 -2.770 -45.982 1.00 89.44 414 VAL A N 1
ATOM 3323 C CA . VAL A 1 414 ? 27.054 -3.938 -45.394 1.00 89.44 414 VAL A CA 1
ATOM 3324 C C . VAL A 1 414 ? 27.625 -3.600 -44.019 1.00 89.44 414 VAL A C 1
ATOM 3326 O O . VAL A 1 414 ? 28.619 -2.888 -43.923 1.00 89.44 414 VAL A O 1
ATOM 3329 N N . ASN A 1 415 ? 27.011 -4.094 -42.939 1.00 87.69 415 ASN A N 1
ATOM 3330 C CA . ASN A 1 415 ? 27.396 -3.719 -41.568 1.00 87.69 415 ASN A CA 1
ATOM 3331 C C . ASN A 1 415 ? 28.827 -4.121 -41.202 1.00 87.69 415 ASN A C 1
ATOM 3333 O O . ASN A 1 415 ? 29.549 -3.313 -40.616 1.00 87.69 415 ASN A O 1
ATOM 3337 N N . TRP A 1 416 ? 29.227 -5.350 -41.534 1.00 88.25 416 TRP A N 1
ATOM 3338 C CA . TRP A 1 416 ? 30.509 -5.901 -41.092 1.00 88.25 416 TRP A CA 1
ATOM 3339 C C . TRP A 1 416 ? 31.704 -5.119 -41.651 1.00 88.25 416 TRP A C 1
ATOM 3341 O O . TRP A 1 416 ? 32.732 -5.017 -40.988 1.00 88.25 416 TRP A O 1
ATOM 3351 N N . TYR A 1 417 ? 31.559 -4.504 -42.829 1.00 92.88 417 TYR A N 1
ATOM 3352 C CA . TYR A 1 417 ? 32.603 -3.688 -43.448 1.00 92.88 417 TYR A CA 1
ATOM 3353 C C . TYR A 1 417 ? 32.960 -2.481 -42.568 1.00 92.88 417 TYR A C 1
ATOM 3355 O O . TYR A 1 417 ? 34.122 -2.259 -42.238 1.00 92.88 417 TYR A O 1
ATOM 3363 N N . PHE A 1 418 ? 31.950 -1.742 -42.099 1.00 90.12 418 PHE A N 1
ATOM 3364 C CA . PHE A 1 418 ? 32.152 -0.578 -41.227 1.00 90.12 418 PHE A CA 1
ATOM 3365 C C . PHE A 1 418 ? 32.586 -0.987 -39.816 1.00 90.12 418 PHE A C 1
ATOM 3367 O O . PHE A 1 418 ? 33.463 -0.358 -39.233 1.00 90.12 418 PHE A O 1
ATOM 3374 N N . GLN A 1 419 ? 32.084 -2.121 -39.317 1.00 86.62 419 GLN A N 1
ATOM 3375 C CA . GLN A 1 419 ? 32.577 -2.705 -38.065 1.00 86.62 419 GLN A CA 1
ATOM 3376 C C . GLN A 1 419 ? 34.064 -3.085 -38.152 1.00 86.62 419 GLN A C 1
ATOM 3378 O O . GLN A 1 419 ? 34.783 -2.974 -37.159 1.00 86.62 419 GLN A O 1
ATOM 3383 N N . SER A 1 420 ? 34.543 -3.503 -39.328 1.00 88.56 420 SER A N 1
ATOM 3384 C CA . SER A 1 420 ? 35.963 -3.783 -39.551 1.00 88.56 420 SER A CA 1
ATOM 3385 C C . SER A 1 420 ? 36.803 -2.508 -39.476 1.00 88.56 420 SER A C 1
ATOM 3387 O O . SER A 1 420 ? 37.818 -2.508 -38.777 1.00 88.56 420 SER A O 1
ATOM 3389 N N . ILE A 1 421 ? 36.352 -1.405 -40.091 1.00 89.06 421 ILE A N 1
ATOM 3390 C CA . ILE A 1 421 ? 37.003 -0.086 -39.971 1.00 89.06 421 ILE A CA 1
ATOM 3391 C C . ILE A 1 421 ? 37.129 0.314 -38.494 1.00 89.06 421 ILE A C 1
ATOM 3393 O O . ILE A 1 421 ? 38.227 0.616 -38.022 1.00 89.06 421 ILE A O 1
ATOM 3397 N N . ASP A 1 422 ? 36.036 0.233 -37.736 1.00 85.00 422 ASP A N 1
ATOM 3398 C CA . ASP A 1 422 ? 36.031 0.564 -36.308 1.00 85.00 422 ASP A CA 1
ATOM 3399 C C . ASP A 1 422 ? 36.970 -0.327 -35.491 1.00 85.00 422 ASP A C 1
ATOM 3401 O O . ASP A 1 422 ? 37.669 0.144 -34.586 1.00 85.00 422 ASP A O 1
ATOM 3405 N N . SER A 1 423 ? 37.009 -1.624 -35.813 1.00 84.81 423 SER A N 1
ATOM 3406 C CA . SER A 1 423 ? 37.871 -2.583 -35.124 1.00 84.81 423 SER A CA 1
ATOM 3407 C C . SER A 1 423 ? 39.357 -2.271 -35.316 1.00 84.81 423 SER A C 1
ATOM 3409 O O . SER A 1 423 ? 40.130 -2.396 -34.367 1.00 84.81 423 SER A O 1
ATOM 3411 N N . GLN A 1 424 ? 39.737 -1.806 -36.509 1.00 86.06 424 GLN A N 1
ATOM 3412 C CA . GLN A 1 424 ? 41.111 -1.449 -36.855 1.00 86.06 424 GLN A CA 1
ATOM 3413 C C . GLN A 1 424 ? 41.541 -0.121 -36.210 1.00 86.06 424 GLN A C 1
ATOM 3415 O O . GLN A 1 424 ? 42.694 0.026 -35.810 1.00 86.06 424 GLN A O 1
ATOM 3420 N N . LEU A 1 425 ? 40.616 0.831 -36.043 1.00 84.56 425 LEU A N 1
ATOM 3421 C CA . LEU A 1 425 ? 40.877 2.129 -35.399 1.00 84.56 425 LEU A CA 1
ATOM 3422 C C . LEU A 1 425 ? 40.965 2.073 -33.882 1.00 84.56 425 LEU A C 1
ATOM 3424 O O . LEU A 1 425 ? 41.631 2.906 -33.253 1.00 84.56 425 LEU A O 1
ATOM 3428 N N . GLY A 1 426 ? 40.224 1.140 -33.296 1.00 79.38 426 GLY A N 1
ATOM 3429 C CA . GLY A 1 426 ? 40.043 1.045 -31.864 1.00 79.38 426 GLY A CA 1
ATOM 3430 C C . GLY A 1 426 ? 39.121 2.127 -31.290 1.00 79.38 426 GLY A C 1
ATOM 3431 O O . GLY A 1 426 ? 38.927 3.229 -31.809 1.00 79.38 426 GLY A O 1
ATOM 3432 N N . PHE A 1 427 ? 38.568 1.806 -30.123 1.00 74.00 427 PHE A N 1
ATOM 3433 C CA . PHE A 1 427 ? 37.503 2.566 -29.468 1.00 74.00 427 PHE A CA 1
ATOM 3434 C C . PHE A 1 427 ? 37.808 4.057 -29.238 1.00 74.00 427 PHE A C 1
ATOM 3436 O O . PHE A 1 427 ? 36.936 4.912 -29.407 1.00 74.00 427 PHE A O 1
ATOM 3443 N N . HIS A 1 428 ? 39.032 4.391 -28.824 1.00 74.62 428 HIS A N 1
ATOM 3444 C CA . HIS A 1 428 ? 39.393 5.769 -28.482 1.00 74.62 428 HIS A CA 1
ATOM 3445 C C . HIS A 1 428 ? 39.390 6.704 -29.698 1.00 74.62 428 HIS A C 1
ATOM 3447 O O . HIS A 1 428 ? 38.971 7.860 -29.579 1.00 74.62 428 HIS A O 1
ATOM 3453 N N . SER A 1 429 ? 39.807 6.204 -30.860 1.00 79.44 429 SER A N 1
ATOM 3454 C CA . SER A 1 429 ? 39.853 6.953 -32.119 1.00 79.44 429 SER A CA 1
ATOM 3455 C C . SER A 1 429 ? 38.439 7.230 -32.622 1.00 79.44 429 SER A C 1
ATOM 3457 O O . SER A 1 429 ? 38.077 8.385 -32.832 1.00 79.44 429 SER A O 1
ATOM 3459 N N . VAL A 1 430 ? 37.593 6.197 -32.652 1.00 77.62 430 VAL A N 1
ATOM 3460 C CA . VAL A 1 430 ? 36.178 6.302 -33.036 1.00 77.62 430 VAL A CA 1
ATOM 3461 C C . VAL A 1 430 ? 35.439 7.284 -32.120 1.00 77.62 430 VAL A C 1
ATOM 3463 O O . VAL A 1 430 ? 34.834 8.259 -32.566 1.00 77.62 430 VAL A O 1
ATOM 3466 N N . LYS A 1 431 ? 35.573 7.124 -30.797 1.00 74.38 431 LYS A N 1
ATOM 3467 C CA . LYS A 1 431 ? 34.926 8.011 -29.818 1.00 74.38 431 LYS A CA 1
ATOM 3468 C C . LYS A 1 431 ? 35.406 9.462 -29.907 1.00 74.38 431 LYS A C 1
ATOM 3470 O O . LYS A 1 431 ? 34.616 10.379 -29.671 1.00 74.38 431 LYS A O 1
ATOM 3475 N N . SER A 1 432 ? 36.692 9.691 -30.173 1.00 76.12 432 SER A N 1
ATOM 3476 C CA . SER A 1 432 ? 37.237 11.049 -30.284 1.00 76.12 432 SER A CA 1
ATOM 3477 C C . SER A 1 432 ? 36.774 11.742 -31.566 1.00 76.12 432 SER A C 1
ATOM 3479 O O . SER A 1 432 ? 36.377 12.907 -31.502 1.00 76.12 432 SER A O 1
ATOM 3481 N N . PHE A 1 433 ? 36.698 11.010 -32.679 1.00 79.50 433 PHE A N 1
ATOM 3482 C CA . PHE A 1 433 ? 36.145 11.483 -33.946 1.00 79.50 433 PHE A CA 1
ATOM 3483 C C . PHE A 1 433 ? 34.683 11.921 -33.812 1.00 79.50 433 PHE A C 1
ATOM 3485 O O . PHE A 1 433 ? 34.355 13.070 -34.108 1.00 79.50 433 PHE A O 1
ATOM 3492 N N . TYR A 1 434 ? 33.819 11.071 -33.246 1.00 70.69 434 TYR A N 1
ATOM 3493 C CA . TYR A 1 434 ? 32.410 11.418 -33.026 1.00 70.69 434 TYR A CA 1
ATOM 3494 C C . TYR A 1 434 ? 32.231 12.626 -32.096 1.00 70.69 434 TYR A C 1
ATOM 3496 O O . TYR A 1 434 ? 31.355 13.465 -32.314 1.00 70.69 434 TYR A O 1
ATOM 3504 N N . ARG A 1 435 ? 33.084 12.769 -31.071 1.00 67.31 435 ARG A N 1
ATOM 3505 C CA . ARG A 1 435 ? 33.079 13.959 -30.206 1.00 67.31 435 ARG A CA 1
ATOM 3506 C C . ARG A 1 435 ? 33.466 15.221 -30.967 1.00 67.31 435 ARG A C 1
ATOM 3508 O O . ARG A 1 435 ? 32.788 16.227 -30.787 1.00 67.31 435 ARG A O 1
ATOM 3515 N N . ARG A 1 436 ? 34.506 15.156 -31.807 1.00 71.19 436 ARG A N 1
ATOM 3516 C CA . ARG A 1 436 ? 34.954 16.271 -32.654 1.00 71.19 436 ARG A CA 1
ATOM 3517 C C . ARG A 1 436 ? 33.834 16.725 -33.588 1.00 71.19 436 ARG A C 1
ATOM 3519 O O . ARG A 1 436 ? 33.480 17.901 -33.556 1.00 71.19 436 ARG A O 1
ATOM 3526 N N . PHE A 1 437 ? 33.198 15.789 -34.292 1.00 64.88 437 PHE A N 1
ATOM 3527 C CA . PHE A 1 437 ? 32.057 16.071 -35.169 1.00 64.88 437 PHE A CA 1
ATOM 3528 C C . PHE A 1 437 ? 30.890 16.729 -34.424 1.00 64.88 437 PHE A C 1
ATOM 3530 O O . PHE A 1 437 ? 30.368 17.749 -34.864 1.00 64.88 437 PHE A O 1
ATOM 3537 N N . ASN A 1 438 ? 30.522 16.214 -33.249 1.00 55.62 438 ASN A N 1
ATOM 3538 C CA . ASN A 1 438 ? 29.430 16.786 -32.457 1.00 55.62 438 ASN A CA 1
ATOM 3539 C C . ASN A 1 438 ? 29.761 18.193 -31.904 1.00 55.62 438 ASN A C 1
ATOM 3541 O O . ASN A 1 438 ? 28.874 19.023 -31.712 1.00 55.62 438 ASN A O 1
ATOM 3545 N N . THR A 1 439 ? 31.039 18.500 -31.655 1.00 48.06 439 THR A N 1
ATOM 3546 C CA . THR A 1 439 ? 31.473 19.856 -31.272 1.00 48.06 439 THR A CA 1
ATOM 3547 C C . THR A 1 439 ? 31.600 20.822 -32.450 1.00 48.06 439 THR A C 1
ATOM 3549 O O . THR A 1 439 ? 31.373 22.016 -32.262 1.00 48.06 439 THR A O 1
ATOM 3552 N N . GLU A 1 440 ? 31.936 20.339 -33.648 1.00 45.00 440 GLU A N 1
ATOM 3553 C CA . GLU A 1 440 ? 32.056 21.162 -34.859 1.00 45.00 440 GLU A CA 1
ATOM 3554 C C . GLU A 1 440 ? 30.693 21.501 -35.471 1.00 45.00 440 GLU A C 1
ATOM 3556 O O . GLU A 1 440 ? 30.494 22.641 -35.873 1.00 45.00 440 GLU A O 1
ATOM 3561 N N . ILE A 1 441 ? 29.715 20.589 -35.424 1.00 45.16 441 ILE A N 1
ATOM 3562 C CA . ILE A 1 441 ? 28.321 20.854 -35.837 1.00 45.16 441 ILE A CA 1
ATOM 3563 C C . ILE A 1 441 ? 27.629 21.866 -34.900 1.00 45.16 441 ILE A C 1
ATOM 3565 O O . ILE A 1 441 ? 26.743 22.604 -35.319 1.00 45.16 441 ILE A O 1
ATOM 3569 N N . ASN A 1 442 ? 28.079 21.972 -33.644 1.00 36.34 442 ASN A N 1
ATOM 3570 C CA . ASN A 1 442 ? 27.654 23.019 -32.707 1.00 36.34 442 ASN A CA 1
ATOM 3571 C C . ASN A 1 442 ? 28.421 24.350 -32.879 1.00 36.34 442 ASN A C 1
ATOM 3573 O O . ASN A 1 442 ? 28.269 25.262 -32.062 1.00 36.34 442 ASN A O 1
ATOM 3577 N N . ARG A 1 443 ? 29.251 24.493 -33.922 1.00 27.66 443 ARG A N 1
ATOM 3578 C CA . ARG A 1 443 ? 29.810 25.776 -34.364 1.00 27.66 443 ARG A CA 1
ATOM 3579 C C . ARG A 1 443 ? 29.214 26.153 -35.724 1.00 27.66 443 ARG A C 1
ATOM 3581 O O . ARG A 1 443 ? 29.110 25.303 -36.601 1.00 27.66 443 ARG A O 1
ATOM 3588 N N . PRO A 1 444 ? 28.853 27.427 -35.946 1.00 27.05 444 PRO A N 1
ATOM 3589 C CA . PRO A 1 444 ? 28.283 27.855 -37.213 1.00 27.05 444 PRO A CA 1
ATOM 3590 C C . PRO A 1 444 ? 29.403 27.943 -38.255 1.00 27.05 444 PRO A C 1
ATOM 3592 O O . PRO A 1 444 ? 30.020 28.995 -38.408 1.00 27.05 444 PRO A O 1
ATOM 3595 N N . VAL A 1 445 ? 29.709 26.847 -38.954 1.00 24.39 445 VAL A N 1
ATOM 3596 C CA . VAL A 1 445 ? 30.627 26.878 -40.101 1.00 24.39 445 VAL A CA 1
ATOM 3597 C C . VAL A 1 445 ? 30.035 26.138 -41.297 1.00 24.39 445 VAL A C 1
ATOM 3599 O O . VAL A 1 445 ? 29.852 24.928 -41.306 1.00 24.39 445 VAL A O 1
ATOM 3602 N N . GLN A 1 446 ? 29.746 26.962 -42.301 1.00 29.39 446 GLN A N 1
ATOM 3603 C CA . GLN A 1 446 ? 29.642 26.722 -43.736 1.00 29.39 446 GLN A CA 1
ATOM 3604 C C . GLN A 1 446 ? 30.157 25.355 -44.227 1.00 29.39 446 GLN A C 1
ATOM 3606 O O . GLN A 1 446 ? 31.358 25.156 -44.359 1.00 29.39 446 GLN A O 1
ATOM 3611 N N . THR A 1 447 ? 29.256 24.451 -44.610 1.00 23.23 447 THR A N 1
ATOM 3612 C CA . THR A 1 447 ? 29.472 23.526 -45.737 1.00 23.23 447 THR A CA 1
ATOM 3613 C C . THR A 1 447 ? 28.127 23.012 -46.244 1.00 23.23 447 THR A C 1
ATOM 3615 O O . THR A 1 447 ? 27.257 22.586 -45.489 1.00 23.23 447 THR A O 1
ATOM 3618 N N . SER A 1 448 ? 27.937 23.137 -47.552 1.00 26.80 448 SER A N 1
ATOM 3619 C CA . SER A 1 448 ? 26.749 22.756 -48.304 1.00 26.80 448 SER A CA 1
ATOM 3620 C C . SER A 1 448 ? 26.732 21.251 -48.556 1.00 26.80 448 SER A C 1
ATOM 3622 O O . SER A 1 448 ? 27.462 20.775 -49.424 1.00 26.80 448 SER A O 1
ATOM 3624 N N . THR A 1 449 ? 25.861 20.522 -47.862 1.00 24.44 449 THR A N 1
ATOM 3625 C CA . THR A 1 449 ? 25.548 19.129 -48.203 1.00 24.44 449 THR A CA 1
ATOM 3626 C C . THR A 1 449 ? 24.067 18.874 -47.962 1.00 24.44 449 THR A C 1
ATOM 3628 O O . THR A 1 449 ? 23.551 19.210 -46.894 1.00 24.44 449 THR A O 1
ATOM 3631 N N . TYR A 1 450 ? 23.389 18.286 -48.956 1.00 25.02 450 TYR A N 1
ATOM 3632 C CA . TYR A 1 450 ? 22.026 17.761 -48.849 1.00 25.02 450 TYR A CA 1
ATOM 3633 C C . TYR A 1 450 ? 21.939 16.845 -47.627 1.00 25.02 450 TYR A C 1
ATOM 3635 O O . TYR A 1 450 ? 22.323 15.680 -47.663 1.00 25.02 450 TYR A O 1
ATOM 3643 N N . THR A 1 451 ? 21.466 17.402 -46.523 1.00 27.77 451 THR A N 1
ATOM 3644 C CA . THR A 1 451 ? 21.268 16.689 -45.274 1.00 27.77 451 THR A CA 1
ATOM 3645 C C . THR A 1 451 ? 19.784 16.376 -45.198 1.00 27.77 451 THR A C 1
ATOM 3647 O O . THR A 1 451 ? 18.968 17.206 -44.812 1.00 27.77 451 THR A O 1
ATOM 3650 N N . GLY A 1 452 ? 19.421 15.152 -45.586 1.00 26.39 452 GLY A N 1
ATOM 3651 C CA . GLY A 1 452 ? 18.329 14.477 -44.896 1.00 26.39 452 GLY A CA 1
ATOM 3652 C C . GLY A 1 452 ? 18.795 14.321 -43.455 1.00 26.39 452 GLY A C 1
ATOM 3653 O O . GLY A 1 452 ? 19.606 13.450 -43.157 1.00 26.39 452 GLY A O 1
ATOM 3654 N N . GLN A 1 453 ? 18.418 15.270 -42.605 1.00 32.06 453 GLN A N 1
ATOM 3655 C CA . GLN A 1 453 ? 18.936 15.358 -41.252 1.00 32.06 453 GLN A CA 1
ATOM 3656 C C . GLN A 1 453 ? 18.314 14.260 -40.391 1.00 32.06 453 GLN A C 1
ATOM 3658 O O . GLN A 1 453 ? 17.143 14.327 -40.022 1.00 32.06 453 GLN A O 1
ATOM 3663 N N . ILE A 1 454 ? 19.114 13.245 -40.077 1.00 26.97 454 ILE A N 1
ATOM 3664 C CA . ILE A 1 454 ? 18.817 12.242 -39.056 1.00 26.97 454 ILE A CA 1
ATOM 3665 C C . ILE A 1 454 ? 19.808 12.519 -37.924 1.00 26.97 454 ILE A C 1
ATOM 3667 O O . ILE A 1 454 ? 21.015 12.356 -38.100 1.00 26.97 454 ILE A O 1
ATOM 3671 N N . TYR A 1 455 ? 19.300 13.057 -36.813 1.00 41.62 455 TYR A N 1
ATOM 3672 C CA . TYR A 1 455 ? 20.099 13.646 -35.735 1.00 41.62 455 TYR A CA 1
ATOM 3673 C C . TYR A 1 455 ? 20.386 12.690 -34.565 1.00 41.62 455 TYR A C 1
ATOM 3675 O O . TYR A 1 455 ? 19.590 11.809 -34.249 1.00 41.62 455 TYR A O 1
ATOM 3683 N N . LEU A 1 456 ? 21.550 12.958 -33.956 1.00 31.06 456 LEU A N 1
ATOM 3684 C CA . LEU A 1 456 ? 22.321 12.285 -32.894 1.00 31.06 456 LEU A CA 1
ATOM 3685 C C . LEU A 1 456 ? 21.666 12.177 -31.497 1.00 31.06 456 LEU A C 1
ATOM 3687 O O . LEU A 1 456 ? 21.051 13.155 -31.006 1.00 31.06 456 LEU A O 1
#